Protein AF-A0A7S0DAW1-F1 (afdb_monomer)

Radius of gyration: 27.73 Å; Cα contacts (8 Å, |Δi|>4): 905; chains: 1; bounding box: 62×104×64 Å

Solvent-accessible surface area (backbone atoms only — not comparable to full-atom values): 36026 Å² total; per-residue (Å²): 117,98,56,50,66,64,49,53,49,48,49,71,77,29,54,65,33,45,36,30,29,42,73,80,53,42,61,86,60,43,56,65,46,54,56,51,52,49,26,52,76,70,74,38,46,91,70,45,21,37,38,35,33,22,92,41,65,65,33,16,48,54,48,23,48,51,46,14,52,77,68,76,45,63,65,21,36,54,29,10,26,38,47,91,99,44,72,36,67,32,92,88,52,36,31,37,37,23,18,23,43,67,54,53,53,57,45,38,44,77,36,72,78,45,82,82,52,33,33,40,34,42,44,61,56,74,71,32,41,51,59,55,49,50,47,52,44,54,48,62,68,36,45,84,80,35,79,79,40,29,38,38,40,31,26,54,49,93,69,52,56,64,59,27,58,73,71,70,42,65,69,91,65,52,44,74,43,84,50,79,60,36,65,55,48,70,35,36,33,65,28,64,28,35,50,36,53,85,83,54,51,77,76,80,90,66,83,78,88,82,84,85,81,77,84,70,74,53,72,44,89,62,83,66,72,63,66,87,78,47,84,76,78,79,77,74,80,91,80,87,87,82,90,81,87,82,90,77,89,83,83,80,93,76,83,91,74,75,90,74,83,78,84,81,93,59,98,81,61,83,81,71,79,82,71,86,64,99,60,81,62,77,76,50,76,81,49,44,72,64,33,44,51,32,50,54,44,48,53,51,43,57,76,75,42,78,76,79,65,51,65,61,52,52,54,50,49,54,52,53,50,52,52,49,56,51,51,53,54,49,54,60,50,58,64,57,65,72,74,78,70,87,74,78,91,72,92,76,94,70,98,68,90,72,75,78,80,79,64,91,80,73,80,69,64,60,16,36,40,35,41,35,52,43,70,71,52,42,52,52,37,50,55,52,32,58,73,29,93,72,62,34,40,69,80,44,35,47,79,42,74,40,58,88,89,54,58,71,72,62,61,50,59,69,69,58,79,61,61,91,84,21,31,35,34,38,37,22,28,73,67,62,46,53,80,56,85,52,73,60,27,23,33,26,39,36,54,56,43,33,60,38,66,41,45,41,57,90,78,74,43,74,49,78,42,71,37,74,46,18,47,51,55,56,51,39,45,41,47,48,6,7,68,75,44,68,15,37,26,40,32,67,44,42,66,70,58,56,70,71,34,47,64,60,73,79,44,44,53,59,22,45,87,34,45,69,56,45,45,52,54,45,57,52,68,57,91,66,54,61,61,67,54,45,63,60,34,97,70,48,44,59,68,58,39,48,49,54,23,51,52,49,35,33,73,74,50,27,26,41,85,91,75,59,44,70,31,79,59,22,57,54,37,65,74,44,97,52,60,64,72,55,33,50,49,45,54,52,21,49,77,70,74,44,41,67,68,43,50,54,53,46,46,47,73,76,47,72,76,85,76,79,78,75,82,78,130

pLDDT: mean 80.47, std 22.13, range [23.48, 98.56]

Secondary structure (DSSP, 8-state):
-TTHHHHHHHHHH-SEEEEEE-TTSSHHHHHHHHHHHHHHHTT-TTT--EEEEESSHHHHHHHHHHHHHHTT--TTSSEEEEETTEEE--TTT--EEEEEHHHHHHHHHH-TT-TT--EEEE--GGG--HHHHHHHHHHHHHGGG-TT-EEEEEESSSTHHHHHHHHT--GGG-EEE---PPPEEEE-HHHHHHT-STTT-------S---------PPPSS-PPPGGGS------------S------------------PPP--TTSTTSSS----S--GGGGGS-HHHHHHHHHHHHHHHH-----HHHHHHHHHHHHHHHHHHHHHHHHHHHHTT---PPP---------PPPPPTT--PPPEEEEE-SSHHHHHHHHHHHHTSTTTT-TTTEEEEEE-TTS-HHHHHGGGSPPPTTPEEEEEE-GGGTSS---TTEEEEEE-SEEEEEEEETTTTEEEEEEEEPPHHHHHHHHTTTSSSS-EEEEESS-HHHHHHS-SSPPPGGGSS--HHHHHHHHHTT-SS-HHHHHTTSSSPPPHHHHHHHHHHHHHTTSB-TTT-PBPHHHHHHHHSSS-HHHHHHHHHHHHTT-HHHHHHHHHHHHS--S-------

Mean predicted aligned error: 11.47 Å

Sequence (617 aa):
AARRDAFLAAVAANQVTVVSGETGCGKTTQCPQFVLERALAEGRASATRVVCTQPRRISAVSVAERVAHERGEAVGETVGYRIRLEKRVSKKRTRLEFCTTGVLLRRLATDPTLLGVSHVFVDEIHERGILEDFLLIVLRDLLPKRPDLRVVLMSATMDAGVFADYFGIPREREFHIPGFTHPTREAFLEDLLSGAGDVFSFSSVTNGAEKGVTQKSRSSEISIRDRRDRPRAKTFAKGGPGPGGFRARARGRGRGGRFSQEPRDSSETRKADELDGDGDPPEWSAYAPDVVANLRRWTANCAADDALDVELVRDALRRVVALGEETERRDASASRGHTFGRAREKDGDGETSTLPAGNPEEFAAGAVLIFLTGWDDIVKVRDLCASDDVLGDASRFLILPLHGQMPSAHQREIFDRPRRGARKVILATNIAETSITIDDVVYVVDCGKSKEKSYDALNDMACLLPAWISKASARQRRGRAGRVRPGVCVRLYTRAQHARMAEHAVPEMTRTPLEELVLAVKSLRVRVSAAAFAARAIQPPEPRAVANAIDLLVAIGALRRRDETLTALGEHLVSLPVNPRVGKMLVVAAALGQLEPALTVAAATATRDFFSAPGGR

InterPro domains:
  IPR001650 Helicase, C-terminal domain-like [PF00271] (366-484)
  IPR001650 Helicase, C-terminal domain-like [PS51194] (359-525)
  IPR001650 Helicase, C-terminal domain-like [SM00490] (389-485)
  IPR002464 DNA/RNA helicase, ATP-dependent, DEAH-box type, conserved site [PS00690] (118-127)
  IPR007502 Helicase-associated domain [SM00847] (548-617)
  IPR011545 DEAD/DEAH-box helicase domain [PF00270] (9-159)
  IPR014001 Helicase superfamily 1/2, ATP-binding domain [PS51192] (8-176)
  IPR014001 Helicase superfamily 1/2, ATP-binding domain [SM00487] (1-188)
  IPR027417 P-loop containing nucleoside triphosphate hydrolase [G3DSA:3.40.50.300] (1-171)
  IPR027417 P-loop containing nucleoside triphosphate hydrolase [G3DSA:3.40.50.300] (313-505)
  IPR027417 P-loop containing nucleoside triphosphate hydrolase [SSF52540] (12-495)
  IPR048333 Helicase associated domain (HA2), winged-helix domain [PF04408] (549-578)

Nearest PDB structures (foldseek):
  6up3-assembly1_A  TM=8.368E-01  e=1.052E-47  Mus musculus
  8b9i-assembly1_A  TM=8.970E-01  e=1.218E-45  Drosophila melanogaster
  8b9g-assembly1_A  TM=9.034E-01  e=1.423E-44  Drosophila melanogaster
  5aor-assembly1_A  TM=8.571E-01  e=1.143E-44  Drosophila melanogaster
  5aor-assembly2_B  TM=8.552E-01  e=1.347E-44  Drosophila melanogaster

Foldseek 3Di:
DVCLVVLVVLQVVDQEAEEEEAPQLCCLQPSQVSQCVVCVVVVNNQLAAEEEADQDPLLLQVSQCVNCVVVVHDAQACTWEDEPPDTRHDPVGHRYYYYHLLVVLLVCLVVVQPPSHQEYEYEALQLQELSSLLVLLSVLVNCVVCVRHHYYYYHNDPVSVLVCVLSVHPPVSHHYRYDDFFAAAEDEQLCQQQCDDPLRDDDDPDDDDDDDDDPPRRGGPDAADQPVPPDDPPPDPDDDDDDDDDDDDDDDDDDDDDPDDDDDDDPPPVPPPPPPDVDDDPVCVPHDPNSSVRQVSVVVNVVVDPDFPLSLVLSSVVVVLVSQVVVLVVVVVVLVVVPPDPDDDDDDDDDDDDDDDDDPVPRARFAEEEADADDVSLVVNVVVLCPDPPSVPPVAEDEAEAESPDDSVSNCVLQDRDDGNHYYYYYYHCVCLDSDANPRHQEYEYAQWYFAWAADLVVRDIDTGIDGAALRSVVSRSSNNRNNHHHYYYYHHDPVVNVVHHNGDDNNQQGDQCLLVQLSVLSSVDQDHSLVSQVSGSDRHDSSSSVVSLVVCVVLVQADPPRRHGDPLSVQQNSDPADSVLSSLQVVCVVVVNNVVSVVVRCCVVDPHPDDDPPDD

Organism: Micromonas pusilla (NCBI:txid38833)

Structure (mmCIF, N/CA/C/O backbone):
data_AF-A0A7S0DAW1-F1
#
_entry.id   AF-A0A7S0DAW1-F1
#
loop_
_atom_site.group_PDB
_atom_site.id
_atom_site.type_symbol
_atom_site.label_atom_id
_atom_site.label_alt_id
_atom_site.label_comp_id
_atom_site.label_asym_id
_atom_site.label_entity_id
_atom_site.label_seq_id
_atom_site.pdbx_PDB_ins_code
_atom_site.Cartn_x
_atom_site.Cartn_y
_atom_site.Cartn_z
_atom_site.occupancy
_atom_site.B_iso_or_equiv
_atom_site.auth_seq_id
_atom_site.auth_comp_id
_atom_site.auth_asym_id
_atom_site.auth_atom_id
_atom_site.pdbx_PDB_model_num
ATOM 1 N N . ALA A 1 1 ? -2.330 -23.926 6.604 1.00 59.53 1 ALA A N 1
ATOM 2 C CA . ALA A 1 1 ? -2.792 -25.049 7.450 1.00 59.53 1 ALA A CA 1
ATOM 3 C C . ALA A 1 1 ? -1.730 -25.512 8.455 1.00 59.53 1 ALA A C 1
ATOM 5 O O . ALA A 1 1 ? -1.999 -25.437 9.643 1.00 59.53 1 ALA A O 1
ATOM 6 N N . ALA A 1 2 ? -0.521 -25.901 8.021 1.00 72.94 2 ALA A N 1
ATOM 7 C CA . ALA A 1 2 ? 0.500 -26.546 8.871 1.00 72.94 2 ALA A CA 1
ATOM 8 C C . ALA A 1 2 ? 0.889 -25.810 10.174 1.00 72.94 2 ALA A C 1
ATOM 10 O O . ALA A 1 2 ? 1.299 -26.441 11.139 1.00 72.94 2 ALA A O 1
ATOM 11 N N . ARG A 1 3 ? 0.752 -24.478 10.222 1.00 83.31 3 ARG A N 1
ATOM 12 C CA . ARG A 1 3 ? 1.067 -23.653 11.403 1.00 83.31 3 ARG A CA 1
ATOM 13 C C . ARG A 1 3 ? -0.147 -23.002 12.073 1.00 83.31 3 ARG A C 1
ATOM 15 O O . ARG A 1 3 ? 0.023 -22.109 12.899 1.00 83.31 3 ARG A O 1
ATOM 22 N N . ARG A 1 4 ? -1.363 -23.431 11.723 1.00 89.50 4 ARG A N 1
ATOM 23 C CA . ARG A 1 4 ? -2.624 -22.860 12.226 1.00 89.50 4 ARG A CA 1
ATOM 24 C C . ARG A 1 4 ? -2.682 -22.855 13.754 1.00 89.50 4 ARG A C 1
ATOM 26 O O . ARG A 1 4 ? -2.911 -21.803 14.343 1.00 89.50 4 ARG A O 1
ATOM 33 N N . ASP A 1 5 ? -2.450 -23.999 14.387 1.00 91.31 5 ASP A N 1
ATOM 34 C CA . ASP A 1 5 ? -2.627 -24.126 15.839 1.00 91.31 5 ASP A CA 1
ATOM 35 C C . ASP A 1 5 ? -1.564 -23.348 16.610 1.00 91.31 5 ASP A C 1
ATOM 37 O O . ASP A 1 5 ? -1.885 -22.650 17.570 1.00 91.31 5 ASP A O 1
ATOM 41 N N . ALA A 1 6 ? -0.322 -23.364 16.120 1.00 91.62 6 ALA A N 1
ATOM 42 C CA . ALA A 1 6 ? 0.754 -22.542 16.661 1.00 91.62 6 ALA A CA 1
ATOM 43 C C . ALA A 1 6 ? 0.430 -21.039 16.561 1.00 91.62 6 ALA A C 1
ATOM 45 O O . ALA A 1 6 ? 0.683 -20.293 17.504 1.00 91.62 6 ALA A O 1
ATOM 46 N N . PHE A 1 7 ? -0.149 -20.589 15.439 1.00 93.50 7 PHE A N 1
ATOM 47 C CA . PHE A 1 7 ? -0.570 -19.195 15.264 1.00 93.50 7 PHE A CA 1
ATOM 48 C C . PHE A 1 7 ? -1.661 -18.821 16.271 1.00 93.50 7 PHE A C 1
ATOM 50 O O . PHE A 1 7 ? -1.549 -17.819 16.974 1.00 93.50 7 PHE A O 1
ATOM 57 N N . LEU A 1 8 ? -2.698 -19.653 16.384 1.00 94.56 8 LEU A N 1
ATOM 58 C CA . LEU A 1 8 ? -3.808 -19.415 17.303 1.00 94.56 8 LEU A CA 1
ATOM 59 C C . LEU A 1 8 ? -3.355 -19.428 18.767 1.00 94.56 8 LEU A C 1
ATOM 61 O O . LEU A 1 8 ? -3.840 -18.620 19.556 1.00 94.56 8 LEU A O 1
ATOM 65 N N . ALA A 1 9 ? -2.413 -20.302 19.127 1.00 92.69 9 ALA A N 1
ATOM 66 C CA . ALA A 1 9 ? -1.800 -20.318 20.450 1.00 92.69 9 ALA A CA 1
ATOM 67 C C . ALA A 1 9 ? -1.011 -19.027 20.729 1.00 92.69 9 ALA A C 1
ATOM 69 O O . ALA A 1 9 ? -1.175 -18.437 21.796 1.00 92.69 9 ALA A O 1
ATOM 70 N N . ALA A 1 10 ? -0.223 -18.544 19.761 1.00 92.38 10 ALA A N 1
ATOM 71 C CA . ALA A 1 10 ? 0.529 -17.297 19.896 1.00 92.38 10 ALA A CA 1
ATOM 72 C C . ALA A 1 10 ? -0.392 -16.082 20.111 1.00 92.38 10 ALA A C 1
ATOM 74 O O . ALA A 1 10 ? -0.156 -15.297 21.030 1.00 92.38 10 ALA A O 1
ATOM 75 N N . VAL A 1 11 ? -1.476 -15.969 19.333 1.00 94.00 11 VAL A N 1
ATOM 76 C CA . VAL A 1 11 ? -2.472 -14.888 19.471 1.00 94.00 11 VAL A CA 1
ATOM 77 C C . VAL A 1 11 ? -3.248 -14.982 20.789 1.00 94.00 11 VAL A C 1
ATOM 79 O O . VAL A 1 11 ? -3.602 -13.963 21.378 1.00 94.00 11 VAL A O 1
ATOM 82 N N . ALA A 1 12 ? -3.519 -16.191 21.286 1.00 92.38 12 ALA A N 1
ATOM 83 C CA . ALA A 1 12 ? -4.198 -16.366 22.568 1.00 92.38 12 ALA A CA 1
ATOM 84 C C . ALA A 1 12 ? -3.307 -15.958 23.756 1.00 92.38 12 ALA A C 1
ATOM 86 O O . ALA A 1 12 ? -3.792 -15.320 24.697 1.00 92.38 12 ALA A O 1
ATOM 87 N N . ALA A 1 13 ? -2.017 -16.308 23.690 1.00 91.31 13 ALA A N 1
ATOM 88 C CA . ALA A 1 13 ? -1.037 -16.102 24.754 1.00 91.31 13 ALA A CA 1
ATOM 89 C C . ALA A 1 13 ? -0.507 -14.663 24.851 1.00 91.31 13 ALA A C 1
ATOM 91 O O . ALA A 1 13 ? -0.038 -14.261 25.914 1.00 91.31 13 ALA A O 1
ATOM 92 N N . ASN A 1 14 ? -0.571 -13.883 23.769 1.00 91.62 14 ASN A N 1
ATOM 93 C CA . ASN A 1 14 ? -0.009 -12.536 23.720 1.00 91.62 14 ASN A CA 1
ATOM 94 C C . ASN A 1 14 ? -1.082 -11.502 23.378 1.00 91.62 14 ASN A C 1
ATOM 96 O O . ASN A 1 14 ? -1.919 -11.718 22.507 1.00 91.62 14 ASN A O 1
ATOM 100 N N . GLN A 1 15 ? -1.029 -10.336 24.027 1.00 95.12 15 GLN A N 1
ATOM 101 C CA . GLN A 1 15 ? -1.926 -9.232 23.679 1.00 95.12 15 GLN A CA 1
ATOM 102 C C . GLN A 1 15 ? -1.601 -8.656 22.291 1.00 95.12 15 GLN A C 1
ATOM 104 O O . GLN A 1 15 ? -2.510 -8.270 21.558 1.00 95.12 15 GLN A O 1
ATOM 109 N N . VAL A 1 16 ? -0.317 -8.642 21.920 1.00 95.94 16 VAL A N 1
ATOM 110 C CA . VAL A 1 16 ? 0.164 -8.239 20.595 1.00 95.94 16 VAL A CA 1
ATOM 111 C C . VAL A 1 16 ? 0.996 -9.368 19.994 1.00 95.94 16 VAL A C 1
ATOM 113 O O . VAL A 1 16 ? 1.840 -9.943 20.674 1.00 95.94 16 VAL A O 1
ATOM 116 N N . THR A 1 17 ? 0.753 -9.701 18.729 1.00 94.69 17 THR A N 1
ATOM 117 C CA . THR A 1 17 ? 1.513 -10.714 17.977 1.00 94.69 17 THR A CA 1
ATOM 118 C C . THR A 1 17 ? 2.000 -10.119 16.663 1.00 94.69 17 THR A C 1
ATOM 120 O O . THR A 1 17 ? 1.196 -9.581 15.904 1.00 94.69 17 THR A O 1
ATOM 123 N N . VAL A 1 18 ? 3.297 -10.236 16.371 1.00 93.62 18 VAL A N 1
ATOM 124 C CA . VAL A 1 18 ? 3.865 -9.862 15.067 1.00 93.62 18 VAL A CA 1
ATOM 125 C C . VAL A 1 18 ? 3.963 -11.109 14.200 1.00 93.62 18 VAL A C 1
ATOM 127 O O . VAL A 1 18 ? 4.509 -12.124 14.626 1.00 93.62 18 VAL A O 1
ATOM 130 N N . VAL A 1 19 ? 3.408 -11.039 12.995 1.00 92.06 19 VAL A N 1
ATOM 131 C CA . VAL A 1 19 ? 3.386 -12.117 12.009 1.00 92.06 19 VAL A CA 1
ATOM 132 C C . VAL A 1 19 ? 4.162 -11.671 10.780 1.00 92.06 19 VAL A C 1
ATOM 134 O O . VAL A 1 19 ? 3.743 -10.755 10.067 1.00 92.06 19 VAL A O 1
ATOM 137 N N . SER A 1 20 ? 5.265 -12.350 10.502 1.00 89.44 20 SER A N 1
ATOM 138 C CA . SER A 1 20 ? 6.073 -12.142 9.304 1.00 89.44 20 SER A CA 1
ATOM 139 C C . SER A 1 20 ? 5.901 -13.300 8.325 1.00 89.44 20 SER A C 1
ATOM 141 O O . SER A 1 20 ? 5.490 -14.403 8.686 1.00 89.44 20 SER A O 1
ATOM 143 N N . GLY A 1 21 ? 6.163 -13.050 7.049 1.00 84.38 21 GLY A N 1
ATOM 144 C CA . GLY A 1 21 ? 6.211 -14.089 6.021 1.00 84.38 21 GLY A CA 1
ATOM 145 C C . GLY A 1 21 ? 6.120 -13.484 4.633 1.00 84.38 21 GLY A C 1
ATOM 146 O O . GLY A 1 21 ? 5.612 -12.380 4.483 1.00 84.38 21 GLY A O 1
ATOM 147 N N . GLU A 1 22 ? 6.558 -14.183 3.597 1.00 76.75 22 GLU A N 1
ATOM 148 C CA . GLU A 1 22 ? 6.605 -13.607 2.247 1.00 76.75 22 GLU A CA 1
ATOM 149 C C . GLU A 1 22 ? 5.220 -13.225 1.685 1.00 76.75 22 GLU A C 1
ATOM 151 O O . GLU A 1 22 ? 4.160 -13.657 2.155 1.00 76.75 22 GLU A O 1
ATOM 156 N N . THR A 1 23 ? 5.197 -12.395 0.642 1.00 75.44 23 THR A N 1
ATOM 157 C CA . THR A 1 23 ? 3.963 -12.149 -0.113 1.00 75.44 23 THR A CA 1
ATOM 158 C C . THR A 1 23 ? 3.438 -13.462 -0.689 1.00 75.44 23 THR A C 1
ATOM 160 O O . THR A 1 23 ? 4.193 -14.198 -1.312 1.00 75.44 23 THR A O 1
ATOM 163 N N . GLY A 1 24 ? 2.144 -13.739 -0.526 1.00 72.38 24 GLY A N 1
ATOM 164 C CA . GLY A 1 24 ? 1.535 -14.977 -1.027 1.00 72.38 24 GLY A CA 1
ATOM 165 C C . GLY A 1 24 ? 1.468 -16.123 -0.013 1.00 72.38 24 GLY A C 1
ATOM 166 O O . GLY A 1 24 ? 0.730 -17.068 -0.251 1.00 72.38 24 GLY A O 1
ATOM 167 N N . CYS A 1 25 ? 2.092 -16.022 1.169 1.00 77.94 25 CYS A N 1
ATOM 168 C CA . CYS A 1 25 ? 1.971 -17.062 2.207 1.00 77.94 25 CYS A CA 1
ATOM 169 C C . CYS A 1 25 ? 0.592 -17.121 2.905 1.00 77.94 25 CYS A C 1
ATOM 171 O O . CYS A 1 25 ? 0.393 -17.900 3.835 1.00 77.94 25 CYS A O 1
ATOM 173 N N . GLY A 1 26 ? -0.362 -16.284 2.483 1.00 83.81 26 GLY A N 1
ATOM 174 C CA . GLY A 1 26 ? -1.740 -16.307 2.971 1.00 83.81 26 GLY A CA 1
ATOM 175 C C . GLY A 1 26 ? -2.008 -15.536 4.267 1.00 83.81 26 GLY A C 1
ATOM 176 O O . GLY A 1 26 ? -3.097 -15.681 4.800 1.00 83.81 26 GLY A O 1
ATOM 177 N N . LYS A 1 27 ? -1.088 -14.699 4.779 1.00 89.06 27 LYS A N 1
ATOM 178 C CA . LYS A 1 27 ? -1.305 -13.885 6.006 1.00 89.06 27 LYS A CA 1
ATOM 179 C C . LYS A 1 27 ? -2.663 -13.176 6.018 1.00 89.06 27 LYS A C 1
ATOM 181 O O . LYS A 1 27 ? -3.499 -13.425 6.881 1.00 89.06 27 LYS A O 1
ATOM 186 N N . THR A 1 28 ? -2.876 -12.340 5.009 1.00 91.50 28 THR A N 1
ATOM 187 C CA . THR A 1 28 ? -4.040 -11.468 4.860 1.00 91.50 28 THR A CA 1
ATOM 188 C C . THR A 1 28 ? -5.356 -12.236 4.750 1.00 91.50 28 THR A C 1
ATOM 190 O O . THR A 1 28 ? -6.354 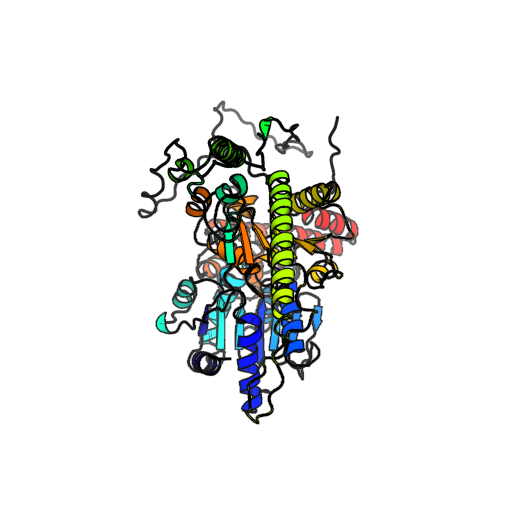-11.836 5.344 1.00 91.50 28 THR A O 1
ATOM 193 N N . THR A 1 29 ? -5.370 -13.351 4.010 1.00 91.44 29 THR A N 1
ATOM 194 C CA . THR A 1 29 ? -6.590 -14.139 3.783 1.00 91.44 29 THR A CA 1
ATOM 195 C C . THR A 1 29 ? -6.838 -15.158 4.890 1.00 91.44 29 THR A C 1
ATOM 197 O O . THR A 1 29 ? -7.982 -15.356 5.272 1.00 91.44 29 THR A O 1
ATOM 200 N N . GLN A 1 30 ? -5.801 -15.791 5.442 1.00 93.69 30 GLN A N 1
ATOM 201 C CA . GLN A 1 30 ? -5.938 -16.954 6.324 1.00 93.69 30 GLN A CA 1
ATOM 202 C C . GLN A 1 30 ? -5.864 -16.609 7.817 1.00 93.69 30 GLN A C 1
ATOM 204 O O . GLN A 1 30 ? -6.644 -17.148 8.599 1.00 93.69 30 GLN A O 1
ATOM 209 N N . CYS A 1 31 ? -4.973 -15.708 8.251 1.00 95.25 31 CYS A N 1
ATOM 210 C CA . CYS A 1 31 ? -4.784 -15.442 9.686 1.00 95.25 31 CYS A CA 1
ATOM 211 C C . CYS A 1 31 ? -6.068 -14.925 10.372 1.00 95.25 31 CYS A C 1
ATOM 213 O O . CYS A 1 31 ? -6.437 -15.471 11.418 1.00 95.25 31 CYS A O 1
ATOM 215 N N . PRO A 1 32 ? -6.814 -13.954 9.801 1.00 96.69 32 PRO A N 1
ATOM 216 C CA . PRO A 1 32 ? -8.096 -13.539 10.371 1.00 96.69 32 PRO A CA 1
ATOM 217 C C . PRO A 1 32 ? -9.159 -14.651 10.338 1.00 96.69 32 PRO A C 1
ATOM 219 O O . PRO A 1 32 ? -9.953 -14.769 11.274 1.00 96.69 32 PRO A O 1
ATOM 222 N N . GLN A 1 33 ? -9.159 -15.493 9.293 1.00 95.25 33 GLN A N 1
ATOM 223 C CA . GLN A 1 33 ? -10.076 -16.634 9.179 1.00 95.25 33 GLN A CA 1
ATOM 224 C C . GLN A 1 33 ? -9.836 -17.671 10.271 1.00 95.25 33 GLN A C 1
ATOM 226 O O . GLN A 1 33 ? -10.795 -18.119 10.892 1.00 95.25 33 GLN A O 1
ATOM 231 N N . PHE A 1 34 ? -8.580 -18.004 10.579 1.00 96.12 34 PHE A N 1
ATOM 232 C CA . PHE A 1 34 ? -8.267 -18.978 11.625 1.00 96.12 34 PHE A CA 1
ATOM 233 C C . PHE A 1 34 ? -8.839 -18.568 12.986 1.00 96.12 34 PHE A C 1
ATOM 235 O O . PHE A 1 34 ? -9.362 -19.421 13.707 1.00 96.12 34 PHE A O 1
ATOM 242 N N . VAL A 1 35 ? -8.782 -17.274 13.327 1.00 96.62 35 VAL A N 1
ATOM 243 C CA . VAL A 1 35 ? -9.381 -16.740 14.562 1.00 96.62 35 VAL A CA 1
ATOM 244 C C . VAL A 1 35 ? -10.902 -16.893 14.538 1.00 96.62 35 VAL A C 1
ATOM 246 O O . VAL A 1 35 ? -11.491 -17.363 15.513 1.00 96.62 35 VAL A O 1
ATOM 249 N N . LEU A 1 36 ? -11.542 -16.532 13.422 1.00 94.69 36 LEU A N 1
ATOM 250 C CA . LEU A 1 36 ? -12.991 -16.650 13.265 1.00 94.69 36 LEU A CA 1
ATOM 251 C C . LEU A 1 36 ? -13.463 -18.110 13.341 1.00 94.69 36 LEU A C 1
ATOM 253 O O . LEU A 1 36 ? -14.425 -18.412 14.042 1.00 94.69 36 LEU A O 1
ATOM 257 N N . GLU A 1 37 ? -12.787 -19.021 12.648 1.00 94.25 37 GLU A N 1
ATOM 258 C CA . GLU A 1 37 ? -13.108 -20.449 12.647 1.00 94.25 37 GLU A CA 1
ATOM 259 C C . GLU A 1 37 ? -12.959 -21.072 14.030 1.00 94.25 37 GLU A C 1
ATOM 261 O O . GLU A 1 37 ? -13.828 -21.834 14.448 1.00 94.25 37 GLU A O 1
ATOM 266 N N . ARG A 1 38 ? -11.899 -20.719 14.766 1.00 94.69 38 ARG A N 1
ATOM 267 C CA . ARG A 1 38 ? -11.726 -21.179 16.146 1.00 94.69 38 ARG A CA 1
ATOM 268 C C . ARG A 1 38 ? -12.876 -20.704 17.034 1.00 94.69 38 ARG A C 1
ATOM 270 O O . ARG A 1 38 ? -13.449 -21.503 17.766 1.00 94.69 38 ARG A O 1
ATOM 277 N N . ALA A 1 39 ? -13.269 -19.438 16.916 1.00 93.19 39 ALA A N 1
ATOM 278 C CA . ALA A 1 39 ? -14.400 -18.905 17.666 1.00 93.19 39 ALA A CA 1
ATOM 279 C C . ALA A 1 39 ? -15.736 -19.574 17.302 1.00 93.19 39 ALA A C 1
ATOM 281 O O . ALA A 1 39 ? -16.577 -19.758 18.179 1.00 93.19 39 ALA A O 1
ATOM 282 N N . LEU A 1 40 ? -15.945 -19.939 16.034 1.00 90.50 40 LEU A N 1
ATOM 283 C CA . LEU A 1 40 ? -17.120 -20.701 15.598 1.00 90.50 40 LEU A CA 1
ATOM 284 C C . LEU A 1 40 ? -17.119 -22.113 16.191 1.00 90.50 40 LEU A C 1
ATOM 286 O O . LEU A 1 40 ? -18.121 -22.511 16.780 1.00 90.50 40 LEU A O 1
ATOM 290 N N . ALA A 1 41 ? -15.994 -22.826 16.100 1.00 92.56 41 ALA A N 1
ATOM 291 C CA . ALA A 1 41 ? -15.845 -24.178 16.639 1.00 92.56 41 ALA A CA 1
ATOM 292 C C . ALA A 1 41 ? -16.035 -24.229 18.165 1.00 92.56 41 ALA A C 1
ATOM 294 O O . ALA A 1 41 ? -16.608 -25.175 18.693 1.00 92.56 41 ALA A O 1
ATOM 295 N N . GLU A 1 42 ? -15.596 -23.190 18.875 1.00 93.81 42 GLU A N 1
ATOM 296 C CA . GLU A 1 42 ? -15.702 -23.091 20.334 1.00 93.81 42 GLU A CA 1
ATOM 297 C C . GLU A 1 42 ? -17.025 -22.448 20.809 1.00 93.81 42 GLU A C 1
ATOM 299 O O . GLU A 1 42 ? -17.185 -22.182 22.000 1.00 93.81 42 GLU A O 1
ATOM 304 N N . GLY A 1 43 ? -17.965 -22.146 19.903 1.00 91.44 43 GLY A N 1
ATOM 305 C CA . GLY A 1 43 ? -19.262 -21.546 20.247 1.00 91.44 43 GLY A CA 1
ATOM 306 C C . GLY A 1 43 ? -19.196 -20.090 20.734 1.00 91.44 43 GLY A C 1
ATOM 307 O O . GLY A 1 43 ? -20.144 -19.595 21.338 1.00 91.44 43 GLY A O 1
ATOM 308 N N . ARG A 1 44 ? -18.094 -19.372 20.473 1.00 91.25 44 ARG A N 1
ATOM 309 C CA . ARG A 1 44 ? -17.843 -17.985 20.930 1.00 91.25 44 ARG A CA 1
ATOM 310 C C . ARG A 1 44 ? -17.972 -16.932 19.830 1.00 91.25 44 ARG A C 1
ATOM 312 O O . ARG A 1 44 ? -17.642 -15.767 20.039 1.00 91.25 44 ARG A O 1
ATOM 319 N N . ALA A 1 45 ? -18.500 -17.302 18.665 1.00 85.69 45 ALA A N 1
ATOM 320 C CA . ALA A 1 45 ? -18.631 -16.410 17.512 1.00 85.69 45 ALA A CA 1
ATOM 321 C C . ALA A 1 45 ? -19.471 -15.142 17.767 1.00 85.69 45 ALA A C 1
ATOM 323 O O . ALA A 1 45 ? -19.332 -14.161 17.043 1.00 85.69 45 ALA A O 1
ATOM 324 N N . SER A 1 46 ? -20.349 -15.120 18.773 1.00 86.62 46 SER A N 1
ATOM 325 C CA . SER A 1 46 ? -21.076 -13.906 19.178 1.00 86.62 46 SER A CA 1
ATOM 326 C C . SER A 1 46 ? -20.181 -12.880 19.885 1.00 86.62 46 SER A C 1
ATOM 328 O O . SER A 1 46 ? -20.403 -11.681 19.730 1.00 86.62 46 SER A O 1
ATOM 330 N N . ALA A 1 47 ? -19.162 -13.343 20.613 1.00 88.19 47 ALA A N 1
ATOM 331 C CA . ALA A 1 47 ? -18.198 -12.517 21.338 1.00 88.19 47 ALA A CA 1
ATOM 332 C C . ALA A 1 47 ? -16.958 -12.164 20.494 1.00 88.19 47 ALA A C 1
ATOM 334 O O . ALA A 1 47 ? -16.238 -11.217 20.808 1.00 88.19 47 ALA A O 1
ATOM 335 N N . THR A 1 48 ? -16.703 -12.898 19.408 1.00 94.25 48 THR A N 1
ATOM 336 C CA . THR A 1 48 ? -15.551 -12.665 18.531 1.00 94.25 48 THR A CA 1
ATOM 337 C C . THR A 1 48 ? -15.911 -11.777 17.348 1.00 94.25 48 THR A C 1
ATOM 339 O O . THR A 1 48 ? -16.618 -12.179 16.429 1.00 94.25 48 THR A O 1
ATOM 342 N N . ARG A 1 49 ? -15.343 -10.574 17.328 1.00 96.50 49 ARG A N 1
ATOM 343 C CA . ARG A 1 49 ? -15.349 -9.676 16.170 1.00 96.50 49 ARG A CA 1
ATOM 344 C C . ARG A 1 49 ? -13.928 -9.288 15.792 1.00 96.50 49 ARG A C 1
ATOM 346 O O . ARG A 1 49 ? -13.184 -8.778 16.637 1.00 96.50 49 ARG A O 1
ATOM 353 N N . VAL A 1 50 ? -13.590 -9.521 14.533 1.00 98.19 50 VAL A N 1
ATOM 354 C CA . VAL A 1 50 ? -12.280 -9.292 13.931 1.00 98.19 50 VAL A CA 1
ATOM 355 C C . VAL A 1 50 ? -12.383 -8.122 12.959 1.00 98.19 50 VAL A C 1
ATOM 357 O O . VAL A 1 50 ? -13.269 -8.087 12.104 1.00 98.19 50 VAL A O 1
ATOM 360 N N . VAL A 1 51 ? -11.479 -7.157 13.092 1.00 98.38 51 VAL A N 1
ATOM 361 C CA . VAL A 1 51 ? -11.297 -6.069 12.126 1.00 98.38 51 VAL A CA 1
ATOM 362 C C . VAL A 1 51 ? -9.900 -6.194 11.542 1.00 98.38 51 VAL A C 1
ATOM 364 O O . VAL A 1 51 ? -8.942 -6.249 12.302 1.00 98.38 51 VAL A O 1
ATOM 367 N N . CYS A 1 52 ? -9.776 -6.228 10.219 1.00 98.38 52 CYS A N 1
ATOM 368 C CA . CYS A 1 52 ? -8.487 -6.259 9.535 1.00 98.38 52 CYS A CA 1
ATOM 369 C C . CYS A 1 52 ? -8.326 -5.009 8.676 1.00 98.38 52 CYS A C 1
ATOM 371 O O . CYS A 1 52 ? -9.120 -4.775 7.762 1.00 98.38 52 CYS A O 1
ATOM 373 N N . THR A 1 53 ? -7.313 -4.196 8.964 1.00 97.94 53 THR A N 1
ATOM 374 C CA . THR A 1 53 ? -7.022 -3.019 8.148 1.00 97.94 53 THR A CA 1
ATOM 375 C C . THR A 1 53 ? -6.257 -3.399 6.891 1.00 97.94 53 THR A C 1
ATOM 377 O O . THR A 1 53 ? -5.536 -4.392 6.858 1.00 97.94 53 THR A O 1
ATOM 380 N N . GLN A 1 54 ? -6.441 -2.595 5.852 1.00 95.50 54 GLN A N 1
ATOM 381 C CA . GLN A 1 54 ? -5.725 -2.647 4.586 1.00 95.50 54 GLN A CA 1
ATOM 382 C C . GLN A 1 54 ? -5.313 -1.219 4.197 1.00 95.50 54 GLN A C 1
ATOM 384 O O . GLN A 1 54 ? -6.116 -0.293 4.379 1.00 95.50 54 GLN A O 1
ATOM 389 N N . PRO A 1 55 ? -4.124 -1.014 3.610 1.00 90.75 55 PRO A N 1
ATOM 390 C CA . PRO A 1 55 ? -3.669 0.321 3.214 1.00 90.75 55 PRO A CA 1
ATOM 391 C C . PRO A 1 55 ? -4.509 0.898 2.064 1.00 90.75 55 PRO A C 1
ATOM 393 O O . PRO A 1 55 ? -4.742 2.104 1.972 1.00 90.75 55 PRO A O 1
ATOM 396 N N . ARG A 1 56 ? -5.037 0.035 1.183 1.00 88.56 56 ARG A N 1
ATOM 397 C CA . ARG A 1 56 ? -5.743 0.439 -0.043 1.00 88.56 56 ARG A CA 1
ATOM 398 C C . ARG A 1 56 ? -7.191 -0.038 -0.061 1.00 88.56 56 ARG A C 1
ATOM 400 O O . ARG A 1 56 ? -7.534 -1.115 0.423 1.00 88.56 56 ARG A O 1
ATOM 407 N N . ARG A 1 57 ? -8.051 0.763 -0.702 1.00 89.62 57 ARG A N 1
ATOM 408 C CA . ARG A 1 57 ? -9.479 0.449 -0.894 1.00 89.62 57 ARG A CA 1
ATOM 409 C C . ARG A 1 57 ? -9.679 -0.842 -1.685 1.00 89.62 57 ARG A C 1
ATOM 411 O O . ARG A 1 57 ? -10.477 -1.668 -1.265 1.00 89.62 57 ARG A O 1
ATOM 418 N N . ILE A 1 58 ? -8.961 -0.996 -2.800 1.00 85.56 58 ILE A N 1
ATOM 419 C CA . ILE A 1 58 ? -9.074 -2.179 -3.661 1.00 85.56 58 ILE A CA 1
ATOM 420 C C . ILE A 1 58 ? -8.724 -3.458 -2.901 1.00 85.56 58 ILE A C 1
ATOM 422 O O . ILE A 1 58 ? -9.483 -4.412 -2.981 1.00 85.56 58 ILE A O 1
ATOM 426 N N . SER A 1 59 ? -7.677 -3.430 -2.075 1.00 89.56 59 SER A N 1
ATOM 427 C CA . SER A 1 59 ? -7.257 -4.573 -1.263 1.00 89.56 59 SER A CA 1
ATOM 428 C C . SER A 1 59 ? -8.305 -4.962 -0.224 1.00 89.56 59 SER A C 1
ATOM 430 O O . SER A 1 59 ? -8.623 -6.136 -0.087 1.00 89.56 59 SER A O 1
ATOM 432 N N . ALA A 1 60 ? -8.906 -3.987 0.472 1.00 93.06 60 ALA A N 1
ATOM 433 C CA . ALA A 1 60 ? -9.985 -4.263 1.425 1.00 93.06 60 ALA A CA 1
ATOM 434 C C . ALA A 1 60 ? -11.185 -4.964 0.767 1.00 93.06 60 ALA A C 1
ATOM 436 O O . ALA A 1 60 ? -11.782 -5.850 1.375 1.00 93.06 60 ALA A O 1
ATOM 437 N N . VAL A 1 61 ? -11.528 -4.570 -0.463 1.00 91.75 61 VAL A N 1
ATOM 438 C CA . VAL A 1 61 ? -12.625 -5.171 -1.233 1.00 91.75 61 VAL A CA 1
ATOM 439 C C . VAL A 1 61 ? -12.233 -6.560 -1.734 1.00 91.75 61 VAL A C 1
ATOM 441 O O . VAL A 1 61 ? -12.904 -7.532 -1.396 1.00 91.75 61 VAL A O 1
ATOM 444 N N . SER A 1 62 ? -11.122 -6.673 -2.467 1.00 89.25 62 SER A N 1
ATOM 445 C CA . SER A 1 62 ? -10.713 -7.920 -3.121 1.00 89.25 62 SER A CA 1
ATOM 446 C C . SER A 1 62 ? -10.383 -9.025 -2.119 1.00 89.25 62 SER A C 1
ATOM 448 O O . SER A 1 62 ? -10.687 -10.188 -2.360 1.00 89.25 62 SER A O 1
ATOM 450 N N . VAL A 1 63 ? -9.785 -8.684 -0.971 1.00 92.31 63 VAL A N 1
ATOM 451 C CA . VAL A 1 63 ? -9.513 -9.657 0.098 1.00 92.31 63 VAL A CA 1
ATOM 452 C C . VAL A 1 63 ? -10.816 -10.139 0.727 1.00 92.31 63 VAL A C 1
ATOM 454 O O . VAL A 1 63 ? -10.969 -11.339 0.935 1.00 92.31 63 VAL A O 1
ATOM 457 N N . ALA A 1 64 ? -11.771 -9.247 1.003 1.00 95.50 64 ALA A N 1
ATOM 458 C CA . ALA A 1 64 ? -13.062 -9.652 1.555 1.00 95.50 64 ALA A CA 1
ATOM 459 C C . ALA A 1 64 ? -13.847 -10.548 0.586 1.00 95.50 64 ALA A C 1
ATOM 461 O O . ALA A 1 64 ? -14.426 -11.540 1.020 1.00 95.50 64 ALA A O 1
ATOM 462 N N . GLU A 1 65 ? -13.832 -10.227 -0.710 1.00 92.69 65 GLU A N 1
ATOM 463 C CA . GLU A 1 65 ? -14.419 -11.049 -1.777 1.00 92.69 65 GLU A CA 1
ATOM 464 C C . GLU A 1 65 ? -13.756 -12.422 -1.858 1.00 92.69 65 GLU A C 1
ATOM 466 O O . GLU A 1 65 ? -14.448 -13.439 -1.829 1.00 92.69 65 GLU A O 1
ATOM 471 N N . ARG A 1 66 ? -12.420 -12.464 -1.875 1.00 90.81 66 ARG A N 1
ATOM 472 C CA . ARG A 1 66 ? -11.662 -13.717 -1.901 1.00 90.81 66 ARG A CA 1
ATOM 473 C C . ARG A 1 66 ? -11.966 -14.590 -0.688 1.00 90.81 66 ARG A C 1
ATOM 475 O O . ARG A 1 66 ? -12.227 -15.776 -0.842 1.00 90.81 66 ARG A O 1
ATOM 482 N N . VAL A 1 67 ? -11.947 -14.007 0.507 1.00 95.19 67 VAL A N 1
ATOM 483 C CA . VAL A 1 67 ? -12.184 -14.731 1.758 1.00 95.19 67 VAL A CA 1
ATOM 484 C C . VAL A 1 67 ? -13.635 -15.215 1.856 1.00 95.19 67 VAL A C 1
ATOM 486 O O . VAL A 1 67 ? -13.867 -16.339 2.283 1.00 95.19 67 VAL A O 1
ATOM 489 N N . ALA A 1 68 ? -14.622 -14.422 1.432 1.00 95.50 68 ALA A N 1
ATOM 490 C CA . ALA A 1 68 ? -16.013 -14.878 1.368 1.00 95.50 68 ALA A CA 1
ATOM 491 C C . ALA A 1 68 ? -16.182 -16.043 0.374 1.00 95.50 68 ALA A C 1
ATOM 493 O O . ALA A 1 68 ? -16.826 -17.042 0.694 1.00 95.50 68 ALA A O 1
ATOM 494 N N . HIS A 1 69 ? -15.531 -15.958 -0.791 1.00 94.12 69 HIS A N 1
ATOM 495 C CA . HIS A 1 69 ? -15.539 -17.018 -1.797 1.00 94.12 69 HIS A CA 1
ATOM 496 C C . HIS A 1 69 ? -14.906 -18.321 -1.287 1.00 94.12 69 HIS A C 1
ATOM 498 O O . HIS A 1 69 ? -15.501 -19.382 -1.445 1.00 94.12 69 HIS A O 1
ATOM 504 N N . GLU A 1 70 ? -13.751 -18.252 -0.613 1.00 92.88 70 GLU A N 1
ATOM 505 C CA . GLU A 1 70 ? -13.103 -19.416 0.022 1.00 92.88 70 GLU A CA 1
ATOM 506 C C . GLU A 1 70 ? -14.011 -20.113 1.048 1.00 92.88 70 GLU A C 1
ATOM 508 O O . GLU A 1 70 ? -13.899 -21.316 1.269 1.00 92.88 70 GLU A O 1
ATOM 513 N N . ARG A 1 71 ? -14.941 -19.365 1.648 1.00 93.75 71 ARG A N 1
ATOM 514 C CA . ARG A 1 71 ? -15.922 -19.861 2.621 1.00 93.75 71 ARG A CA 1
ATOM 515 C C . ARG A 1 71 ? -17.241 -20.306 1.986 1.00 93.75 71 ARG A C 1
ATOM 517 O O . ARG A 1 71 ? -18.145 -20.710 2.714 1.00 93.75 71 ARG A O 1
ATOM 524 N N . GLY A 1 72 ? -17.375 -20.212 0.663 1.00 94.88 72 GLY A N 1
ATOM 525 C CA . GLY A 1 72 ? -18.613 -20.528 -0.049 1.00 94.88 72 GLY A CA 1
ATOM 526 C C . GLY A 1 72 ? -19.778 -19.596 0.304 1.00 94.88 72 GLY A C 1
ATOM 527 O O . GLY A 1 72 ? -20.931 -20.017 0.238 1.00 94.88 72 GLY A O 1
ATOM 528 N N . GLU A 1 73 ? -19.508 -18.349 0.703 1.00 95.25 73 GLU A N 1
ATOM 529 C CA . GLU A 1 73 ? -20.534 -17.369 1.079 1.00 95.25 73 GLU A CA 1
ATOM 530 C C . GLU A 1 73 ? -20.471 -16.084 0.242 1.00 95.25 73 GLU A C 1
ATOM 532 O O . GLU A 1 73 ? -19.471 -15.763 -0.402 1.00 95.25 73 GLU A O 1
ATOM 537 N N . ALA A 1 74 ? -21.557 -15.310 0.275 1.00 94.69 74 ALA A N 1
ATOM 538 C CA . ALA A 1 74 ? -21.577 -13.969 -0.291 1.00 94.69 74 ALA A CA 1
ATOM 539 C C . ALA A 1 74 ? -20.898 -12.957 0.648 1.00 94.69 74 ALA A C 1
ATOM 541 O O . ALA A 1 74 ? -20.986 -13.046 1.875 1.00 94.69 74 ALA A O 1
ATOM 542 N N . VAL A 1 75 ? -20.272 -11.927 0.075 1.00 95.81 75 VAL A N 1
ATOM 543 C CA . VAL A 1 75 ? -19.712 -10.819 0.860 1.00 95.81 75 VAL A CA 1
ATOM 544 C C . VAL A 1 75 ? -20.824 -10.060 1.584 1.00 95.81 75 VAL A C 1
ATOM 546 O O . VAL A 1 75 ? -21.822 -9.655 0.987 1.00 95.81 75 VAL A O 1
ATOM 549 N N . GLY A 1 76 ? -20.614 -9.795 2.870 1.00 93.88 76 GLY A N 1
ATOM 550 C CA . GLY A 1 76 ? -21.585 -9.175 3.769 1.00 93.88 76 GLY A CA 1
ATOM 551 C C . GLY A 1 76 ? -22.227 -10.162 4.742 1.00 93.88 76 GLY A C 1
ATOM 552 O O . GLY A 1 76 ? -22.923 -9.713 5.659 1.00 93.88 76 GLY A O 1
ATOM 553 N N . GLU A 1 77 ? -21.947 -11.459 4.588 1.00 94.44 77 GLU A N 1
ATOM 554 C CA . GLU A 1 77 ? -22.366 -12.512 5.508 1.00 94.44 77 GLU A CA 1
ATOM 555 C C . GLU A 1 77 ? -21.435 -12.603 6.714 1.00 94.44 77 GLU A C 1
ATOM 557 O O . GLU A 1 77 ? -21.426 -11.658 7.509 1.00 94.44 77 GLU A O 1
ATOM 562 N N . THR A 1 78 ? -20.675 -13.689 6.914 1.00 95.25 78 THR A N 1
ATOM 563 C CA . THR A 1 78 ? -19.726 -13.751 8.044 1.00 95.25 78 THR A CA 1
ATOM 564 C C . THR A 1 78 ? -18.506 -12.863 7.810 1.00 95.25 78 THR A C 1
ATOM 566 O O . THR A 1 78 ? -17.967 -12.293 8.768 1.00 95.25 78 THR A O 1
ATOM 569 N N . VAL A 1 79 ? -18.157 -12.646 6.543 1.00 97.38 79 VAL A N 1
ATOM 570 C CA . VAL A 1 79 ? -17.071 -11.785 6.077 1.00 97.38 79 VAL A CA 1
ATOM 571 C C . VAL A 1 79 ? -17.629 -10.601 5.294 1.00 97.38 79 VAL A C 1
ATOM 573 O O . VAL A 1 79 ? -18.562 -10.735 4.506 1.00 97.38 79 VAL A O 1
ATOM 576 N N . GLY A 1 80 ? -17.066 -9.414 5.499 1.00 97.69 80 GLY A N 1
ATOM 577 C CA . GLY A 1 80 ? -17.472 -8.211 4.782 1.00 97.69 80 GLY A CA 1
ATOM 578 C C . GLY A 1 80 ? -16.383 -7.151 4.736 1.00 97.69 80 GLY A C 1
ATOM 579 O O . GLY A 1 80 ? -15.323 -7.311 5.343 1.00 97.69 80 GLY A O 1
ATOM 580 N N . TYR A 1 81 ? -16.658 -6.042 4.047 1.00 97.62 81 TYR A N 1
ATOM 581 C CA . TYR A 1 81 ? -15.739 -4.906 3.996 1.00 97.62 81 TYR A CA 1
ATOM 582 C C . TYR A 1 81 ? -16.407 -3.556 4.246 1.00 97.62 81 TYR A C 1
ATOM 584 O O . TYR A 1 81 ? -17.597 -3.341 3.979 1.00 97.62 81 TYR A O 1
ATOM 592 N N . ARG A 1 82 ? -15.599 -2.598 4.702 1.00 96.69 82 ARG A N 1
ATOM 593 C CA . ARG A 1 82 ? -15.972 -1.190 4.819 1.00 96.69 82 ARG A CA 1
ATOM 594 C C . ARG A 1 82 ? -14.862 -0.283 4.315 1.00 96.69 82 ARG A C 1
ATOM 596 O O . ARG A 1 82 ? -13.788 -0.196 4.903 1.00 96.69 82 ARG A O 1
ATOM 603 N N . ILE A 1 83 ? -15.170 0.479 3.279 1.00 93.75 83 ILE A N 1
ATOM 604 C CA . ILE A 1 83 ? -14.316 1.546 2.764 1.00 93.75 83 ILE A CA 1
ATOM 605 C C . ILE A 1 83 ? -15.080 2.875 2.807 1.00 93.75 83 ILE A C 1
ATOM 607 O O . ILE A 1 83 ? -16.234 2.956 3.236 1.00 93.75 83 ILE A O 1
ATOM 611 N N . ARG A 1 84 ? -14.430 3.972 2.418 1.00 86.75 84 ARG A N 1
ATOM 612 C CA . ARG A 1 84 ? -15.088 5.281 2.386 1.00 86.75 84 ARG A CA 1
ATOM 613 C C . ARG A 1 84 ? -16.265 5.254 1.396 1.00 86.75 84 ARG A C 1
ATOM 615 O O . ARG A 1 84 ? -16.068 4.902 0.240 1.00 86.75 84 ARG A O 1
ATOM 622 N N . LEU A 1 85 ? -17.449 5.666 1.866 1.00 85.00 85 LEU A N 1
ATOM 623 C CA . LEU A 1 85 ? -18.720 5.739 1.118 1.00 85.00 85 LEU A CA 1
ATOM 624 C C . LEU A 1 85 ? -19.291 4.400 0.611 1.00 85.00 85 LEU A C 1
ATOM 626 O O . LEU A 1 85 ? -20.352 4.394 -0.000 1.00 85.00 85 LEU A O 1
ATOM 630 N N . GLU A 1 86 ? -18.659 3.267 0.913 1.00 90.88 86 GLU A N 1
ATOM 631 C CA . GLU A 1 86 ? -19.097 1.957 0.432 1.00 90.88 86 GLU A CA 1
ATOM 632 C C . GLU A 1 86 ? -18.881 0.891 1.510 1.00 90.88 86 GLU A C 1
ATOM 634 O O . GLU A 1 86 ? -17.833 0.826 2.156 1.00 90.88 86 GLU A O 1
ATOM 639 N N . LYS A 1 87 ? -19.892 0.048 1.733 1.00 95.00 87 LYS A N 1
ATOM 640 C CA . LYS A 1 87 ? -19.820 -1.051 2.699 1.00 95.00 87 LYS A CA 1
ATOM 641 C C . LYS A 1 87 ? -20.652 -2.248 2.250 1.00 95.00 87 LYS A C 1
ATOM 643 O O . LYS A 1 87 ? -21.742 -2.085 1.693 1.00 95.00 87 LYS A O 1
ATOM 648 N N . ARG A 1 88 ? -20.170 -3.439 2.589 1.00 95.69 88 ARG A N 1
ATOM 649 C CA . ARG A 1 88 ? -20.876 -4.721 2.486 1.00 95.69 88 ARG A CA 1
ATOM 650 C C . ARG A 1 88 ? -20.681 -5.464 3.804 1.00 95.69 88 ARG A C 1
ATOM 652 O O . ARG A 1 88 ? -19.792 -6.293 3.934 1.00 95.69 88 ARG A O 1
ATOM 659 N N . VAL A 1 89 ? -21.459 -5.074 4.814 1.00 94.88 89 VAL A N 1
ATOM 660 C CA . VAL A 1 89 ? -21.409 -5.643 6.171 1.00 94.88 89 VAL A CA 1
ATOM 661 C C . VAL A 1 89 ? -22.813 -5.741 6.757 1.00 94.88 89 VAL A C 1
ATOM 663 O O . VAL A 1 89 ? -23.615 -4.811 6.630 1.00 94.88 89 VAL A O 1
ATOM 666 N N . SER A 1 90 ? -23.085 -6.828 7.469 1.00 92.81 90 SER A N 1
ATOM 667 C CA . SER A 1 90 ? -24.296 -7.052 8.252 1.00 92.81 90 SER A CA 1
ATOM 668 C C . SER A 1 90 ? -23.995 -6.912 9.741 1.00 92.81 90 SER A C 1
ATOM 670 O O . SER A 1 90 ? -23.114 -7.582 10.274 1.00 92.81 90 SER A O 1
ATOM 672 N N . LYS A 1 91 ? -24.768 -6.085 10.460 1.00 85.19 91 LYS A N 1
ATOM 673 C CA . LYS A 1 91 ? -24.610 -5.929 11.921 1.00 85.19 91 LYS A CA 1
ATOM 674 C C . LYS A 1 91 ? -24.786 -7.253 12.675 1.00 85.19 91 LYS A C 1
ATOM 676 O O . LYS A 1 91 ? -24.145 -7.449 13.700 1.00 85.19 91 LYS A O 1
ATOM 681 N N . LYS A 1 92 ? -25.673 -8.129 12.190 1.00 85.81 92 LYS A N 1
ATOM 682 C CA . LYS A 1 92 ? -26.014 -9.392 12.857 1.00 85.81 92 LYS A CA 1
ATOM 683 C C . LYS A 1 92 ? -25.083 -10.530 12.453 1.00 85.81 92 LYS A C 1
ATOM 685 O O . LYS A 1 92 ? -24.734 -11.331 13.316 1.00 85.81 92 LYS A O 1
ATOM 690 N N . ARG A 1 93 ? -24.657 -10.585 11.185 1.00 90.69 93 ARG A N 1
ATOM 691 C CA . ARG A 1 93 ? -23.920 -11.732 10.623 1.00 90.69 93 ARG A CA 1
ATOM 692 C C . ARG A 1 93 ? -22.412 -11.522 10.535 1.00 90.69 93 ARG A C 1
ATOM 694 O O . ARG A 1 93 ? -21.675 -12.439 10.873 1.00 90.69 93 ARG A O 1
ATOM 701 N N . THR A 1 94 ? -21.950 -10.326 10.173 1.00 95.25 94 THR A N 1
ATOM 702 C CA . THR A 1 94 ? -20.521 -10.102 9.923 1.00 95.25 94 THR A CA 1
ATOM 703 C C . THR A 1 94 ? -19.722 -10.163 11.214 1.00 95.25 94 THR A C 1
ATOM 705 O O . THR A 1 94 ? -20.068 -9.533 12.220 1.00 95.25 94 THR A O 1
ATOM 708 N N . ARG A 1 95 ? -18.652 -10.955 11.182 1.00 96.00 95 ARG A N 1
ATOM 709 C CA . ARG A 1 95 ? -17.702 -11.156 12.280 1.00 96.00 95 ARG A CA 1
ATOM 710 C C . ARG A 1 95 ? -16.279 -10.814 11.875 1.00 96.00 95 ARG A C 1
ATOM 712 O O . ARG A 1 95 ? -15.542 -10.345 12.734 1.00 96.00 95 ARG A O 1
ATOM 719 N N . LEU A 1 96 ? -15.933 -10.963 10.598 1.00 97.62 96 LEU A N 1
ATOM 720 C CA . LEU A 1 96 ? -14.672 -10.508 10.022 1.00 97.62 96 LEU A CA 1
ATOM 721 C C . LEU A 1 96 ? -14.932 -9.333 9.071 1.00 97.62 96 LEU A C 1
ATOM 723 O O . LEU A 1 96 ? -15.607 -9.477 8.055 1.00 97.62 96 LEU A O 1
ATOM 727 N N . GLU A 1 97 ? -14.420 -8.158 9.426 1.00 97.81 97 GLU A N 1
ATOM 728 C CA . GLU A 1 97 ? -14.573 -6.922 8.658 1.00 97.81 97 GLU A CA 1
ATOM 729 C C . GLU A 1 97 ? -13.207 -6.444 8.151 1.00 97.81 97 GLU A C 1
ATOM 731 O O . GLU A 1 97 ? -12.353 -6.053 8.947 1.00 97.81 97 GLU A O 1
ATOM 736 N N . PHE A 1 98 ? -13.008 -6.439 6.832 1.00 98.19 98 PHE A N 1
ATOM 737 C CA . PHE A 1 98 ? -11.859 -5.790 6.198 1.00 98.19 98 PHE A CA 1
ATOM 738 C C . PHE A 1 98 ? -12.157 -4.305 5.973 1.00 98.19 98 PHE A C 1
ATOM 740 O O . PHE A 1 98 ? -13.211 -3.938 5.454 1.00 98.19 98 PHE A O 1
ATOM 747 N N . CYS A 1 99 ? -11.259 -3.405 6.349 1.00 97.62 99 CYS A N 1
ATOM 748 C CA . CYS A 1 99 ? -11.476 -1.975 6.140 1.00 97.62 99 CYS A CA 1
ATOM 749 C C . CYS A 1 99 ? -10.189 -1.240 5.802 1.00 97.62 99 CYS A C 1
ATOM 751 O O . CYS A 1 99 ? -9.102 -1.740 6.054 1.00 97.62 99 CYS A O 1
ATOM 753 N N . THR A 1 100 ? -10.284 -0.023 5.268 1.00 95.75 100 THR A N 1
ATOM 754 C CA . THR A 1 100 ? -9.076 0.802 5.161 1.00 95.75 100 THR A CA 1
ATOM 755 C C . THR A 1 100 ? -8.628 1.308 6.533 1.00 95.75 100 THR A C 1
ATOM 757 O O . THR A 1 100 ? -9.464 1.534 7.414 1.00 95.75 100 THR A O 1
ATOM 760 N N . THR A 1 101 ? -7.328 1.554 6.708 1.00 95.25 101 THR A N 1
ATOM 761 C CA . THR A 1 101 ? -6.751 2.120 7.944 1.00 95.25 101 THR A CA 1
ATOM 762 C C . THR A 1 101 ? -7.496 3.387 8.395 1.00 95.25 101 THR A C 1
ATOM 764 O O . THR A 1 101 ? -7.926 3.501 9.544 1.00 95.25 101 THR A O 1
ATOM 767 N N . GLY A 1 102 ? -7.794 4.296 7.458 1.00 92.56 102 GLY A N 1
ATOM 768 C CA . GLY A 1 102 ? -8.557 5.521 7.733 1.00 92.56 102 GLY A CA 1
ATOM 769 C C . GLY A 1 102 ? -10.003 5.300 8.212 1.00 92.56 102 GLY A C 1
ATOM 770 O O . GLY A 1 102 ? -10.531 6.116 8.968 1.00 92.56 102 GLY A O 1
ATOM 771 N N . VAL A 1 103 ? -10.662 4.201 7.822 1.00 94.06 103 VAL A N 1
ATOM 772 C CA . VAL A 1 103 ? -12.007 3.859 8.327 1.00 94.06 103 VAL A CA 1
ATOM 773 C C . VAL A 1 103 ? -11.945 3.440 9.795 1.00 94.06 103 VAL A C 1
ATOM 775 O O . VAL A 1 103 ? -12.809 3.855 10.572 1.00 94.06 103 VAL A O 1
ATOM 778 N N . LEU A 1 104 ? -10.927 2.667 10.189 1.00 96.00 104 LEU A N 1
ATOM 779 C CA . LEU A 1 104 ? -10.734 2.277 11.586 1.00 96.00 104 LEU A CA 1
ATOM 780 C C . LEU A 1 104 ? -10.370 3.482 12.461 1.00 96.00 104 LEU A C 1
ATOM 782 O O . LEU A 1 104 ? -10.959 3.649 13.526 1.00 96.00 104 LEU A O 1
ATOM 786 N N . LEU A 1 105 ? -9.484 4.364 11.992 1.00 93.88 105 LEU A N 1
ATOM 787 C CA . LEU A 1 105 ? -9.134 5.603 12.700 1.00 93.88 105 LEU A CA 1
ATOM 788 C C . LEU A 1 105 ? -10.356 6.503 12.936 1.00 93.88 105 LEU A C 1
ATOM 790 O O . LEU A 1 105 ? -10.560 7.001 14.041 1.00 93.88 105 LEU A O 1
ATOM 794 N N . ARG A 1 106 ? -11.239 6.649 11.940 1.00 90.94 106 ARG A N 1
ATOM 795 C CA . ARG A 1 106 ? -12.499 7.386 12.124 1.00 90.94 106 ARG A CA 1
ATOM 796 C C . ARG A 1 106 ? -13.418 6.718 13.146 1.00 90.94 106 ARG A C 1
ATOM 798 O O . ARG A 1 106 ? -14.092 7.414 13.898 1.00 90.94 106 ARG A O 1
ATOM 805 N N . ARG A 1 107 ? -13.459 5.383 13.181 1.00 93.25 107 ARG A N 1
ATOM 806 C CA . ARG A 1 107 ? -14.210 4.659 14.213 1.00 93.25 107 ARG A CA 1
ATOM 807 C C . ARG A 1 107 ? -13.631 4.939 15.598 1.00 93.25 107 ARG A C 1
ATOM 809 O O . ARG A 1 107 ? -14.412 5.254 16.484 1.00 93.25 107 ARG A O 1
ATOM 816 N N . LEU A 1 108 ? -12.308 4.899 15.758 1.00 93.75 108 LEU A N 1
ATOM 817 C CA . LEU A 1 108 ? -11.605 5.229 17.006 1.00 93.75 108 LEU A CA 1
ATOM 818 C C . LEU A 1 108 ? -11.887 6.658 17.492 1.00 93.75 108 LEU A C 1
ATOM 820 O O . LEU A 1 108 ? -11.980 6.878 18.693 1.00 93.75 108 LEU A O 1
ATOM 824 N N . ALA A 1 109 ? -12.099 7.617 16.585 1.00 89.75 109 ALA A N 1
ATOM 825 C CA . ALA A 1 109 ? -12.505 8.972 16.968 1.00 89.75 109 ALA A CA 1
ATOM 826 C C . ALA A 1 109 ? -13.887 9.014 17.657 1.00 89.75 109 ALA A C 1
ATOM 828 O O . ALA A 1 109 ? -14.117 9.837 18.539 1.00 89.75 109 ALA A O 1
ATOM 829 N N . THR A 1 110 ? -14.807 8.121 17.274 1.00 90.50 110 THR A N 1
ATOM 830 C CA . THR A 1 110 ? -16.166 8.035 17.849 1.00 90.50 110 THR A CA 1
ATOM 831 C C . THR A 1 110 ? -16.320 6.989 18.955 1.00 90.50 110 THR A C 1
ATOM 833 O O . THR A 1 110 ? -17.167 7.131 19.829 1.00 90.50 110 THR A O 1
ATOM 836 N N . ASP A 1 111 ? -15.514 5.934 18.904 1.00 93.94 111 ASP A N 1
ATOM 837 C CA . ASP A 1 111 ? -15.512 4.764 19.785 1.00 93.94 111 ASP A CA 1
ATOM 838 C C . ASP A 1 111 ? -14.052 4.503 20.203 1.00 93.94 111 ASP A C 1
ATOM 840 O O . ASP A 1 111 ? -13.403 3.602 19.658 1.00 93.94 111 ASP A O 1
ATOM 844 N N . PRO A 1 112 ? -13.496 5.320 21.127 1.00 92.94 112 PRO A N 1
ATOM 845 C CA . PRO A 1 112 ? -12.072 5.284 21.471 1.00 92.94 112 PRO A CA 1
ATOM 846 C C . PRO A 1 112 ? -11.628 3.984 22.131 1.00 92.94 112 PRO A C 1
ATOM 848 O O . PRO A 1 112 ? -10.431 3.723 22.215 1.00 92.94 112 PRO A O 1
ATOM 851 N N . THR A 1 113 ? -12.571 3.179 22.624 1.00 94.69 113 THR A N 1
ATOM 852 C CA . THR A 1 113 ? -12.282 1.880 23.226 1.00 94.69 113 THR A CA 1
ATOM 853 C C . THR A 1 113 ? -12.454 0.726 22.249 1.00 94.69 113 THR A C 1
ATOM 855 O O . THR A 1 113 ? -12.047 -0.372 22.603 1.00 94.69 113 THR A O 1
ATOM 858 N N . LEU A 1 114 ? -13.004 0.935 21.044 1.00 95.81 114 LEU A N 1
ATOM 859 C CA . LEU A 1 114 ? -13.395 -0.117 20.093 1.00 95.81 114 LEU A CA 1
ATOM 860 C C . LEU A 1 114 ? -14.311 -1.175 20.721 1.00 95.81 114 LEU A C 1
ATOM 862 O O . LEU A 1 114 ? -14.039 -2.383 20.652 1.00 95.81 114 LEU A O 1
ATOM 866 N N . LEU A 1 115 ? -15.396 -0.736 21.358 1.00 92.75 115 LEU A N 1
ATOM 867 C CA . LEU A 1 115 ? -16.313 -1.639 22.047 1.00 92.75 115 LEU A CA 1
ATOM 868 C C . LEU A 1 115 ? -16.863 -2.714 21.089 1.00 92.75 115 LEU A C 1
ATOM 870 O O . LEU A 1 115 ? -17.254 -2.452 19.945 1.00 92.75 115 LEU A O 1
ATOM 874 N N . GLY A 1 116 ? -16.862 -3.962 21.560 1.00 91.88 116 GLY A N 1
ATOM 875 C CA . GLY A 1 116 ? -17.319 -5.120 20.792 1.00 91.88 116 GLY A CA 1
ATOM 876 C C . GLY A 1 116 ? -16.370 -5.580 19.680 1.00 91.88 116 GLY A C 1
ATOM 877 O O . GLY A 1 116 ? -16.751 -6.454 18.908 1.00 91.88 116 GLY A O 1
ATOM 878 N N . VAL A 1 117 ? -15.165 -5.010 19.558 1.00 97.06 117 VAL A N 1
ATOM 879 C CA . VAL A 1 117 ? -14.066 -5.586 18.763 1.00 97.06 117 VAL A CA 1
ATOM 880 C C . VAL A 1 117 ? -13.168 -6.398 19.688 1.00 97.06 117 VAL A C 1
ATOM 882 O O . VAL A 1 117 ? -12.738 -5.901 20.728 1.00 97.06 117 VAL A O 1
ATOM 885 N N . SER A 1 118 ? -12.898 -7.642 19.297 1.00 97.44 118 SER A N 1
ATOM 886 C CA . SER A 1 118 ? -12.048 -8.578 20.048 1.00 97.44 118 SER A CA 1
ATOM 887 C C . SER A 1 118 ? -10.628 -8.669 19.486 1.00 97.44 118 SER A C 1
ATOM 889 O O . SER A 1 118 ? -9.679 -8.848 20.240 1.00 97.44 118 SER A O 1
ATOM 891 N N . HIS A 1 119 ? -10.485 -8.522 18.165 1.00 98.50 119 HIS A N 1
ATOM 892 C CA . HIS A 1 119 ? -9.209 -8.638 17.467 1.00 98.50 119 HIS A CA 1
ATOM 893 C C . HIS A 1 119 ? -9.075 -7.522 16.430 1.00 98.50 119 HIS A C 1
ATOM 895 O O . HIS A 1 119 ? -10.001 -7.292 15.644 1.00 98.50 119 HIS A O 1
ATOM 901 N N . VAL A 1 120 ? -7.917 -6.864 16.401 1.00 98.56 120 VAL A N 1
ATOM 902 C CA . VAL A 1 120 ? -7.524 -5.925 15.345 1.00 98.56 120 VAL A CA 1
ATOM 903 C C . VAL A 1 120 ? -6.289 -6.469 14.643 1.00 98.56 120 VAL A C 1
ATOM 905 O O . VAL A 1 120 ? -5.259 -6.695 15.267 1.00 98.56 120 VAL A O 1
ATOM 908 N N . PHE A 1 121 ? -6.395 -6.663 13.339 1.00 98.44 121 PHE A N 1
ATOM 909 C CA . PHE A 1 121 ? -5.286 -7.002 12.465 1.00 98.44 121 PHE A CA 1
ATOM 910 C C . PHE A 1 121 ? -4.850 -5.735 11.737 1.00 98.44 121 PHE A C 1
ATOM 912 O O . PHE A 1 121 ? -5.682 -5.078 11.108 1.00 98.44 121 PHE A O 1
ATOM 919 N N . VAL A 1 122 ? -3.566 -5.400 11.823 1.00 96.94 122 VAL A N 1
ATOM 920 C CA . VAL A 1 122 ? -2.952 -4.332 11.033 1.00 96.94 122 VAL A CA 1
ATOM 921 C C . VAL A 1 122 ? -2.086 -4.991 9.975 1.00 96.94 122 VAL A C 1
ATOM 923 O O . VAL A 1 122 ? -1.043 -5.556 10.298 1.00 96.94 122 VAL A O 1
ATOM 926 N N . ASP A 1 123 ? -2.565 -4.991 8.735 1.00 94.12 123 ASP A N 1
ATOM 927 C CA . ASP A 1 123 ? -1.859 -5.615 7.618 1.00 94.12 123 ASP A CA 1
ATOM 928 C C . ASP A 1 123 ? -0.903 -4.647 6.918 1.00 94.12 123 ASP A C 1
ATOM 930 O O . ASP A 1 123 ? -1.069 -3.431 7.005 1.00 94.12 123 ASP A O 1
ATOM 934 N N . GLU A 1 124 ? 0.073 -5.207 6.204 1.00 90.25 124 GLU A N 1
ATOM 935 C CA . GLU A 1 124 ? 1.017 -4.484 5.341 1.00 90.25 124 GLU A CA 1
ATOM 936 C C . GLU A 1 124 ? 1.806 -3.375 6.071 1.00 90.25 124 GLU A C 1
ATOM 938 O O . GLU A 1 124 ? 2.195 -2.369 5.481 1.00 90.25 124 GLU A O 1
ATOM 943 N N . ILE A 1 125 ? 2.104 -3.563 7.364 1.00 91.19 125 ILE A N 1
ATOM 944 C CA . ILE A 1 125 ? 2.765 -2.543 8.211 1.00 91.19 125 ILE A CA 1
ATOM 945 C C . ILE A 1 125 ? 4.146 -2.111 7.694 1.00 91.19 125 ILE A C 1
ATOM 947 O O . ILE A 1 125 ? 4.628 -1.029 8.013 1.00 91.19 125 ILE A O 1
ATOM 951 N N . HIS A 1 126 ? 4.782 -2.938 6.866 1.00 87.94 126 HIS A N 1
ATOM 952 C CA . HIS A 1 126 ? 6.068 -2.652 6.233 1.00 87.94 126 HIS A CA 1
ATOM 953 C C . HIS A 1 126 ? 6.005 -1.557 5.164 1.00 87.94 126 HIS A C 1
ATOM 955 O O . HIS A 1 126 ? 7.055 -1.072 4.754 1.00 87.94 126 HIS A O 1
ATOM 961 N N . GLU A 1 127 ? 4.816 -1.160 4.704 1.00 85.88 127 GLU A N 1
ATOM 962 C CA . GLU A 1 127 ? 4.677 -0.013 3.802 1.00 85.88 127 GLU A CA 1
ATOM 963 C C . GLU A 1 127 ? 4.971 1.319 4.501 1.00 85.88 127 GLU A C 1
ATOM 965 O O . GLU A 1 127 ? 5.257 2.305 3.825 1.00 85.88 127 GLU A O 1
ATOM 970 N N . ARG A 1 128 ? 4.923 1.352 5.845 1.00 90.69 128 ARG A N 1
ATOM 971 C CA . ARG A 1 128 ? 5.240 2.533 6.669 1.00 90.69 128 ARG A CA 1
ATOM 972 C C . ARG A 1 128 ? 4.499 3.800 6.211 1.00 90.69 128 ARG A C 1
ATOM 974 O O . ARG A 1 128 ? 5.064 4.899 6.175 1.00 90.69 128 ARG A O 1
ATOM 981 N N . GLY A 1 129 ? 3.228 3.630 5.839 1.00 91.50 129 GLY A N 1
ATOM 982 C CA . GLY A 1 129 ? 2.325 4.725 5.495 1.00 91.50 129 GLY A CA 1
ATOM 983 C C . GLY A 1 129 ? 1.957 5.569 6.719 1.00 91.50 129 GLY A C 1
ATOM 984 O O . GLY A 1 129 ? 2.040 5.118 7.865 1.00 91.50 129 GLY A O 1
ATOM 985 N N . ILE A 1 130 ? 1.551 6.822 6.486 1.00 92.69 130 ILE A N 1
ATOM 986 C CA . ILE A 1 130 ? 1.257 7.778 7.573 1.00 92.69 130 ILE A CA 1
ATOM 987 C C . ILE A 1 130 ? 0.139 7.255 8.484 1.00 92.69 130 ILE A C 1
ATOM 989 O O . ILE A 1 130 ? 0.219 7.384 9.706 1.00 92.69 130 ILE A O 1
ATOM 993 N N . LEU A 1 131 ? -0.922 6.690 7.896 1.00 92.56 131 LEU A N 1
ATOM 994 C CA . LEU A 1 131 ? -2.091 6.229 8.647 1.00 92.56 131 LEU A CA 1
ATOM 995 C C . LEU A 1 131 ? -1.800 4.943 9.420 1.00 92.56 131 LEU A C 1
ATOM 997 O O . LEU A 1 131 ? -2.356 4.757 10.499 1.00 92.56 131 LEU A O 1
ATOM 1001 N N . GLU A 1 132 ? -0.952 4.070 8.883 1.00 93.38 132 GLU A N 1
ATOM 1002 C CA . GLU A 1 132 ? -0.508 2.836 9.524 1.00 93.38 132 GLU A CA 1
ATOM 1003 C C . GLU A 1 132 ? 0.302 3.174 10.775 1.00 93.38 132 GLU A C 1
ATOM 1005 O O . GLU A 1 132 ? -0.103 2.791 11.872 1.00 93.38 132 GLU A O 1
ATOM 1010 N N . ASP A 1 133 ? 1.363 3.979 10.648 1.00 94.50 133 ASP A N 1
ATOM 1011 C CA . ASP A 1 133 ? 2.174 4.420 11.791 1.00 94.50 133 ASP A CA 1
ATOM 1012 C C . ASP A 1 133 ? 1.312 5.196 12.813 1.00 94.50 133 ASP A C 1
ATOM 1014 O O . ASP A 1 133 ? 1.443 4.993 14.022 1.00 94.50 133 ASP A O 1
ATOM 1018 N N . PHE A 1 134 ? 0.358 6.021 12.355 1.00 95.25 134 PHE A N 1
ATOM 1019 C CA . PHE A 1 134 ? -0.607 6.689 13.235 1.00 95.25 134 PHE A CA 1
ATOM 1020 C C . PHE A 1 134 ? -1.486 5.690 14.004 1.00 95.25 134 PHE A C 1
ATOM 1022 O O . PHE A 1 134 ? -1.633 5.803 15.225 1.00 95.25 134 PHE A O 1
ATOM 1029 N N . LEU A 1 135 ? -2.051 4.690 13.324 1.00 96.69 135 LEU A N 1
ATOM 1030 C CA . LEU A 1 135 ? -2.868 3.656 13.954 1.00 96.69 135 LEU A CA 1
ATOM 1031 C C . LEU A 1 135 ? -2.072 2.873 15.002 1.00 96.69 135 LEU A C 1
ATOM 1033 O O . LEU A 1 135 ? -2.620 2.579 16.064 1.00 96.69 135 LEU A O 1
ATOM 1037 N N . LEU A 1 136 ? -0.793 2.578 14.754 1.00 96.94 136 LEU A N 1
ATOM 1038 C CA . LEU A 1 136 ? 0.056 1.874 15.719 1.00 96.94 136 LEU A CA 1
ATOM 1039 C C . LEU A 1 136 ? 0.224 2.662 17.025 1.00 96.94 136 LEU A C 1
ATOM 1041 O O . LEU A 1 136 ? 0.121 2.063 18.097 1.00 96.94 136 LEU A O 1
ATOM 1045 N N . ILE A 1 137 ? 0.381 3.990 16.963 1.00 96.31 137 ILE A N 1
ATOM 1046 C CA . ILE A 1 137 ? 0.424 4.844 18.164 1.00 96.31 137 ILE A CA 1
ATOM 1047 C C . ILE A 1 137 ? -0.903 4.749 18.933 1.00 96.31 137 ILE A C 1
ATOM 1049 O O . ILE A 1 137 ? -0.912 4.554 20.149 1.00 96.31 137 ILE A O 1
ATOM 1053 N N . VAL A 1 138 ? -2.038 4.856 18.230 1.00 96.19 138 VAL A N 1
ATOM 1054 C CA . VAL A 1 138 ? -3.372 4.812 18.856 1.00 96.19 138 VAL A CA 1
ATOM 1055 C C . VAL A 1 138 ? -3.646 3.453 19.499 1.00 96.19 138 VAL A C 1
ATOM 1057 O O . VAL A 1 138 ? -4.159 3.393 20.616 1.00 96.19 138 VAL A O 1
ATOM 1060 N N . LEU A 1 139 ? -3.289 2.357 18.825 1.00 97.12 139 LEU A N 1
ATOM 1061 C CA . LEU A 1 139 ? -3.439 1.011 19.371 1.00 97.12 139 LEU A CA 1
ATOM 1062 C C . LEU A 1 139 ? -2.542 0.810 20.593 1.00 97.12 139 LEU A C 1
ATOM 1064 O O . LEU A 1 139 ? -3.016 0.287 21.598 1.00 97.12 139 LEU A O 1
ATOM 1068 N N . ARG A 1 140 ? -1.292 1.286 20.559 1.00 96.12 140 ARG A N 1
ATOM 1069 C CA . ARG A 1 140 ? -0.376 1.221 21.707 1.00 96.12 140 ARG A CA 1
ATOM 1070 C C . ARG A 1 140 ? -0.948 1.912 22.949 1.00 96.12 140 ARG A C 1
ATOM 1072 O O . ARG A 1 140 ? -0.857 1.358 24.039 1.00 96.12 140 ARG A O 1
ATOM 1079 N N . ASP A 1 141 ? -1.606 3.058 22.782 1.00 94.06 141 ASP A N 1
ATOM 1080 C CA . ASP A 1 141 ? -2.290 3.773 23.873 1.00 94.06 141 ASP A CA 1
ATOM 1081 C C . ASP A 1 141 ? -3.584 3.087 24.349 1.00 94.06 141 ASP A C 1
ATOM 1083 O O . ASP A 1 141 ? -4.036 3.302 25.481 1.00 94.06 141 ASP A O 1
ATOM 1087 N N . LEU A 1 142 ? -4.223 2.304 23.477 1.00 95.88 142 LEU A N 1
ATOM 1088 C CA . LEU A 1 142 ? -5.465 1.592 23.768 1.00 95.88 142 LEU A CA 1
ATOM 1089 C C . LEU A 1 142 ? -5.220 0.284 24.530 1.00 95.88 142 LEU A C 1
ATOM 1091 O O . LEU A 1 142 ? -6.014 -0.059 25.405 1.00 95.88 142 LEU A O 1
ATOM 1095 N N . LEU A 1 143 ? -4.133 -0.432 24.232 1.00 96.75 143 LEU A N 1
ATOM 1096 C CA . LEU A 1 143 ? -3.834 -1.752 24.800 1.00 96.75 143 LEU A CA 1
ATOM 1097 C C . LEU A 1 143 ? -3.881 -1.794 26.344 1.00 96.75 143 LEU A C 1
ATOM 1099 O O . LEU A 1 143 ? -4.545 -2.692 26.867 1.00 96.75 143 LEU A O 1
ATOM 1103 N N . PRO A 1 144 ? -3.318 -0.825 27.100 1.00 95.88 144 PRO A N 1
ATOM 1104 C CA . PRO A 1 144 ? -3.442 -0.807 28.562 1.00 95.88 144 PRO A CA 1
ATOM 1105 C C . PRO A 1 144 ? -4.882 -0.647 29.075 1.00 95.88 144 PRO A C 1
ATOM 1107 O O . PRO A 1 144 ? -5.192 -1.053 30.190 1.00 95.88 144 PRO A O 1
ATOM 1110 N N . LYS A 1 145 ? -5.777 -0.051 28.275 1.00 96.00 145 LYS A N 1
ATOM 1111 C CA . LYS A 1 145 ? -7.193 0.179 28.623 1.00 96.00 145 LYS A CA 1
ATOM 1112 C C . LYS A 1 145 ? -8.099 -0.987 28.216 1.00 96.00 145 LYS A C 1
ATOM 1114 O O . LYS A 1 145 ? -9.229 -1.073 28.688 1.00 96.00 145 LYS A O 1
ATOM 1119 N N . ARG A 1 146 ? -7.630 -1.848 27.310 1.00 97.31 146 ARG A N 1
ATOM 1120 C CA . ARG A 1 146 ? -8.348 -3.008 26.763 1.00 97.31 146 ARG A CA 1
ATOM 1121 C C . ARG A 1 146 ? -7.467 -4.263 26.861 1.00 97.31 146 ARG A C 1
ATOM 1123 O O . ARG A 1 146 ? -6.987 -4.746 25.834 1.00 97.31 146 ARG A O 1
ATOM 1130 N N . PRO A 1 147 ? -7.249 -4.815 28.072 1.00 95.94 147 PRO A N 1
ATOM 1131 C CA . PRO A 1 147 ? -6.437 -6.027 28.267 1.00 95.94 147 PRO A CA 1
ATOM 1132 C C . PRO A 1 147 ? -6.997 -7.261 27.533 1.00 95.94 147 PRO A C 1
ATOM 1134 O O . PRO A 1 147 ? -6.271 -8.216 27.252 1.00 95.94 147 PRO A O 1
ATOM 1137 N N . ASP A 1 148 ? -8.289 -7.231 27.204 1.00 95.88 148 ASP A N 1
ATOM 1138 C CA . ASP A 1 148 ? -9.014 -8.242 26.439 1.00 95.88 148 ASP A CA 1
ATOM 1139 C C . ASP A 1 148 ? -8.801 -8.138 24.917 1.00 95.88 148 ASP A C 1
ATOM 1141 O O . ASP A 1 148 ? -8.956 -9.132 24.209 1.00 95.88 148 ASP A O 1
ATOM 1145 N N . LEU A 1 149 ? -8.436 -6.958 24.401 1.00 97.75 149 LEU A N 1
ATOM 1146 C CA . LEU A 1 149 ? -8.208 -6.750 22.972 1.00 97.75 149 LEU A CA 1
ATOM 1147 C C . LEU A 1 149 ? -6.915 -7.442 22.536 1.00 97.75 149 LEU A C 1
ATOM 1149 O O . LEU A 1 149 ? -5.868 -7.284 23.167 1.00 97.75 149 LEU A O 1
ATOM 1153 N N . ARG A 1 150 ? -6.979 -8.165 21.417 1.00 97.56 150 ARG A N 1
ATOM 1154 C CA . ARG A 1 150 ? -5.809 -8.746 20.752 1.00 97.56 150 ARG A CA 1
ATOM 1155 C C . ARG A 1 150 ? -5.452 -7.952 19.500 1.00 97.56 150 ARG A C 1
ATOM 1157 O O . ARG A 1 150 ? -6.329 -7.629 18.698 1.00 97.56 150 ARG A O 1
ATOM 1164 N N . VAL A 1 151 ? -4.170 -7.654 19.316 1.00 97.75 151 VAL A N 1
ATOM 1165 C CA . VAL A 1 151 ? -3.645 -6.967 18.129 1.00 97.75 151 VAL A CA 1
ATOM 1166 C C . VAL A 1 151 ? -2.680 -7.886 17.388 1.00 97.75 151 VAL A C 1
ATOM 1168 O O . VAL A 1 151 ? -1.765 -8.451 17.980 1.00 97.75 151 VAL A O 1
ATOM 1171 N N . VAL A 1 152 ? -2.872 -8.032 16.080 1.00 96.94 152 VAL A N 1
ATOM 1172 C CA . VAL A 1 152 ? -1.988 -8.814 15.211 1.00 96.94 152 VAL A CA 1
ATOM 1173 C C . VAL A 1 152 ? -1.400 -7.893 14.151 1.00 96.94 152 VAL A C 1
ATOM 1175 O O . VAL A 1 152 ? -2.134 -7.292 13.370 1.00 96.94 152 VAL A O 1
ATOM 1178 N N . LEU A 1 153 ? -0.079 -7.768 14.130 1.00 95.56 153 LEU A N 1
ATOM 1179 C CA . LEU A 1 153 ? 0.665 -6.935 13.189 1.00 95.56 153 LEU A CA 1
ATOM 1180 C C . LEU A 1 153 ? 1.219 -7.837 12.087 1.00 95.56 153 LEU A C 1
ATOM 1182 O O . LEU A 1 153 ? 1.949 -8.773 12.396 1.00 95.56 153 LEU A O 1
ATOM 1186 N N . MET A 1 154 ? 0.869 -7.602 10.823 1.00 93.38 154 MET A N 1
ATOM 1187 C CA . MET A 1 154 ? 1.281 -8.463 9.710 1.00 93.38 154 MET A CA 1
ATOM 1188 C C . MET A 1 154 ? 2.237 -7.730 8.767 1.00 93.38 154 MET A C 1
ATOM 1190 O O . MET A 1 154 ? 1.933 -6.647 8.269 1.00 93.38 154 MET A O 1
ATOM 1194 N N . SER A 1 155 ? 3.393 -8.342 8.505 1.00 89.25 155 SER A N 1
ATOM 1195 C CA . SER A 1 155 ? 4.442 -7.812 7.631 1.00 89.25 155 SER A CA 1
ATOM 1196 C C . SER A 1 155 ? 4.875 -8.833 6.578 1.00 89.25 155 SER A C 1
ATOM 1198 O O . SER A 1 155 ? 4.944 -10.033 6.849 1.00 89.25 155 SER A O 1
ATOM 1200 N N . ALA A 1 156 ? 5.176 -8.362 5.364 1.00 80.81 156 ALA A N 1
ATOM 1201 C CA . ALA A 1 156 ? 5.725 -9.188 4.295 1.00 80.81 156 ALA A CA 1
ATOM 1202 C C . ALA A 1 156 ? 7.262 -9.273 4.312 1.00 80.81 156 ALA A C 1
ATOM 1204 O O . ALA A 1 156 ? 7.838 -10.063 3.567 1.00 80.81 156 ALA A O 1
ATOM 1205 N N . THR A 1 157 ? 7.929 -8.433 5.109 1.00 70.94 157 THR A N 1
ATOM 1206 C CA . THR A 1 157 ? 9.391 -8.287 5.135 1.00 70.94 157 THR A CA 1
ATOM 1207 C C . THR A 1 157 ? 9.989 -8.855 6.423 1.00 70.94 157 THR A C 1
ATOM 1209 O O . THR A 1 157 ? 9.291 -9.016 7.423 1.00 70.94 157 THR A O 1
ATOM 1212 N N . MET A 1 158 ? 11.297 -9.137 6.396 1.00 57.28 158 MET A N 1
ATOM 1213 C CA . MET A 1 158 ? 12.062 -9.649 7.545 1.00 57.28 158 MET A CA 1
ATOM 1214 C C . MET A 1 158 ? 12.324 -8.599 8.645 1.00 57.28 158 MET A C 1
ATOM 1216 O O . MET A 1 158 ? 12.900 -8.937 9.670 1.00 57.28 158 MET A O 1
ATOM 1220 N N . ASP A 1 159 ? 11.882 -7.347 8.476 1.00 68.50 159 ASP A N 1
ATOM 1221 C CA . ASP A 1 159 ? 12.076 -6.269 9.464 1.00 68.50 159 ASP A CA 1
ATOM 1222 C C . ASP A 1 159 ? 10.931 -6.186 10.495 1.00 68.50 159 ASP A C 1
ATOM 1224 O O . ASP A 1 159 ? 10.481 -5.127 10.930 1.00 68.50 159 ASP A O 1
ATOM 1228 N N . ALA A 1 160 ? 10.389 -7.343 10.867 1.00 76.62 160 ALA A N 1
ATOM 1229 C CA . ALA A 1 160 ? 9.348 -7.451 11.883 1.00 76.62 160 ALA A CA 1
ATOM 1230 C C . ALA A 1 160 ? 9.854 -7.071 13.292 1.00 76.62 160 ALA A C 1
ATOM 1232 O O . ALA A 1 160 ? 9.057 -6.652 14.139 1.00 76.62 160 ALA A O 1
ATOM 1233 N N . GLY A 1 161 ? 11.175 -7.115 13.505 1.00 82.62 161 GLY A N 1
ATOM 1234 C CA . GLY A 1 161 ? 11.836 -6.718 14.747 1.00 82.62 161 GLY A CA 1
ATOM 1235 C C . GLY A 1 161 ? 11.544 -5.277 15.165 1.00 82.62 161 GLY A C 1
ATOM 1236 O O . GLY A 1 161 ? 11.252 -5.045 16.333 1.00 82.62 161 GLY A O 1
ATOM 1237 N N . VAL A 1 162 ? 11.506 -4.321 14.229 1.00 88.75 162 VAL A N 1
ATOM 1238 C CA . VAL A 1 162 ? 11.194 -2.911 14.542 1.00 88.75 162 VAL A CA 1
ATOM 1239 C C . VAL A 1 162 ? 9.807 -2.761 15.180 1.00 88.75 162 VAL A C 1
ATOM 1241 O O . VAL A 1 162 ? 9.622 -1.977 16.112 1.00 88.75 162 VAL A O 1
ATOM 1244 N N . PHE A 1 163 ? 8.822 -3.536 14.718 1.00 91.06 163 PHE A N 1
ATOM 1245 C CA . PHE A 1 163 ? 7.471 -3.512 15.282 1.00 91.06 163 PHE A CA 1
ATOM 1246 C C . PHE A 1 163 ? 7.402 -4.238 16.626 1.00 91.06 163 PHE A C 1
ATOM 1248 O O . PHE A 1 163 ? 6.697 -3.781 17.526 1.00 91.06 163 PHE A O 1
ATOM 1255 N N . ALA A 1 164 ? 8.140 -5.340 16.777 1.00 88.88 164 ALA A N 1
ATOM 1256 C CA . ALA A 1 164 ? 8.253 -6.043 18.050 1.00 88.88 164 ALA A CA 1
ATOM 1257 C C . ALA A 1 164 ? 8.856 -5.126 19.126 1.00 88.88 164 ALA A C 1
ATOM 1259 O O . ALA A 1 164 ? 8.231 -4.920 20.168 1.00 88.88 164 ALA A O 1
ATOM 1260 N N . ASP A 1 165 ? 9.986 -4.480 18.828 1.00 91.50 165 ASP A N 1
ATOM 1261 C CA . ASP A 1 165 ? 10.670 -3.546 19.725 1.00 91.50 165 ASP A CA 1
ATOM 1262 C C . ASP A 1 165 ? 9.753 -2.370 20.105 1.00 91.50 165 ASP A C 1
ATOM 1264 O O . ASP A 1 165 ? 9.635 -2.012 21.279 1.00 91.50 165 ASP A O 1
ATOM 1268 N N . TYR A 1 166 ? 9.021 -1.808 19.135 1.00 93.94 166 TYR A N 1
ATOM 1269 C CA . TYR A 1 166 ? 8.101 -0.693 19.373 1.00 93.94 166 TYR A CA 1
ATOM 1270 C C . TYR A 1 166 ? 6.963 -1.030 20.354 1.00 93.94 166 TYR A C 1
ATOM 1272 O O . TYR A 1 166 ? 6.569 -0.183 21.164 1.00 93.94 166 TYR A O 1
ATOM 1280 N N . PHE A 1 167 ? 6.440 -2.259 20.305 1.00 93.69 167 PHE A N 1
ATOM 1281 C CA . PHE A 1 167 ? 5.408 -2.751 21.225 1.00 93.69 167 PHE A CA 1
ATOM 1282 C C . PHE A 1 167 ? 5.980 -3.450 22.472 1.00 93.69 167 PHE A C 1
ATOM 1284 O O . PHE A 1 167 ? 5.201 -3.903 23.311 1.00 93.69 167 PHE A O 1
ATOM 1291 N N . GLY A 1 168 ? 7.307 -3.517 22.629 1.00 89.81 168 GLY A N 1
ATOM 1292 C CA . GLY A 1 168 ? 7.963 -4.193 23.753 1.00 89.81 168 GLY A CA 1
ATOM 1293 C C . GLY A 1 168 ? 7.766 -5.713 23.750 1.00 89.81 168 GLY A C 1
ATOM 1294 O O . GLY A 1 168 ? 7.676 -6.329 24.811 1.00 89.81 168 GLY A O 1
ATOM 1295 N N . ILE A 1 169 ? 7.641 -6.316 22.568 1.00 83.50 169 ILE A N 1
ATOM 1296 C CA . ILE A 1 169 ? 7.463 -7.756 22.383 1.00 83.50 169 ILE A CA 1
ATOM 1297 C C . ILE A 1 169 ? 8.850 -8.390 22.224 1.00 83.50 169 ILE A C 1
ATOM 1299 O O . ILE A 1 169 ? 9.603 -7.960 21.350 1.00 83.50 169 ILE A O 1
ATOM 1303 N N . PRO A 1 170 ? 9.197 -9.425 23.008 1.00 81.50 170 PRO A N 1
ATOM 1304 C CA . PRO A 1 170 ? 10.446 -10.148 22.806 1.00 81.50 170 PRO A CA 1
ATOM 1305 C C . PRO A 1 170 ? 10.508 -10.763 21.402 1.00 81.50 170 PRO A C 1
ATOM 1307 O O . PRO A 1 170 ? 9.535 -11.373 20.949 1.00 81.50 170 PRO A O 1
ATOM 1310 N N . ARG A 1 171 ? 11.638 -10.604 20.704 1.00 73.25 171 ARG A N 1
ATOM 1311 C CA . ARG A 1 171 ? 11.788 -10.994 19.289 1.00 73.25 171 ARG A CA 1
ATOM 1312 C C . ARG A 1 171 ? 11.580 -12.493 19.056 1.00 73.25 171 ARG A C 1
ATOM 1314 O O . ARG A 1 171 ? 11.057 -12.889 18.022 1.00 73.25 171 ARG A O 1
ATOM 1321 N N . GLU A 1 172 ? 11.888 -13.330 20.041 1.00 69.06 172 GLU A N 1
ATOM 1322 C CA . GLU A 1 172 ? 11.630 -14.774 20.029 1.00 69.06 172 GLU A CA 1
ATOM 1323 C C . GLU A 1 172 ? 10.137 -15.144 19.966 1.00 69.06 172 GLU A C 1
ATOM 1325 O O . GLU A 1 172 ? 9.793 -16.298 19.709 1.00 69.06 172 GLU A O 1
ATOM 1330 N N . ARG A 1 173 ? 9.238 -14.177 20.187 1.00 71.25 173 ARG A N 1
ATOM 1331 C CA . ARG A 1 173 ? 7.783 -14.344 20.061 1.00 71.25 173 ARG A CA 1
ATOM 1332 C C . ARG A 1 173 ? 7.237 -13.897 18.708 1.00 71.25 173 ARG A C 1
ATOM 1334 O O . ARG A 1 173 ? 6.022 -13.934 18.506 1.00 71.25 173 ARG A O 1
ATOM 1341 N N . GLU A 1 174 ? 8.099 -13.485 17.783 1.00 81.31 174 GLU A N 1
ATOM 1342 C CA . GLU A 1 174 ? 7.699 -13.220 16.409 1.00 81.31 174 GLU A CA 1
ATOM 1343 C C . GLU A 1 174 ? 7.230 -14.513 15.725 1.00 81.31 174 GLU A C 1
ATOM 1345 O O . GLU A 1 174 ? 7.901 -15.549 15.728 1.00 81.31 174 GLU A O 1
ATOM 1350 N N . PHE A 1 175 ? 6.051 -14.460 15.109 1.00 85.88 175 PHE A N 1
ATOM 1351 C CA . PHE A 1 175 ? 5.485 -15.595 14.404 1.00 85.88 175 PHE A CA 1
ATOM 1352 C C . PHE A 1 175 ? 5.846 -15.548 12.918 1.00 85.88 175 PHE A C 1
ATOM 1354 O O . PHE A 1 175 ? 5.119 -14.983 12.102 1.00 85.88 175 PHE A O 1
ATOM 1361 N N . HIS A 1 176 ? 6.949 -16.198 12.555 1.00 86.75 176 HIS A N 1
ATOM 1362 C CA . HIS A 1 176 ? 7.344 -16.328 11.155 1.00 86.75 176 HIS A CA 1
ATOM 1363 C C . HIS A 1 176 ? 6.559 -17.436 10.435 1.00 86.75 176 HIS A C 1
ATOM 1365 O O . HIS A 1 176 ? 6.589 -18.608 10.830 1.00 86.75 176 HIS A O 1
ATOM 1371 N N . ILE A 1 177 ? 5.875 -17.079 9.349 1.00 83.38 177 ILE A N 1
ATOM 1372 C CA . ILE A 1 177 ? 5.227 -18.005 8.419 1.00 83.38 177 ILE A CA 1
ATOM 1373 C C . ILE A 1 177 ? 6.187 -18.240 7.249 1.00 83.38 177 ILE A C 1
ATOM 1375 O O . ILE A 1 177 ? 6.393 -17.320 6.452 1.00 83.38 177 ILE A O 1
ATOM 1379 N N . PRO A 1 178 ? 6.742 -19.457 7.094 1.00 72.81 178 PRO A N 1
ATOM 1380 C CA . PRO A 1 178 ? 7.544 -19.771 5.922 1.00 72.81 178 PRO A CA 1
ATOM 1381 C C . PRO A 1 178 ? 6.677 -19.616 4.668 1.00 72.81 178 PRO A C 1
ATOM 1383 O O . PRO A 1 178 ? 5.577 -20.167 4.583 1.00 72.81 178 PRO A O 1
ATOM 1386 N N . GLY A 1 179 ? 7.149 -18.812 3.718 1.00 65.25 179 GLY A N 1
ATOM 1387 C CA . GLY A 1 179 ? 6.522 -18.698 2.410 1.00 65.25 179 GLY A CA 1
ATOM 1388 C C . GLY A 1 179 ? 6.854 -19.918 1.560 1.00 65.25 179 GLY A C 1
ATOM 1389 O O . GLY A 1 179 ? 7.989 -20.384 1.564 1.00 65.25 179 GLY A O 1
ATOM 1390 N N . PHE A 1 180 ? 5.869 -20.418 0.818 1.00 64.44 180 PHE A N 1
ATOM 1391 C CA . PHE A 1 180 ? 6.132 -21.222 -0.369 1.00 64.44 180 PHE A CA 1
ATOM 1392 C C . PHE A 1 180 ? 5.830 -20.330 -1.568 1.00 64.44 180 PHE A C 1
ATOM 1394 O O . PHE A 1 180 ? 4.677 -20.178 -1.966 1.00 64.44 180 PHE A O 1
ATOM 1401 N N . THR A 1 181 ? 6.857 -19.654 -2.073 1.00 70.12 181 THR A N 1
ATOM 1402 C CA . THR A 1 181 ? 6.817 -19.047 -3.401 1.00 70.12 181 THR A CA 1
ATOM 1403 C C . THR A 1 181 ? 7.548 -19.981 -4.353 1.00 70.12 181 THR A C 1
ATOM 1405 O O . THR A 1 181 ? 8.569 -20.578 -4.005 1.00 70.12 181 THR A O 1
ATOM 1408 N N . HIS A 1 182 ? 7.012 -20.155 -5.557 1.00 81.81 182 HIS A N 1
ATOM 1409 C CA . HIS A 1 182 ? 7.740 -20.868 -6.591 1.00 81.81 182 HIS A CA 1
ATOM 1410 C C . HIS A 1 182 ? 9.022 -20.094 -6.928 1.00 81.81 182 HIS A C 1
ATOM 1412 O O . HIS A 1 182 ? 9.025 -18.854 -6.901 1.00 81.81 182 HIS A O 1
ATOM 1418 N N . PRO A 1 183 ? 10.114 -20.798 -7.272 1.00 85.44 183 PRO A N 1
ATOM 1419 C CA . PRO A 1 183 ? 11.377 -20.150 -7.582 1.00 85.44 183 PRO A CA 1
ATOM 1420 C C . PRO A 1 183 ? 11.177 -19.121 -8.697 1.00 85.44 183 PRO A C 1
ATOM 1422 O O . PRO A 1 183 ? 10.630 -19.421 -9.758 1.00 85.44 183 PRO A O 1
ATOM 1425 N N . THR A 1 184 ? 11.604 -17.887 -8.432 1.00 87.81 184 THR A N 1
ATOM 1426 C CA . THR A 1 184 ? 11.578 -16.802 -9.414 1.00 87.81 184 THR A CA 1
ATOM 1427 C C . THR A 1 184 ? 13.001 -16.514 -9.842 1.00 87.81 184 THR A C 1
ATOM 1429 O O . THR A 1 184 ? 13.818 -16.100 -9.019 1.00 87.81 184 THR A O 1
ATOM 1432 N N . ARG A 1 185 ? 13.290 -16.741 -11.122 1.00 92.44 185 ARG A N 1
ATOM 1433 C CA . ARG A 1 185 ? 14.592 -16.442 -11.717 1.00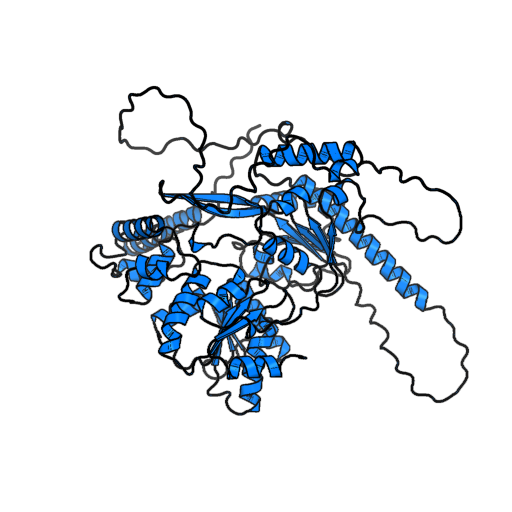 92.44 185 ARG A CA 1
ATOM 1434 C C . ARG A 1 185 ? 14.707 -14.938 -11.936 1.00 92.44 185 ARG A C 1
ATOM 1436 O O . ARG A 1 185 ? 13.742 -14.299 -12.356 1.00 92.44 185 ARG A O 1
ATOM 1443 N N . GLU A 1 186 ? 15.878 -14.383 -11.669 1.00 93.44 186 GLU A N 1
ATOM 1444 C CA . GLU A 1 186 ? 16.131 -12.949 -11.802 1.00 93.44 186 GLU A CA 1
ATOM 1445 C C . GLU A 1 186 ? 17.130 -12.681 -12.921 1.00 93.44 186 GLU A C 1
ATOM 1447 O O . GLU A 1 186 ? 18.100 -13.419 -13.081 1.00 93.44 186 GLU A O 1
ATOM 1452 N N . ALA A 1 187 ? 16.883 -11.615 -13.673 1.00 94.31 187 ALA A N 1
ATOM 1453 C CA . ALA A 1 187 ? 17.821 -11.047 -14.627 1.00 94.31 187 ALA A CA 1
ATOM 1454 C C . ALA A 1 187 ? 17.932 -9.543 -14.373 1.00 94.31 187 ALA A C 1
ATOM 1456 O O . ALA A 1 187 ? 16.914 -8.862 -14.224 1.00 94.31 187 ALA A O 1
ATOM 1457 N N . PHE A 1 188 ? 19.154 -9.030 -14.322 1.00 95.62 188 PHE A N 1
ATOM 1458 C CA . PHE A 1 188 ? 19.436 -7.598 -14.270 1.00 95.62 188 PHE A CA 1
ATOM 1459 C C . PHE A 1 188 ? 19.657 -7.041 -15.678 1.00 95.62 188 PHE A C 1
ATOM 1461 O O . PHE A 1 188 ? 19.636 -7.775 -16.671 1.00 95.62 188 PHE A O 1
ATOM 1468 N N . LEU A 1 189 ? 19.858 -5.726 -15.774 1.00 94.88 189 LEU A N 1
ATOM 1469 C CA . LEU A 1 189 ? 20.025 -5.053 -17.057 1.00 94.88 189 LEU A CA 1
ATOM 1470 C C . LEU A 1 189 ? 21.188 -5.634 -17.875 1.00 94.88 189 LEU A C 1
ATOM 1472 O O . LEU A 1 189 ? 21.071 -5.753 -19.090 1.00 94.88 189 LEU A O 1
ATOM 1476 N N . GLU A 1 190 ? 22.284 -6.036 -17.229 1.00 93.31 190 GLU A N 1
ATOM 1477 C CA . GLU A 1 190 ? 23.436 -6.633 -17.913 1.00 93.31 190 GLU A CA 1
ATOM 1478 C C . GLU A 1 190 ? 23.069 -7.967 -18.590 1.00 93.31 190 GLU A C 1
ATOM 1480 O O . GLU A 1 190 ? 23.476 -8.229 -19.725 1.00 93.31 190 GLU A O 1
ATOM 1485 N N . ASP A 1 191 ? 22.241 -8.784 -17.931 1.00 91.62 191 ASP A N 1
ATOM 1486 C CA . ASP A 1 191 ? 21.761 -10.074 -18.448 1.00 91.62 191 ASP A CA 1
ATOM 1487 C C . ASP A 1 191 ? 20.798 -9.863 -19.626 1.00 91.62 191 ASP A C 1
ATOM 1489 O O . ASP A 1 191 ? 20.899 -10.509 -20.670 1.00 91.62 191 ASP A O 1
ATOM 1493 N N . LEU A 1 192 ? 19.881 -8.898 -19.482 1.00 91.62 192 LEU A N 1
ATOM 1494 C CA . LEU A 1 192 ? 18.927 -8.532 -20.527 1.00 91.62 192 LEU A CA 1
ATOM 1495 C C . LEU A 1 192 ? 19.642 -8.047 -21.797 1.00 91.62 192 LEU A C 1
ATOM 1497 O O . LEU A 1 192 ? 19.285 -8.467 -22.896 1.00 91.62 192 LEU A O 1
ATOM 1501 N N . LEU A 1 193 ? 20.644 -7.174 -21.650 1.00 90.25 193 LEU A N 1
ATOM 1502 C CA . LEU A 1 193 ? 21.381 -6.602 -22.778 1.00 90.25 193 LEU A CA 1
ATOM 1503 C C . LEU A 1 193 ? 22.298 -7.617 -23.456 1.00 90.25 193 LEU A C 1
ATOM 1505 O O . LEU A 1 193 ? 22.412 -7.602 -24.675 1.00 90.25 193 LEU A O 1
ATOM 1509 N N . SER A 1 194 ? 22.952 -8.489 -22.691 1.00 86.50 194 SER A N 1
ATOM 1510 C CA . SER A 1 194 ? 23.836 -9.518 -23.250 1.00 86.50 194 SER A CA 1
ATOM 1511 C C . SER A 1 194 ? 23.085 -10.689 -23.883 1.00 86.50 194 SER A C 1
ATOM 1513 O O . SER A 1 194 ? 23.681 -11.482 -24.614 1.00 86.50 194 SER A O 1
ATOM 1515 N N . GLY A 1 195 ? 21.795 -10.849 -23.567 1.00 76.06 195 GLY A N 1
ATOM 1516 C CA . GLY A 1 195 ? 21.065 -12.085 -23.847 1.00 76.06 195 GLY A CA 1
ATOM 1517 C C . GLY A 1 195 ? 21.697 -13.305 -23.163 1.00 76.06 195 GLY A C 1
ATOM 1518 O O . GLY A 1 195 ? 21.429 -14.439 -23.564 1.00 76.06 195 GLY A O 1
ATOM 1519 N N . ALA A 1 196 ? 22.563 -13.068 -22.173 1.00 60.41 196 ALA A N 1
ATOM 1520 C CA . ALA A 1 196 ? 23.257 -14.059 -21.371 1.00 60.41 196 ALA A CA 1
ATOM 1521 C C . ALA A 1 196 ? 22.697 -14.054 -19.939 1.00 60.41 196 ALA A C 1
ATOM 1523 O O . ALA A 1 196 ? 21.886 -13.211 -19.566 1.00 60.41 196 ALA A O 1
ATOM 1524 N N . GLY A 1 197 ? 23.105 -15.035 -19.139 1.00 59.12 197 GLY A N 1
ATOM 1525 C CA . GLY A 1 197 ? 22.565 -15.257 -17.798 1.00 59.12 197 GLY A CA 1
ATOM 1526 C C . GLY A 1 197 ? 21.426 -16.266 -17.801 1.00 59.12 197 GLY A C 1
ATOM 1527 O O . GLY A 1 197 ? 20.737 -16.436 -18.804 1.00 59.12 197 GLY A O 1
ATOM 1528 N N . ASP A 1 198 ? 21.237 -16.952 -16.675 1.00 62.66 198 ASP A N 1
ATOM 1529 C CA . ASP A 1 198 ? 20.465 -18.194 -16.620 1.00 62.66 198 ASP A CA 1
ATOM 1530 C C . ASP A 1 198 ? 19.030 -18.062 -17.182 1.00 62.66 198 ASP A C 1
ATOM 1532 O O . ASP A 1 198 ? 18.444 -19.052 -17.619 1.00 62.66 198 ASP A O 1
ATOM 1536 N N . VAL A 1 199 ? 18.433 -16.861 -17.126 1.00 74.75 199 VAL A N 1
ATOM 1537 C CA . VAL A 1 199 ? 17.083 -16.562 -17.645 1.00 74.75 199 VAL A CA 1
ATOM 1538 C C . VAL A 1 199 ? 17.023 -16.596 -19.174 1.00 74.75 199 VAL A C 1
ATOM 1540 O O . VAL A 1 199 ? 16.022 -17.051 -19.722 1.00 74.75 199 VAL A O 1
ATOM 1543 N N . PHE A 1 200 ? 18.065 -16.109 -19.850 1.00 72.38 200 PHE A N 1
ATOM 1544 C CA . PHE A 1 200 ? 18.102 -15.934 -21.305 1.00 72.38 200 PHE A CA 1
ATOM 1545 C C . PHE A 1 200 ? 19.084 -16.889 -22.005 1.00 72.38 200 PHE A C 1
ATOM 1547 O O . PHE A 1 200 ? 19.023 -17.039 -23.228 1.00 72.38 200 PHE A O 1
ATOM 1554 N N . SER A 1 201 ? 19.964 -17.563 -21.254 1.00 58.94 201 SER A N 1
ATOM 1555 C CA . SER A 1 201 ? 20.883 -18.577 -21.762 1.00 58.94 201 SER A CA 1
ATOM 1556 C C . SER A 1 201 ? 20.166 -19.915 -21.966 1.00 58.94 201 SER A C 1
ATOM 1558 O O . SER A 1 201 ? 20.133 -20.796 -21.111 1.00 58.94 201 SER A O 1
ATOM 1560 N N . PHE A 1 202 ? 19.615 -20.108 -23.159 1.00 49.22 202 PHE A N 1
ATOM 1561 C CA . PHE A 1 202 ? 19.249 -21.442 -23.622 1.00 49.22 202 PHE A CA 1
ATOM 1562 C C . PHE A 1 202 ? 20.433 -22.045 -24.381 1.00 49.22 202 PHE A C 1
ATOM 1564 O O . PHE A 1 202 ? 20.717 -21.663 -25.518 1.00 49.22 202 PHE A O 1
ATOM 1571 N N . SER A 1 203 ? 21.151 -22.975 -23.745 1.00 37.41 203 SER A N 1
ATOM 1572 C CA . SER A 1 203 ? 21.980 -23.934 -24.472 1.00 37.41 203 SER A CA 1
ATOM 1573 C C . SER A 1 203 ? 21.071 -25.018 -25.050 1.00 37.41 203 SER A C 1
ATOM 1575 O O . SER A 1 203 ? 20.201 -25.574 -24.378 1.00 37.41 203 SER A O 1
ATOM 1577 N N . SER A 1 204 ? 21.257 -25.285 -26.337 1.00 30.38 204 SER A N 1
ATOM 1578 C CA . SER A 1 204 ? 20.648 -26.382 -27.074 1.00 30.38 204 SER A CA 1
ATOM 1579 C C . SER A 1 204 ? 20.947 -27.712 -26.382 1.00 30.38 204 SER A C 1
ATOM 1581 O O . SER A 1 204 ? 22.042 -28.255 -26.517 1.00 30.38 204 SER A O 1
ATOM 1583 N N . VAL A 1 205 ? 19.972 -28.268 -25.665 1.00 31.94 205 VAL A N 1
ATOM 1584 C CA . VAL A 1 205 ? 19.969 -29.699 -25.351 1.00 31.94 205 VAL A CA 1
ATOM 1585 C C . VAL A 1 205 ? 19.485 -30.420 -26.608 1.00 31.94 205 VAL A C 1
ATOM 1587 O O . VAL A 1 205 ? 18.325 -30.798 -26.731 1.00 31.94 205 VAL A O 1
ATOM 1590 N N . THR A 1 206 ? 20.379 -30.549 -27.583 1.00 30.23 206 THR A N 1
ATOM 1591 C CA . THR A 1 206 ? 20.301 -31.589 -28.608 1.00 30.23 206 THR A CA 1
ATOM 1592 C C . THR A 1 206 ? 21.444 -32.554 -28.348 1.00 30.23 206 THR A C 1
ATOM 1594 O O . THR A 1 206 ? 22.587 -32.141 -28.164 1.00 30.23 206 THR A O 1
ATOM 1597 N N . ASN A 1 207 ? 21.083 -33.829 -28.250 1.00 29.83 207 ASN A N 1
ATOM 1598 C CA . ASN A 1 207 ? 21.930 -34.952 -27.878 1.00 29.83 207 ASN A CA 1
ATOM 1599 C C . ASN A 1 207 ? 23.289 -34.983 -28.587 1.00 29.83 207 ASN A C 1
ATOM 1601 O O . ASN A 1 207 ? 23.354 -34.815 -29.797 1.00 29.83 207 ASN A O 1
ATOM 1605 N N . GLY A 1 208 ? 24.308 -35.379 -27.818 1.00 28.84 208 GLY A N 1
ATOM 1606 C CA . GLY A 1 208 ? 25.393 -36.235 -28.293 1.00 28.84 208 GLY A CA 1
ATOM 1607 C C . GLY A 1 208 ? 26.480 -35.564 -29.126 1.00 28.84 208 GLY A C 1
ATOM 1608 O O . GLY A 1 208 ? 26.298 -35.328 -30.307 1.00 28.84 208 GLY A O 1
ATOM 1609 N N . ALA A 1 209 ? 27.646 -35.411 -28.493 1.00 32.00 209 ALA A N 1
ATOM 1610 C CA . ALA A 1 209 ? 28.967 -35.358 -29.116 1.00 32.00 209 ALA A CA 1
ATOM 1611 C C . ALA A 1 209 ? 29.173 -34.316 -30.232 1.00 32.00 209 ALA A C 1
ATOM 1613 O O . ALA A 1 209 ? 28.941 -34.594 -31.396 1.00 32.00 209 ALA A O 1
ATOM 1614 N N . GLU A 1 210 ? 29.772 -33.173 -29.888 1.00 28.81 210 GLU A N 1
ATOM 1615 C CA . GLU A 1 210 ? 31.086 -32.802 -30.428 1.00 28.81 210 GLU A CA 1
ATOM 1616 C C . GLU A 1 210 ? 31.660 -31.543 -29.757 1.00 28.81 210 GLU A C 1
ATOM 1618 O O . GLU A 1 210 ? 30.971 -30.700 -29.190 1.00 28.81 210 GLU A O 1
ATOM 1623 N N . LYS A 1 211 ? 32.989 -31.522 -29.767 1.00 30.55 211 LYS A N 1
ATOM 1624 C CA . LYS A 1 211 ? 33.953 -30.616 -29.143 1.00 30.55 211 LYS A CA 1
ATOM 1625 C C . LYS A 1 211 ? 33.664 -29.113 -29.305 1.00 30.55 211 LYS A C 1
ATOM 1627 O O . LYS A 1 211 ? 33.394 -28.634 -30.396 1.00 30.55 211 LYS A O 1
ATOM 1632 N N . GLY A 1 212 ? 33.937 -28.370 -28.227 1.00 31.61 212 GLY A N 1
ATOM 1633 C CA . GLY A 1 212 ? 34.545 -27.035 -28.281 1.00 31.61 212 GLY A CA 1
ATOM 1634 C C . GLY A 1 212 ? 33.727 -25.927 -28.943 1.00 31.61 212 GLY A C 1
ATOM 1635 O O . GLY A 1 212 ? 34.083 -25.459 -30.018 1.00 31.61 212 GLY A O 1
ATOM 1636 N N . VAL A 1 213 ? 32.702 -25.417 -28.257 1.00 30.45 213 VAL A N 1
ATOM 1637 C CA . VAL A 1 213 ? 32.085 -24.134 -28.619 1.00 30.45 213 VAL A CA 1
ATOM 1638 C C . VAL A 1 213 ? 32.621 -23.063 -27.674 1.00 30.45 213 VAL A C 1
ATOM 1640 O O . VAL A 1 213 ? 32.180 -22.930 -26.536 1.00 30.45 213 VAL A O 1
ATOM 1643 N N . THR A 1 214 ? 33.601 -22.296 -28.151 1.00 30.50 214 THR A N 1
ATOM 1644 C CA . THR A 1 214 ? 33.946 -20.977 -27.606 1.00 30.50 214 THR A CA 1
ATOM 1645 C C . THR A 1 214 ? 32.666 -20.169 -27.390 1.00 30.50 214 THR A C 1
ATOM 1647 O O . THR A 1 214 ? 31.891 -20.016 -28.338 1.00 30.50 214 THR A O 1
ATOM 1650 N N . GLN A 1 215 ? 32.455 -19.640 -26.178 1.00 38.66 215 GLN A N 1
ATOM 1651 C CA . GLN A 1 215 ? 31.474 -18.587 -25.895 1.00 38.66 215 GLN A CA 1
ATOM 1652 C C . GLN A 1 215 ? 31.735 -17.411 -26.851 1.00 38.66 215 GLN A C 1
ATOM 1654 O O . GLN A 1 215 ? 32.531 -16.522 -26.568 1.00 38.66 215 GLN A O 1
ATOM 1659 N N . LYS A 1 216 ? 31.105 -17.411 -28.030 1.00 39.28 216 LYS A N 1
ATOM 1660 C CA . LYS A 1 216 ? 31.015 -16.216 -28.865 1.00 39.28 216 LYS A CA 1
ATOM 1661 C C . LYS A 1 216 ? 30.144 -15.236 -28.090 1.00 39.28 216 LYS A C 1
ATOM 1663 O O . LYS A 1 216 ? 28.940 -15.459 -27.978 1.00 39.28 216 LYS A O 1
ATOM 1668 N N . SER A 1 217 ? 30.766 -14.195 -27.540 1.00 43.06 217 SER A N 1
ATOM 1669 C CA . SER A 1 217 ? 30.094 -13.026 -26.977 1.00 43.06 217 SER A CA 1
ATOM 1670 C C . SER A 1 217 ? 29.010 -12.560 -27.947 1.00 43.06 217 SER A C 1
ATOM 1672 O O . SER A 1 217 ? 29.314 -12.075 -29.037 1.00 43.06 217 SER A O 1
ATOM 1674 N N . ARG A 1 218 ? 27.743 -12.798 -27.595 1.00 55.97 218 ARG A N 1
ATOM 1675 C CA . ARG A 1 218 ? 26.597 -12.314 -28.366 1.00 55.97 218 ARG A CA 1
ATOM 1676 C C . ARG A 1 218 ? 26.530 -10.800 -28.191 1.00 55.97 218 ARG A C 1
ATOM 1678 O O . ARG A 1 218 ? 26.597 -10.309 -27.068 1.00 55.97 218 ARG A O 1
ATOM 1685 N N . SER A 1 219 ? 26.433 -10.085 -29.306 1.00 57.31 219 SER A N 1
ATOM 1686 C CA . SER A 1 219 ? 26.152 -8.654 -29.310 1.00 57.31 219 SER A CA 1
ATOM 1687 C C . SER A 1 219 ? 24.746 -8.393 -28.773 1.00 57.31 219 SER A C 1
ATOM 1689 O O . SER A 1 219 ? 23.836 -9.197 -28.979 1.00 57.31 219 SER A O 1
ATOM 1691 N N . SER A 1 220 ? 24.565 -7.248 -28.137 1.00 60.50 220 SER A N 1
ATOM 1692 C CA . SER A 1 220 ? 23.296 -6.750 -27.631 1.00 60.50 220 SER A CA 1
ATOM 1693 C C . SER A 1 220 ? 22.232 -6.614 -28.727 1.00 60.50 220 SER A C 1
ATOM 1695 O O . SER A 1 220 ? 22.413 -5.907 -29.716 1.00 60.50 220 SER A O 1
ATOM 1697 N N . GLU A 1 221 ? 21.090 -7.287 -28.540 1.00 73.38 221 GLU A N 1
ATOM 1698 C CA . GLU A 1 221 ? 19.888 -7.115 -29.381 1.00 73.38 221 GLU A CA 1
ATOM 1699 C C . GLU A 1 221 ? 19.144 -5.807 -29.052 1.00 73.38 221 GLU A C 1
ATOM 1701 O O . GLU A 1 221 ? 18.381 -5.288 -29.866 1.00 73.38 221 GLU A O 1
ATOM 1706 N N . ILE A 1 222 ? 19.370 -5.270 -27.849 1.00 84.00 222 ILE A N 1
ATOM 1707 C CA . ILE A 1 222 ? 18.744 -4.052 -27.334 1.00 84.00 222 ILE A CA 1
ATOM 1708 C C . ILE A 1 222 ? 19.786 -2.936 -27.336 1.00 84.00 222 ILE A C 1
ATOM 1710 O O . ILE A 1 222 ? 20.845 -3.059 -26.723 1.00 84.00 222 ILE A O 1
ATOM 1714 N N . SER A 1 223 ? 19.466 -1.821 -27.993 1.00 84.56 223 SER A N 1
ATOM 1715 C CA . SER A 1 223 ? 20.337 -0.647 -28.046 1.00 84.56 223 SER A CA 1
ATOM 1716 C C . SER A 1 223 ? 19.774 0.497 -27.210 1.00 84.56 223 SER A C 1
ATOM 1718 O O . SER A 1 223 ? 18.682 1.004 -27.470 1.00 84.56 223 SER A O 1
ATOM 1720 N N . ILE A 1 224 ? 20.559 0.945 -26.234 1.00 84.75 224 ILE A N 1
ATOM 1721 C CA . ILE A 1 224 ? 20.265 2.108 -25.404 1.00 84.75 224 ILE A CA 1
ATOM 1722 C C . ILE A 1 224 ? 20.759 3.357 -26.134 1.00 84.75 224 ILE A C 1
ATOM 1724 O O . ILE A 1 224 ? 21.951 3.522 -26.427 1.00 84.75 224 ILE A O 1
ATOM 1728 N N . ARG A 1 225 ? 19.809 4.240 -26.450 1.00 82.19 225 ARG A N 1
ATOM 1729 C CA . ARG A 1 225 ? 20.058 5.513 -27.137 1.00 82.19 225 ARG A CA 1
ATOM 1730 C C . ARG A 1 225 ? 20.441 6.597 -26.131 1.00 82.19 225 ARG A C 1
ATOM 1732 O O . ARG A 1 225 ? 19.921 6.622 -25.014 1.00 82.19 225 ARG A O 1
ATOM 1739 N N . ASP A 1 226 ? 21.315 7.515 -26.536 1.00 74.88 226 ASP A N 1
ATOM 1740 C CA . ASP A 1 226 ? 21.587 8.715 -25.743 1.00 74.88 226 ASP A CA 1
ATOM 1741 C C . ASP A 1 226 ? 20.329 9.592 -25.734 1.00 74.88 226 ASP A C 1
ATOM 1743 O O . ASP A 1 226 ? 19.723 9.872 -26.774 1.00 74.88 226 ASP A O 1
ATOM 1747 N N . ARG A 1 227 ? 19.889 10.009 -24.547 1.00 67.38 227 ARG A N 1
ATOM 1748 C CA . ARG A 1 227 ? 18.714 10.878 -24.432 1.00 67.38 227 ARG A CA 1
ATOM 1749 C C . ARG A 1 227 ? 18.953 12.289 -24.941 1.00 67.38 227 ARG A C 1
ATOM 1751 O O . ARG A 1 227 ? 17.980 12.963 -25.271 1.00 67.38 227 ARG A O 1
ATOM 1758 N N . ARG A 1 228 ? 20.206 12.735 -25.033 1.00 62.06 228 ARG A N 1
ATOM 1759 C CA . ARG A 1 228 ? 20.566 14.035 -25.617 1.00 62.06 228 ARG A CA 1
ATOM 1760 C C . ARG A 1 228 ? 20.273 14.100 -27.117 1.00 62.06 228 ARG A C 1
ATOM 1762 O O . ARG A 1 228 ? 20.037 15.198 -27.612 1.00 62.06 228 ARG A O 1
ATOM 1769 N N . ASP A 1 229 ? 20.195 12.947 -27.781 1.00 55.66 229 ASP A N 1
ATOM 1770 C CA . ASP A 1 229 ? 19.893 12.826 -29.213 1.00 55.66 229 ASP A CA 1
ATOM 1771 C C . ASP A 1 229 ? 18.386 12.723 -29.504 1.00 55.66 229 ASP A C 1
ATOM 1773 O O . ASP A 1 229 ? 17.963 12.757 -30.662 1.00 55.66 229 ASP A O 1
ATOM 1777 N N . ARG A 1 230 ? 17.537 12.609 -28.471 1.00 53.03 230 ARG A N 1
ATOM 1778 C CA . ARG A 1 230 ? 16.081 12.705 -28.641 1.00 53.03 230 ARG A CA 1
ATOM 1779 C C . ARG A 1 230 ? 15.684 14.179 -28.769 1.00 53.03 230 ARG A C 1
ATOM 1781 O O . ARG A 1 230 ? 16.206 15.009 -28.021 1.00 53.03 230 ARG A O 1
ATOM 1788 N N . PRO A 1 231 ? 14.730 14.538 -29.651 1.00 39.16 231 PRO A N 1
ATOM 1789 C CA . PRO A 1 231 ? 14.213 15.899 -29.700 1.00 39.16 231 PRO A CA 1
ATOM 1790 C C . PRO A 1 231 ? 13.709 16.282 -28.305 1.00 39.16 231 PRO A C 1
ATOM 1792 O O . PRO A 1 231 ? 12.829 15.625 -27.745 1.00 39.16 231 PRO A O 1
ATOM 1795 N N . ARG A 1 232 ? 14.317 17.314 -27.707 1.00 37.06 232 ARG A N 1
ATOM 1796 C CA . ARG A 1 232 ? 13.964 17.778 -26.363 1.00 37.06 232 ARG A CA 1
ATOM 1797 C C . ARG A 1 232 ? 12.484 18.160 -26.335 1.00 37.06 232 ARG A C 1
ATOM 1799 O O . ARG A 1 232 ? 12.115 19.222 -26.833 1.00 37.06 232 ARG A O 1
ATOM 1806 N N . ALA A 1 233 ? 11.655 17.380 -25.646 1.00 40.19 233 ALA A N 1
ATOM 1807 C CA . ALA A 1 233 ? 10.488 17.964 -25.002 1.00 40.19 233 ALA A CA 1
ATOM 1808 C C . ALA A 1 233 ? 11.040 18.916 -23.935 1.00 40.19 233 ALA A C 1
ATOM 1810 O O . ALA A 1 233 ? 11.660 18.474 -22.970 1.00 40.19 233 ALA A O 1
ATOM 1811 N N . LYS A 1 234 ? 10.921 20.228 -24.163 1.00 32.38 234 LYS A N 1
ATOM 1812 C CA . LYS A 1 234 ? 11.402 21.249 -23.228 1.00 32.38 234 LYS A CA 1
ATOM 1813 C C . LYS A 1 234 ? 10.745 21.008 -21.867 1.00 32.38 234 LYS A C 1
ATOM 1815 O O . LYS A 1 234 ? 9.563 21.286 -21.686 1.00 32.38 234 LYS A O 1
ATOM 1820 N N . THR A 1 235 ? 11.508 20.490 -20.913 1.00 30.36 235 THR A N 1
ATOM 1821 C CA . THR A 1 235 ? 11.149 20.499 -19.500 1.00 30.36 235 THR A CA 1
ATOM 1822 C C . THR A 1 235 ? 11.110 21.958 -19.059 1.00 30.36 235 THR A C 1
ATOM 1824 O O . THR A 1 235 ? 12.127 22.644 -18.977 1.00 30.36 235 THR A O 1
ATOM 1827 N N . PHE A 1 236 ? 9.898 22.476 -18.870 1.00 33.66 236 PHE A N 1
ATOM 1828 C CA . PHE A 1 236 ? 9.684 23.820 -18.360 1.00 33.66 236 PHE A CA 1
ATOM 1829 C C . PHE A 1 236 ? 10.144 23.884 -16.903 1.00 33.66 236 PHE A C 1
ATOM 1831 O O . PHE A 1 236 ? 9.492 23.348 -16.007 1.00 33.66 236 PHE A O 1
ATOM 1838 N N . ALA A 1 237 ? 11.231 24.612 -16.658 1.00 30.28 237 ALA A N 1
ATOM 1839 C CA . ALA A 1 237 ? 11.397 25.314 -15.398 1.00 30.28 237 ALA A CA 1
ATOM 1840 C C . ALA A 1 237 ? 10.208 26.285 -15.271 1.00 30.28 237 ALA A C 1
ATOM 1842 O O . ALA A 1 237 ? 10.086 27.233 -16.049 1.00 30.28 237 ALA A O 1
ATOM 1843 N N . LYS A 1 238 ? 9.277 26.014 -14.351 1.00 32.88 238 LYS A N 1
ATOM 1844 C CA . LYS A 1 238 ? 8.151 26.913 -14.075 1.00 32.88 238 LYS A CA 1
ATOM 1845 C C . LYS A 1 238 ? 8.688 28.229 -13.505 1.00 32.88 238 LYS A C 1
ATOM 1847 O O . LYS A 1 238 ? 9.130 28.276 -12.363 1.00 32.88 238 LYS A O 1
ATOM 1852 N N . GLY A 1 239 ? 8.600 29.291 -14.299 1.00 28.34 239 GLY A N 1
ATOM 1853 C CA . GLY A 1 239 ? 8.776 30.673 -13.870 1.00 28.34 239 GLY A CA 1
ATOM 1854 C C . GLY A 1 239 ? 7.948 31.621 -14.740 1.00 28.34 239 GLY A C 1
ATOM 1855 O O . GLY A 1 239 ? 8.312 31.871 -15.884 1.00 28.34 239 GLY A O 1
ATOM 1856 N N . GLY A 1 240 ? 6.858 32.158 -14.174 1.00 25.62 240 GLY A N 1
ATOM 1857 C CA . GLY A 1 240 ? 6.119 33.335 -14.669 1.00 25.62 240 GLY A CA 1
ATOM 1858 C C . GLY A 1 240 ? 4.619 33.113 -14.944 1.00 25.62 240 GLY A C 1
ATOM 1859 O O . GLY A 1 240 ? 4.213 31.988 -15.218 1.00 25.62 240 GLY A O 1
ATOM 1860 N N . PRO A 1 241 ? 3.794 34.179 -14.988 1.00 31.55 241 PRO A N 1
ATOM 1861 C CA . PRO A 1 241 ? 3.516 35.163 -13.936 1.00 31.55 241 PRO A CA 1
ATOM 1862 C C . PRO A 1 241 ? 2.009 35.181 -13.567 1.00 31.55 241 PRO A C 1
ATOM 1864 O O . PRO A 1 241 ? 1.148 35.099 -14.437 1.00 31.55 241 PRO A O 1
ATOM 1867 N N . GLY A 1 242 ? 1.676 35.339 -12.282 1.00 25.97 242 GLY A N 1
ATOM 1868 C CA . GLY A 1 242 ? 0.328 35.706 -11.814 1.00 25.97 242 GLY A CA 1
ATOM 1869 C C . GLY A 1 242 ? 0.300 37.175 -11.356 1.00 25.97 242 GLY A C 1
ATOM 1870 O O . GLY A 1 242 ? 1.335 37.669 -10.902 1.00 25.97 242 GLY A O 1
ATOM 1871 N N . PRO A 1 243 ? -0.822 37.905 -11.497 1.00 31.38 243 PRO A N 1
ATOM 1872 C CA . PRO A 1 243 ? -0.848 39.359 -11.371 1.00 31.38 243 PRO A CA 1
ATOM 1873 C C . PRO A 1 243 ? -0.886 39.816 -9.903 1.00 31.38 243 PRO A C 1
ATOM 1875 O O . PRO A 1 243 ? -1.562 39.211 -9.078 1.00 31.38 243 PRO A O 1
ATOM 1878 N N . GLY A 1 244 ? -0.220 40.940 -9.603 1.00 26.05 244 GLY A N 1
ATOM 1879 C CA . GLY A 1 244 ? -0.541 41.766 -8.428 1.00 26.05 244 GLY A CA 1
ATOM 1880 C C . GLY A 1 244 ? 0.470 41.806 -7.274 1.00 26.05 244 GLY A C 1
ATOM 1881 O O . GLY A 1 244 ? 0.142 41.445 -6.156 1.00 26.05 244 GLY A O 1
ATOM 1882 N N . GLY A 1 245 ? 1.680 42.305 -7.548 1.00 26.94 245 GLY A N 1
ATOM 1883 C CA . GLY A 1 245 ? 2.456 43.221 -6.694 1.00 26.94 245 GLY A CA 1
ATOM 1884 C C . GLY A 1 245 ? 2.663 42.939 -5.197 1.00 26.94 245 GLY A C 1
ATOM 1885 O O . GLY A 1 245 ? 1.890 43.409 -4.378 1.00 26.94 245 GLY A O 1
ATOM 1886 N N . PHE A 1 246 ? 3.856 42.446 -4.843 1.00 24.50 246 PHE A N 1
ATOM 1887 C CA . PHE A 1 246 ? 4.635 42.986 -3.717 1.00 24.50 246 PHE A CA 1
ATOM 1888 C C . PHE A 1 246 ? 6.119 43.043 -4.113 1.00 24.50 246 PHE A C 1
ATOM 1890 O O . PHE A 1 246 ? 6.751 42.034 -4.415 1.00 24.50 246 PHE A O 1
ATOM 1897 N N . ARG A 1 247 ? 6.670 44.262 -4.181 1.00 25.88 247 ARG A N 1
ATOM 1898 C CA . ARG A 1 247 ? 8.082 44.535 -4.493 1.00 25.88 247 ARG A CA 1
ATOM 1899 C C . ARG A 1 247 ? 8.950 44.218 -3.272 1.00 25.88 247 ARG A C 1
ATOM 1901 O O . ARG A 1 247 ? 8.921 44.977 -2.309 1.00 25.88 247 ARG A O 1
ATOM 1908 N N . ALA A 1 248 ? 9.806 43.203 -3.358 1.00 26.95 248 ALA A N 1
ATOM 1909 C CA . ALA A 1 248 ? 10.999 43.103 -2.518 1.00 26.95 248 ALA A CA 1
ATOM 1910 C C . ALA A 1 248 ? 12.222 43.536 -3.344 1.00 26.95 248 ALA A C 1
ATOM 1912 O O . ALA A 1 248 ? 12.550 42.940 -4.368 1.00 26.95 248 ALA A O 1
ATOM 1913 N N . ARG A 1 249 ? 12.870 44.633 -2.936 1.00 24.56 249 ARG A N 1
ATOM 1914 C CA . ARG A 1 249 ? 14.121 45.120 -3.532 1.00 24.56 249 ARG A CA 1
ATOM 1915 C C . ARG A 1 249 ? 15.255 44.151 -3.185 1.00 24.56 249 ARG A C 1
ATOM 1917 O O . ARG A 1 249 ? 15.668 44.103 -2.034 1.00 24.56 249 ARG A O 1
ATOM 1924 N N . ALA A 1 250 ? 15.810 43.464 -4.180 1.00 26.52 250 ALA A N 1
ATOM 1925 C CA . ALA A 1 250 ? 17.093 42.778 -4.055 1.00 26.52 250 ALA A CA 1
ATOM 1926 C C . ALA A 1 250 ? 18.218 43.691 -4.574 1.00 26.52 250 ALA A C 1
ATOM 1928 O O . ALA A 1 250 ? 18.314 43.968 -5.770 1.00 26.52 250 ALA A O 1
ATOM 1929 N N . ARG A 1 251 ? 19.075 44.175 -3.669 1.00 26.55 251 ARG A N 1
ATOM 1930 C CA . ARG A 1 251 ? 20.450 44.579 -3.990 1.00 26.55 251 ARG A CA 1
ATOM 1931 C C . ARG A 1 251 ? 21.367 43.476 -3.470 1.00 26.55 251 ARG A C 1
ATOM 1933 O O . ARG A 1 251 ? 21.310 43.165 -2.289 1.00 26.55 251 ARG A O 1
ATOM 1940 N N . GLY A 1 252 ? 22.216 42.938 -4.340 1.00 26.34 252 GLY A N 1
ATOM 1941 C CA . GLY A 1 252 ? 23.283 42.012 -3.960 1.00 26.34 252 GLY A CA 1
ATOM 1942 C C . GLY A 1 252 ? 23.613 41.035 -5.080 1.00 26.34 252 GLY A C 1
ATOM 1943 O O . GLY A 1 252 ? 22.904 40.058 -5.284 1.00 26.34 252 GLY A O 1
ATOM 1944 N N . ARG A 1 253 ? 24.683 41.319 -5.827 1.00 32.03 253 ARG A N 1
ATOM 1945 C CA . ARG A 1 253 ? 25.297 40.383 -6.779 1.00 32.03 253 ARG A CA 1
ATOM 1946 C C . ARG A 1 253 ? 25.882 39.196 -6.001 1.00 32.03 253 ARG A C 1
ATOM 1948 O O . ARG A 1 253 ? 26.675 39.420 -5.095 1.00 32.03 253 ARG A O 1
ATOM 1955 N N . GLY A 1 254 ? 25.553 37.965 -6.389 1.00 26.22 254 GLY A N 1
ATOM 1956 C CA . GLY A 1 254 ? 26.149 36.742 -5.841 1.00 26.22 254 GLY A CA 1
ATOM 1957 C C . GLY A 1 254 ? 25.947 35.565 -6.796 1.00 26.22 254 GLY A C 1
ATOM 1958 O O . GLY A 1 254 ? 24.856 35.381 -7.323 1.00 26.22 254 GLY A O 1
ATOM 1959 N N . ARG A 1 255 ? 27.031 34.838 -7.083 1.00 27.80 255 ARG A N 1
ATOM 1960 C CA . ARG A 1 255 ? 27.140 33.733 -8.053 1.00 27.80 255 ARG A CA 1
ATOM 1961 C C . ARG A 1 255 ? 26.207 32.558 -7.719 1.00 27.80 255 ARG A C 1
ATOM 1963 O O . ARG A 1 255 ? 25.942 32.294 -6.554 1.00 27.80 255 ARG A O 1
ATOM 1970 N N . GLY A 1 256 ? 25.758 31.848 -8.759 1.00 28.94 256 GLY A N 1
ATOM 1971 C CA . GLY A 1 256 ? 24.874 30.683 -8.657 1.00 28.94 256 GLY A CA 1
ATOM 1972 C C . GLY A 1 256 ? 25.433 29.566 -7.772 1.00 28.94 256 GLY A C 1
ATOM 1973 O O . GLY A 1 256 ? 26.563 29.121 -7.967 1.00 28.94 256 GLY A O 1
ATOM 1974 N N . GLY A 1 257 ? 24.617 29.122 -6.815 1.00 23.81 257 GLY A N 1
ATOM 1975 C CA . GLY A 1 257 ? 24.875 27.979 -5.946 1.00 23.81 257 GLY A CA 1
ATOM 1976 C C . GLY A 1 257 ? 24.050 26.769 -6.376 1.00 23.81 257 GLY A C 1
ATOM 1977 O O . GLY A 1 257 ? 22.847 26.879 -6.610 1.00 23.81 257 GLY A O 1
ATOM 1978 N N . ARG A 1 258 ? 24.724 25.621 -6.494 1.00 27.92 258 ARG A N 1
ATOM 1979 C CA . ARG A 1 258 ? 24.123 24.282 -6.534 1.00 27.92 258 ARG A CA 1
ATOM 1980 C C . ARG A 1 258 ? 23.351 24.047 -5.229 1.00 27.92 258 ARG A C 1
ATOM 1982 O O . ARG A 1 258 ? 23.738 24.587 -4.198 1.00 27.92 258 ARG A O 1
ATOM 1989 N N . PHE A 1 259 ? 22.300 23.229 -5.271 1.00 25.42 259 PHE A N 1
ATOM 1990 C CA . PHE A 1 259 ? 21.695 22.672 -4.060 1.00 25.42 259 PHE A CA 1
ATOM 1991 C C . PHE A 1 259 ? 22.759 21.849 -3.323 1.00 25.42 259 PHE A C 1
ATOM 1993 O O . PHE A 1 259 ? 23.112 20.753 -3.754 1.00 25.42 259 PHE A O 1
ATOM 2000 N N . SER A 1 260 ? 23.308 22.410 -2.251 1.00 24.89 260 SER A N 1
ATOM 2001 C CA . SER A 1 260 ? 24.171 21.708 -1.310 1.00 24.89 260 SER A CA 1
ATOM 2002 C C . SER A 1 260 ? 23.282 20.841 -0.421 1.00 24.89 260 SER A C 1
ATOM 2004 O O . SER A 1 260 ? 22.467 21.366 0.335 1.00 24.89 260 SER A O 1
ATOM 2006 N N . GLN A 1 261 ? 23.422 19.520 -0.506 1.00 27.77 261 GLN A N 1
ATOM 2007 C CA . GLN A 1 261 ? 23.089 18.663 0.626 1.00 27.77 261 GLN A CA 1
ATOM 2008 C C . GLN A 1 261 ? 24.189 18.877 1.670 1.00 27.77 261 GLN A C 1
ATOM 2010 O O . GLN A 1 261 ? 25.342 18.534 1.421 1.00 27.77 261 GLN A O 1
ATOM 2015 N N . GLU A 1 262 ? 23.867 19.490 2.806 1.00 23.48 262 GLU A N 1
ATOM 2016 C CA . GLU A 1 262 ? 24.737 19.404 3.981 1.00 23.48 262 GLU A CA 1
ATOM 2017 C C . GLU A 1 262 ? 24.456 18.082 4.716 1.00 23.48 262 GLU A C 1
ATOM 2019 O O . GLU A 1 262 ? 23.287 17.739 4.929 1.00 23.48 262 GLU A O 1
ATOM 2024 N N . PRO A 1 263 ? 25.493 17.320 5.106 1.00 27.62 263 PRO A N 1
ATOM 2025 C CA . PRO A 1 263 ? 25.318 16.048 5.789 1.00 27.62 263 PRO A CA 1
ATOM 2026 C C . PRO A 1 263 ? 24.966 16.279 7.265 1.00 27.62 263 PRO A C 1
ATOM 2028 O O . PRO A 1 263 ? 25.656 17.010 7.977 1.00 27.62 263 PRO A O 1
ATOM 2031 N N . ARG A 1 264 ? 23.897 15.629 7.742 1.00 32.06 264 ARG A N 1
ATOM 2032 C CA . ARG A 1 264 ? 23.580 15.552 9.175 1.00 32.06 264 ARG A CA 1
ATOM 2033 C C . ARG A 1 264 ? 24.520 14.561 9.863 1.00 32.06 264 ARG A C 1
ATOM 2035 O O . ARG A 1 264 ? 24.797 13.478 9.352 1.00 32.06 264 ARG A O 1
ATOM 2042 N N . ASP A 1 265 ? 24.989 14.973 11.031 1.00 28.36 265 ASP A N 1
ATOM 2043 C CA . ASP A 1 265 ? 25.944 14.283 11.889 1.00 28.36 265 ASP A CA 1
ATOM 2044 C C . ASP A 1 265 ? 25.364 12.960 12.429 1.00 28.36 265 ASP A C 1
ATOM 2046 O O . ASP A 1 265 ? 24.409 12.950 13.204 1.00 28.36 265 ASP A O 1
ATOM 2050 N N . SER A 1 266 ? 25.917 11.831 11.983 1.00 31.20 266 SER A N 1
ATOM 2051 C CA . SER A 1 266 ? 25.844 10.541 12.679 1.00 31.20 266 SER A CA 1
ATOM 2052 C C . SER A 1 266 ? 27.063 9.713 12.274 1.00 31.20 266 SER A C 1
ATOM 2054 O O . SER A 1 266 ? 27.355 9.497 11.099 1.00 31.20 266 SER A O 1
ATOM 2056 N N . SER A 1 267 ? 27.845 9.313 13.267 1.00 28.00 267 SER A N 1
ATOM 2057 C CA . SER A 1 267 ? 29.190 8.748 13.143 1.00 28.00 267 SER A CA 1
ATOM 2058 C C . SER A 1 267 ? 29.243 7.292 12.648 1.00 28.00 267 SER A C 1
ATOM 2060 O O . SER A 1 267 ? 30.281 6.650 12.778 1.00 28.00 267 SER A O 1
ATOM 2062 N N . GLU A 1 268 ? 28.176 6.774 12.031 1.00 31.52 268 GLU A N 1
ATOM 2063 C CA . GLU A 1 268 ? 28.111 5.396 11.508 1.00 31.52 268 GLU A CA 1
ATOM 2064 C C . GLU A 1 268 ? 27.970 5.298 9.976 1.00 31.52 268 GLU A C 1
ATOM 2066 O O . GLU A 1 268 ? 28.176 4.227 9.410 1.00 31.52 268 GLU A O 1
ATOM 2071 N N . THR A 1 269 ? 27.732 6.405 9.263 1.00 30.81 269 THR A N 1
ATOM 2072 C CA . THR A 1 269 ? 27.562 6.427 7.791 1.00 30.81 269 THR A CA 1
ATOM 2073 C C . THR A 1 269 ? 28.828 6.761 6.995 1.00 30.81 269 THR A C 1
ATOM 2075 O O . THR A 1 269 ? 28.849 6.601 5.778 1.00 30.81 269 THR A O 1
ATOM 2078 N N . ARG A 1 270 ? 29.929 7.160 7.644 1.00 24.20 270 ARG A N 1
ATOM 2079 C CA . ARG A 1 270 ? 31.147 7.648 6.957 1.00 24.20 270 ARG A CA 1
ATOM 2080 C C . ARG A 1 270 ? 32.018 6.585 6.270 1.00 24.20 270 ARG A C 1
ATOM 2082 O O . ARG A 1 270 ? 33.085 6.924 5.780 1.00 24.20 270 ARG A O 1
ATOM 2089 N N . LYS A 1 271 ? 31.596 5.319 6.197 1.00 26.59 271 LYS A N 1
ATOM 2090 C CA . LYS A 1 271 ? 32.331 4.280 5.445 1.00 26.59 271 LYS A CA 1
ATOM 2091 C C . LYS A 1 271 ? 31.771 3.977 4.051 1.00 26.59 271 LYS A C 1
ATOM 2093 O O . LYS A 1 271 ? 32.371 3.171 3.349 1.00 26.59 271 LYS A O 1
ATOM 2098 N N . ALA A 1 272 ? 30.655 4.587 3.645 1.00 33.31 272 ALA A N 1
ATOM 2099 C CA . ALA A 1 272 ? 30.018 4.289 2.356 1.00 33.31 272 ALA A CA 1
ATOM 2100 C C . ALA A 1 272 ? 30.292 5.325 1.247 1.00 33.31 272 ALA A C 1
ATOM 2102 O O . ALA A 1 272 ? 30.177 4.978 0.075 1.00 33.31 272 ALA A O 1
ATOM 2103 N N . ASP A 1 273 ? 30.707 6.546 1.597 1.00 30.09 273 ASP A N 1
ATOM 2104 C CA . ASP A 1 273 ? 30.843 7.664 0.643 1.00 30.09 273 ASP A CA 1
ATOM 2105 C C . ASP A 1 273 ? 32.284 7.887 0.122 1.00 30.09 273 ASP A C 1
ATOM 2107 O O . ASP A 1 273 ? 32.549 8.869 -0.563 1.00 30.09 273 ASP A O 1
ATOM 2111 N N . GLU A 1 274 ? 33.226 6.975 0.398 1.00 29.09 274 GLU A N 1
ATOM 2112 C CA . GLU A 1 274 ? 34.635 7.053 -0.058 1.00 29.09 274 GLU A CA 1
ATOM 2113 C C . GLU A 1 274 ? 34.990 6.072 -1.201 1.00 29.09 274 GLU A C 1
ATOM 2115 O O . GLU A 1 274 ? 36.151 5.720 -1.403 1.00 29.09 274 GLU A O 1
ATOM 2120 N N . LEU A 1 275 ? 34.006 5.636 -1.995 1.00 34.69 275 LEU A N 1
ATOM 2121 C CA . LEU A 1 275 ? 34.226 4.815 -3.199 1.00 34.69 275 LEU A CA 1
ATOM 2122 C C . LEU A 1 275 ? 33.516 5.398 -4.433 1.00 34.69 275 LEU A C 1
ATOM 2124 O O . LEU A 1 275 ? 32.836 4.683 -5.167 1.00 34.69 275 LEU A O 1
ATOM 2128 N N . ASP A 1 276 ? 33.704 6.690 -4.705 1.00 39.66 276 ASP A N 1
ATOM 2129 C CA . ASP A 1 276 ? 33.521 7.227 -6.061 1.00 39.66 276 ASP A CA 1
ATOM 2130 C C . ASP A 1 276 ? 34.743 6.841 -6.912 1.00 39.66 276 ASP A C 1
ATOM 2132 O O . ASP A 1 276 ? 35.656 7.625 -7.171 1.00 39.66 276 ASP A O 1
ATOM 2136 N N . GLY A 1 277 ? 34.787 5.570 -7.311 1.00 40.94 277 GLY A N 1
ATOM 2137 C CA . GLY A 1 277 ? 35.639 5.124 -8.403 1.00 40.94 277 GLY A CA 1
ATOM 2138 C C . GLY A 1 277 ? 34.984 5.510 -9.724 1.00 40.94 277 GLY A C 1
ATOM 2139 O O . GLY A 1 277 ? 33.950 4.954 -10.076 1.00 40.94 277 GLY A O 1
ATOM 2140 N N . ASP A 1 278 ? 35.599 6.428 -10.465 1.00 54.44 278 ASP A N 1
ATOM 2141 C CA . ASP A 1 278 ? 35.210 6.905 -11.808 1.00 54.44 278 ASP A CA 1
ATOM 2142 C C . ASP A 1 278 ? 35.361 5.814 -12.910 1.00 54.44 278 ASP A C 1
ATOM 2144 O O . ASP A 1 278 ? 35.622 6.094 -14.079 1.00 54.44 278 ASP A O 1
ATOM 2148 N N . GLY A 1 279 ? 35.275 4.536 -12.526 1.00 69.81 279 GLY A N 1
ATOM 2149 C CA . GLY A 1 279 ? 35.504 3.361 -13.363 1.00 69.81 279 GLY A CA 1
ATOM 2150 C C . GLY A 1 279 ? 34.280 2.453 -13.440 1.00 69.81 279 GLY A C 1
ATOM 2151 O O . GLY A 1 279 ? 33.412 2.466 -12.569 1.00 69.81 279 GLY A O 1
ATOM 2152 N N . ASP A 1 280 ? 34.215 1.644 -14.499 1.00 85.38 280 ASP A N 1
ATOM 2153 C CA . ASP A 1 280 ? 33.163 0.638 -14.635 1.00 85.38 280 ASP A CA 1
ATOM 2154 C C . ASP A 1 280 ? 33.183 -0.342 -13.447 1.00 85.38 280 ASP A C 1
ATOM 2156 O O . ASP A 1 280 ? 34.268 -0.738 -13.002 1.00 85.38 280 ASP A O 1
ATOM 2160 N N . PRO A 1 281 ? 32.011 -0.803 -12.971 1.00 88.69 281 PRO A N 1
ATOM 2161 C CA . PRO A 1 281 ? 31.931 -1.905 -12.023 1.00 88.69 281 PRO A CA 1
ATOM 2162 C C . PRO A 1 281 ? 32.781 -3.105 -12.484 1.00 88.6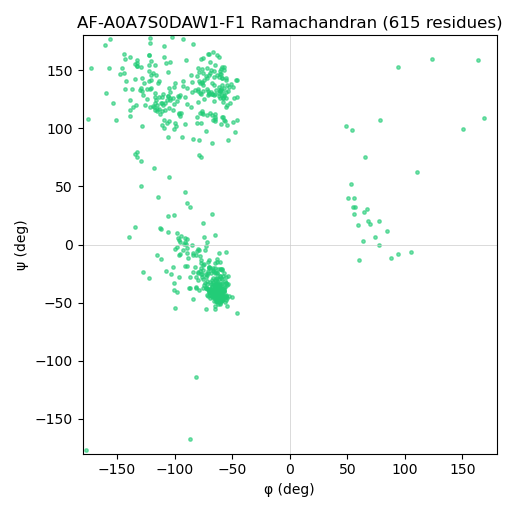9 281 PRO A C 1
ATOM 2164 O O . PRO A 1 281 ? 32.708 -3.473 -13.662 1.00 88.69 281 PRO A O 1
ATOM 2167 N N . PRO A 1 282 ? 33.565 -3.752 -11.598 1.00 86.50 282 PRO A N 1
ATOM 2168 C CA . PRO A 1 282 ? 34.450 -4.856 -11.976 1.00 86.50 282 PRO A CA 1
ATOM 2169 C C . PRO A 1 282 ? 33.732 -5.987 -12.720 1.00 86.50 282 PRO A C 1
ATOM 2171 O O . PRO A 1 282 ? 34.300 -6.584 -13.638 1.00 86.50 282 PRO A O 1
ATOM 2174 N N . GLU A 1 283 ? 32.466 -6.252 -12.382 1.00 86.19 283 GLU A N 1
ATOM 2175 C CA . GLU A 1 283 ? 31.642 -7.264 -13.045 1.00 86.19 283 GLU A CA 1
ATOM 2176 C C . GLU A 1 283 ? 31.384 -6.984 -14.536 1.00 86.19 283 GLU A C 1
ATOM 2178 O O . GLU A 1 283 ? 31.094 -7.915 -15.286 1.00 86.19 283 GLU A O 1
ATOM 2183 N N . TRP A 1 284 ? 31.512 -5.737 -15.001 1.00 89.38 284 TRP A N 1
ATOM 2184 C CA . TRP A 1 284 ? 31.277 -5.385 -16.405 1.00 89.38 284 TRP A CA 1
ATOM 2185 C C . TRP A 1 284 ? 32.360 -5.921 -17.338 1.00 89.38 284 TRP A C 1
ATOM 2187 O O . TRP A 1 284 ? 32.085 -6.155 -18.513 1.00 89.38 284 TRP A O 1
ATOM 2197 N N . SER A 1 285 ? 33.557 -6.196 -16.814 1.00 86.12 285 SER A N 1
ATOM 2198 C CA . SER A 1 285 ? 34.658 -6.803 -17.574 1.00 86.12 285 SER A CA 1
ATOM 2199 C C . SER A 1 285 ? 34.311 -8.177 -18.167 1.00 86.12 285 SER A C 1
ATOM 2201 O O . SER A 1 285 ? 34.934 -8.598 -19.140 1.00 86.12 285 SER A O 1
ATOM 2203 N N . ALA A 1 286 ? 33.295 -8.855 -17.621 1.00 87.19 286 ALA A N 1
ATOM 2204 C CA . ALA A 1 286 ? 32.806 -10.140 -18.111 1.00 87.19 286 ALA A CA 1
ATOM 2205 C C . ALA A 1 286 ? 31.855 -10.030 -19.322 1.00 87.19 286 ALA A C 1
ATOM 2207 O O . ALA A 1 286 ? 31.497 -11.054 -19.906 1.00 87.19 286 ALA A O 1
ATOM 2208 N N . TYR A 1 287 ? 31.425 -8.822 -19.702 1.00 87.31 287 TYR A N 1
ATOM 2209 C CA . TYR A 1 287 ? 30.449 -8.605 -20.772 1.00 87.31 287 TYR A CA 1
ATOM 2210 C C . TYR A 1 287 ? 31.098 -8.102 -22.063 1.00 87.31 287 TYR A C 1
ATOM 2212 O O . TYR A 1 287 ? 32.178 -7.512 -22.073 1.00 87.31 287 TYR A O 1
ATOM 2220 N N . ALA A 1 288 ? 30.408 -8.329 -23.183 1.00 88.25 288 ALA A N 1
ATOM 2221 C CA . ALA A 1 288 ? 30.850 -7.865 -24.492 1.00 88.25 288 ALA A CA 1
ATOM 2222 C C . ALA A 1 288 ? 30.982 -6.323 -24.533 1.00 88.25 288 ALA A C 1
ATOM 2224 O O . ALA A 1 288 ? 30.177 -5.629 -23.902 1.00 88.25 288 ALA A O 1
ATOM 2225 N N . PRO A 1 289 ? 31.941 -5.755 -25.293 1.00 87.75 289 PRO A N 1
ATOM 2226 C CA . PRO A 1 289 ? 32.177 -4.308 -25.316 1.00 87.75 289 PRO A CA 1
ATOM 2227 C C . PRO A 1 289 ? 30.947 -3.459 -25.669 1.00 87.75 289 PRO A C 1
ATOM 2229 O O . PRO A 1 289 ? 30.787 -2.353 -25.158 1.00 87.75 289 PRO A O 1
ATOM 2232 N N . ASP A 1 290 ? 30.062 -3.963 -26.525 1.00 87.50 290 ASP A N 1
ATOM 2233 C CA . ASP A 1 290 ? 28.826 -3.286 -26.915 1.00 87.50 290 ASP A CA 1
ATOM 2234 C C . ASP A 1 290 ? 27.760 -3.321 -25.804 1.00 87.50 290 ASP A C 1
ATOM 2236 O O . ASP A 1 290 ? 27.058 -2.331 -25.592 1.00 87.50 290 ASP A O 1
ATOM 2240 N N . VAL A 1 291 ? 27.689 -4.406 -25.025 1.00 89.31 291 VAL A N 1
ATOM 2241 C CA . VAL A 1 291 ? 26.870 -4.475 -23.801 1.00 89.31 291 VAL A CA 1
ATOM 2242 C C . VAL A 1 291 ? 27.368 -3.444 -22.791 1.00 89.31 291 VAL A C 1
ATOM 2244 O O . VAL A 1 291 ? 26.577 -2.643 -22.296 1.00 89.31 291 VAL A O 1
ATOM 2247 N N . VAL A 1 292 ? 28.682 -3.392 -22.546 1.00 91.06 292 VAL A N 1
ATOM 2248 C CA . VAL A 1 292 ? 29.299 -2.403 -21.644 1.00 91.06 292 VAL A CA 1
ATOM 2249 C C . VAL A 1 292 ? 29.030 -0.974 -22.126 1.00 91.06 292 VAL A C 1
ATOM 2251 O O . VAL A 1 292 ? 28.683 -0.105 -21.327 1.00 91.06 292 VAL A O 1
ATOM 2254 N N . ALA A 1 293 ? 29.100 -0.714 -23.435 1.00 90.19 293 ALA A N 1
ATOM 2255 C CA . ALA A 1 293 ? 28.764 0.593 -23.996 1.00 90.19 293 ALA A CA 1
ATOM 2256 C C . ALA A 1 293 ? 27.301 0.991 -23.725 1.00 90.19 293 ALA A C 1
ATOM 2258 O O . ALA A 1 293 ? 27.038 2.138 -23.355 1.00 90.19 293 ALA A O 1
ATOM 2259 N N . ASN A 1 294 ? 26.350 0.061 -23.861 1.00 92.12 294 ASN A N 1
ATOM 2260 C CA . ASN A 1 294 ? 24.948 0.301 -23.508 1.00 92.12 294 ASN A CA 1
ATOM 2261 C C . ASN A 1 294 ? 24.766 0.556 -22.003 1.00 92.12 294 ASN A C 1
ATOM 2263 O O . ASN A 1 294 ? 24.033 1.472 -21.633 1.00 92.12 294 ASN A O 1
ATOM 2267 N N . LEU A 1 295 ? 25.461 -0.190 -21.140 1.00 92.81 295 LEU A N 1
ATOM 2268 C CA . LEU A 1 295 ? 25.421 0.002 -19.686 1.00 92.81 295 LEU A CA 1
ATOM 2269 C C . LEU A 1 295 ? 25.951 1.381 -19.275 1.00 92.81 295 LEU A C 1
ATOM 2271 O O . LEU A 1 295 ? 25.286 2.093 -18.524 1.00 92.81 295 LEU A O 1
ATOM 2275 N N . ARG A 1 296 ? 27.082 1.821 -19.839 1.00 92.25 296 ARG A N 1
ATOM 2276 C CA . ARG A 1 296 ? 27.613 3.180 -19.630 1.00 92.25 296 ARG A CA 1
ATOM 2277 C C . ARG A 1 296 ? 26.618 4.254 -20.076 1.00 92.25 296 ARG A C 1
ATOM 2279 O O . ARG A 1 296 ? 26.399 5.222 -19.349 1.00 92.25 296 ARG A O 1
ATOM 2286 N N . ARG A 1 297 ? 25.976 4.081 -21.240 1.00 91.38 297 ARG A N 1
ATOM 2287 C CA . ARG A 1 297 ? 24.934 5.009 -21.728 1.00 91.38 297 ARG A CA 1
ATOM 2288 C C . ARG A 1 297 ? 23.729 5.053 -20.800 1.00 91.38 297 ARG A C 1
ATOM 2290 O O . ARG A 1 297 ? 23.224 6.134 -20.519 1.00 91.38 297 ARG A O 1
ATOM 2297 N N . TRP A 1 298 ? 23.280 3.901 -20.312 1.00 92.62 298 TRP A N 1
ATOM 2298 C CA . TRP A 1 298 ? 22.193 3.827 -19.343 1.00 92.62 298 TRP A CA 1
ATOM 2299 C C . TRP A 1 298 ? 22.538 4.578 -18.056 1.00 92.62 298 TRP A C 1
ATOM 2301 O O . TRP A 1 298 ? 21.753 5.415 -17.615 1.00 92.62 298 TRP A O 1
ATOM 2311 N N . THR A 1 299 ? 23.733 4.356 -17.502 1.00 90.31 299 THR A N 1
ATOM 2312 C CA . THR A 1 299 ? 24.206 5.053 -16.297 1.00 90.31 299 THR A CA 1
ATOM 2313 C C . THR A 1 299 ? 24.262 6.563 -16.520 1.00 90.31 299 THR A C 1
ATOM 2315 O O . THR A 1 299 ? 23.760 7.324 -15.694 1.00 90.31 299 THR A O 1
ATOM 2318 N N . ALA A 1 300 ? 24.784 7.009 -17.667 1.00 88.12 300 ALA A N 1
ATOM 2319 C CA . ALA A 1 300 ? 24.815 8.423 -18.030 1.00 88.12 300 ALA A CA 1
ATOM 2320 C C . ALA A 1 300 ? 23.404 9.023 -18.178 1.00 88.12 300 ALA A C 1
ATOM 2322 O O . ALA A 1 300 ? 23.148 10.118 -17.678 1.00 88.12 300 ALA A O 1
ATOM 2323 N N . ASN A 1 301 ? 22.471 8.302 -18.810 1.00 87.75 301 ASN A N 1
ATOM 2324 C CA . ASN A 1 301 ? 21.073 8.722 -18.937 1.00 87.75 301 ASN A CA 1
ATOM 2325 C C . ASN A 1 301 ? 20.409 8.878 -17.559 1.00 87.75 301 ASN A C 1
ATOM 2327 O O . ASN A 1 301 ? 19.724 9.873 -17.334 1.00 87.75 301 ASN A O 1
ATOM 2331 N N . CYS A 1 302 ? 20.633 7.929 -16.644 1.00 85.75 302 CYS A N 1
ATOM 2332 C CA . CYS A 1 302 ? 20.116 7.970 -15.274 1.00 85.75 302 CYS A CA 1
ATOM 2333 C C . CYS A 1 302 ? 20.696 9.124 -14.447 1.00 85.75 302 CYS A C 1
ATOM 2335 O O . CYS A 1 302 ? 19.987 9.670 -13.608 1.00 85.75 302 CYS A O 1
ATOM 2337 N N . ALA A 1 303 ? 21.961 9.491 -14.670 1.00 84.00 303 ALA A N 1
ATOM 2338 C CA . ALA A 1 303 ? 22.599 10.622 -13.997 1.00 84.00 303 ALA A CA 1
ATOM 2339 C C . ALA A 1 303 ? 22.147 11.985 -14.555 1.00 84.00 303 ALA A C 1
ATOM 2341 O O . ALA A 1 303 ? 22.167 12.983 -13.838 1.00 84.00 303 ALA A O 1
ATOM 2342 N N . ALA A 1 304 ? 21.760 12.040 -15.833 1.00 80.06 304 ALA A N 1
ATOM 2343 C CA . ALA A 1 304 ? 21.373 13.279 -16.505 1.00 80.06 304 ALA A CA 1
ATOM 2344 C C . ALA A 1 304 ? 19.924 13.711 -16.223 1.00 80.06 304 ALA A C 1
ATOM 2346 O O . ALA A 1 304 ? 19.659 14.910 -16.134 1.00 80.06 304 ALA A O 1
ATOM 2347 N N . ASP A 1 305 ? 18.987 12.763 -16.135 1.00 78.12 305 ASP A N 1
ATOM 2348 C CA . ASP A 1 305 ? 17.576 13.020 -15.825 1.00 78.12 305 ASP A CA 1
ATOM 2349 C C . ASP A 1 305 ? 16.903 11.772 -15.238 1.00 78.12 305 ASP A C 1
ATOM 2351 O O . ASP A 1 305 ? 17.221 10.628 -15.571 1.00 78.12 305 ASP A O 1
ATOM 2355 N N . ASP A 1 306 ? 15.891 11.998 -14.411 1.00 77.38 306 ASP A N 1
ATOM 2356 C CA . ASP A 1 306 ? 15.164 10.961 -13.702 1.00 77.38 306 ASP A CA 1
ATOM 2357 C C . ASP A 1 306 ? 14.089 10.248 -14.525 1.00 77.38 306 ASP A C 1
ATOM 2359 O O . ASP A 1 306 ? 13.524 9.258 -14.045 1.00 77.38 306 ASP A O 1
ATOM 2363 N N . ALA A 1 307 ? 13.816 10.693 -15.756 1.00 82.69 307 ALA A N 1
ATOM 2364 C CA . ALA A 1 307 ? 12.801 10.091 -16.615 1.00 82.69 307 ALA A CA 1
ATOM 2365 C C . ALA A 1 307 ? 13.046 8.590 -16.867 1.00 82.69 307 ALA A C 1
ATOM 2367 O O . ALA A 1 307 ? 14.183 8.109 -16.875 1.00 82.69 307 ALA A O 1
ATOM 2368 N N . LEU A 1 308 ? 11.975 7.837 -17.123 1.00 88.81 308 LEU A N 1
ATOM 2369 C CA . LEU A 1 308 ? 12.037 6.414 -17.461 1.00 88.81 308 LEU A CA 1
ATOM 2370 C C . LEU A 1 308 ? 12.291 6.199 -18.961 1.00 88.81 308 LEU A C 1
ATOM 2372 O O . LEU A 1 308 ? 11.756 6.926 -19.797 1.00 88.81 308 LEU A O 1
ATOM 2376 N N . ASP A 1 309 ? 13.129 5.219 -19.314 1.00 91.69 309 ASP A N 1
ATOM 2377 C CA . ASP A 1 309 ? 13.382 4.855 -20.714 1.00 91.69 309 ASP A CA 1
ATOM 2378 C C . ASP A 1 309 ? 12.284 3.898 -21.184 1.00 91.69 309 ASP A C 1
ATOM 2380 O O . ASP A 1 309 ? 12.348 2.688 -20.974 1.00 91.69 309 ASP A O 1
ATOM 2384 N N . VAL A 1 310 ? 11.215 4.470 -21.739 1.00 92.50 310 VAL A N 1
ATOM 2385 C CA . VAL A 1 310 ? 10.007 3.730 -22.130 1.00 92.50 310 VAL A CA 1
ATOM 2386 C C . VAL A 1 310 ? 10.246 2.792 -23.319 1.00 92.50 310 VAL A C 1
ATOM 2388 O O . VAL A 1 310 ? 9.563 1.779 -23.451 1.00 92.50 310 VAL A O 1
ATOM 2391 N N . GLU A 1 311 ? 11.247 3.073 -24.151 1.00 92.31 311 GLU A N 1
ATOM 2392 C CA . GLU A 1 311 ? 11.688 2.209 -25.242 1.00 92.31 311 GLU A CA 1
ATOM 2393 C C . GLU A 1 311 ? 12.416 0.981 -24.698 1.00 92.31 311 GLU A C 1
ATOM 2395 O O . GLU A 1 311 ? 12.091 -0.131 -25.108 1.00 92.31 311 GLU A O 1
ATOM 2400 N N . LEU A 1 312 ? 13.301 1.153 -23.707 1.00 94.44 312 LEU A N 1
ATOM 2401 C CA . LEU A 1 312 ? 13.918 0.022 -23.004 1.00 94.44 312 LEU A CA 1
ATOM 2402 C C . LEU A 1 312 ? 12.859 -0.874 -22.341 1.00 94.44 312 LEU A C 1
ATOM 2404 O O . LEU A 1 312 ? 12.983 -2.096 -22.371 1.00 94.44 312 LEU A O 1
ATOM 2408 N N . VAL A 1 313 ? 11.794 -0.288 -21.780 1.00 96.12 313 VAL A N 1
ATOM 2409 C CA . VAL A 1 313 ? 10.661 -1.051 -21.223 1.00 96.12 313 VAL A CA 1
ATOM 2410 C C . VAL A 1 313 ? 9.962 -1.883 -22.302 1.00 96.12 313 VAL A C 1
ATOM 2412 O O . VAL A 1 313 ? 9.714 -3.070 -22.084 1.00 96.12 313 VAL A O 1
ATOM 2415 N N . ARG A 1 314 ? 9.640 -1.288 -23.457 1.00 95.19 314 ARG A N 1
ATOM 2416 C CA . ARG A 1 314 ? 9.016 -2.002 -24.585 1.00 95.19 314 ARG A CA 1
ATOM 2417 C C . ARG A 1 314 ? 9.916 -3.135 -25.086 1.00 95.19 314 ARG A C 1
ATOM 2419 O O . ARG A 1 314 ? 9.434 -4.243 -25.307 1.00 95.19 314 ARG A O 1
ATOM 2426 N N . ASP A 1 315 ? 11.213 -2.883 -25.234 1.00 93.31 315 ASP A N 1
ATOM 2427 C CA . ASP A 1 315 ? 12.168 -3.877 -25.732 1.00 93.31 315 ASP A CA 1
ATOM 2428 C C . ASP A 1 315 ? 12.346 -5.032 -24.730 1.00 93.31 315 ASP A C 1
ATOM 2430 O O . ASP A 1 315 ? 12.358 -6.204 -25.115 1.00 93.31 315 ASP A O 1
ATOM 2434 N N . ALA A 1 316 ? 12.360 -4.728 -23.428 1.00 94.75 316 ALA A N 1
ATOM 2435 C CA . ALA A 1 316 ? 12.316 -5.739 -22.376 1.00 94.75 316 ALA A CA 1
ATOM 2436 C C . ALA A 1 316 ? 11.020 -6.566 -22.419 1.00 94.75 316 ALA A C 1
ATOM 2438 O O . ALA A 1 316 ? 11.072 -7.790 -22.299 1.00 94.75 316 ALA A O 1
ATOM 2439 N N . LEU A 1 317 ? 9.863 -5.927 -22.635 1.00 95.38 317 LEU A N 1
ATOM 2440 C CA . LEU A 1 317 ? 8.583 -6.622 -22.792 1.00 95.38 317 LEU A CA 1
ATOM 2441 C C . LEU A 1 317 ? 8.609 -7.575 -23.993 1.00 95.38 317 LEU A C 1
ATOM 2443 O O . LEU A 1 317 ? 8.226 -8.733 -23.839 1.00 95.38 317 LEU A O 1
ATOM 2447 N N . ARG A 1 318 ? 9.114 -7.143 -25.157 1.00 92.62 318 ARG A N 1
ATOM 2448 C CA . ARG A 1 318 ? 9.289 -8.024 -26.328 1.00 92.62 318 ARG A CA 1
ATOM 2449 C C . ARG A 1 318 ? 10.114 -9.261 -25.975 1.00 92.62 318 ARG A C 1
ATOM 2451 O O . ARG A 1 318 ? 9.714 -10.379 -26.297 1.00 92.62 318 ARG A O 1
ATOM 2458 N N . ARG A 1 319 ? 11.231 -9.075 -25.266 1.00 91.44 319 ARG A N 1
ATOM 2459 C CA . ARG A 1 319 ? 12.107 -10.183 -24.860 1.00 91.44 319 ARG A CA 1
ATOM 2460 C C . ARG A 1 319 ? 11.421 -11.139 -23.883 1.00 91.44 319 ARG A C 1
ATOM 2462 O O . ARG A 1 319 ? 11.539 -12.353 -24.028 1.00 91.44 319 ARG A O 1
ATOM 2469 N N . VAL A 1 320 ? 10.677 -10.609 -22.916 1.00 92.75 320 VAL A N 1
ATOM 2470 C CA . VAL A 1 320 ? 9.900 -11.400 -21.949 1.00 92.75 320 VAL A CA 1
ATOM 2471 C C . VAL A 1 320 ? 8.771 -12.180 -22.626 1.00 92.75 320 VAL A C 1
ATOM 2473 O O . VAL A 1 320 ? 8.542 -13.339 -22.288 1.00 92.75 320 VAL A O 1
ATOM 2476 N N . VAL A 1 321 ? 8.086 -11.583 -23.602 1.00 92.19 321 VAL A N 1
ATOM 2477 C CA . VAL A 1 321 ? 7.055 -12.268 -24.394 1.00 92.19 321 VAL A CA 1
ATOM 2478 C C . VAL A 1 321 ? 7.666 -13.420 -25.188 1.00 92.19 321 VAL A C 1
ATOM 2480 O O . VAL A 1 321 ? 7.154 -14.534 -25.109 1.00 92.19 321 VAL A O 1
ATOM 2483 N N . ALA A 1 322 ? 8.791 -13.191 -25.874 1.00 90.38 322 ALA A N 1
ATOM 2484 C CA . ALA A 1 322 ? 9.493 -14.238 -26.618 1.00 90.38 322 ALA A CA 1
ATOM 2485 C C . ALA A 1 322 ? 9.931 -15.403 -25.709 1.00 90.38 322 ALA A C 1
ATOM 2487 O O . ALA A 1 322 ? 9.721 -16.569 -26.051 1.00 90.38 322 ALA A O 1
ATOM 2488 N N . LEU A 1 323 ? 10.462 -15.087 -24.521 1.00 88.62 323 LEU A N 1
ATOM 2489 C CA . LEU A 1 323 ? 10.804 -16.068 -23.487 1.00 88.62 323 LEU A CA 1
ATOM 2490 C C . LEU A 1 323 ? 9.579 -16.888 -23.055 1.00 88.62 323 LEU A C 1
ATOM 2492 O O . LEU A 1 323 ? 9.661 -18.107 -22.890 1.00 88.62 323 LEU A O 1
ATOM 2496 N N . GLY A 1 324 ? 8.437 -16.225 -22.865 1.00 87.88 324 GLY A N 1
ATOM 2497 C CA . GLY A 1 324 ? 7.202 -16.886 -22.466 1.00 87.88 324 GLY A CA 1
ATOM 2498 C C . GLY A 1 324 ? 6.671 -17.847 -23.521 1.00 87.88 324 GLY A C 1
ATOM 2499 O O . GLY A 1 324 ? 6.369 -18.994 -23.201 1.00 87.88 324 GLY A O 1
ATOM 2500 N N . GLU A 1 325 ? 6.641 -17.423 -24.782 1.00 88.31 325 GLU A N 1
ATOM 2501 C CA . GLU A 1 325 ? 6.217 -18.273 -25.899 1.00 88.31 325 GLU A CA 1
ATOM 2502 C C . GLU A 1 325 ? 7.139 -19.484 -26.096 1.00 88.31 325 GLU A C 1
ATOM 2504 O O . GLU A 1 325 ? 6.678 -20.568 -26.454 1.00 88.31 325 GLU A O 1
ATOM 2509 N N . GLU A 1 326 ? 8.446 -19.329 -25.866 1.00 86.06 326 GLU A N 1
ATOM 2510 C CA . GLU A 1 326 ? 9.395 -20.443 -25.914 1.00 86.06 326 GLU A CA 1
ATOM 2511 C C . GLU A 1 326 ? 9.175 -21.439 -24.776 1.00 86.06 326 GLU A C 1
ATOM 2513 O O . GLU A 1 326 ? 9.143 -22.648 -25.018 1.00 86.06 326 GLU A O 1
ATOM 2518 N N . THR A 1 327 ? 8.961 -20.939 -23.559 1.00 83.88 327 THR A N 1
ATOM 2519 C CA . THR A 1 327 ? 8.648 -21.772 -22.389 1.00 83.88 327 THR A CA 1
ATOM 2520 C C . THR A 1 327 ? 7.378 -22.590 -22.640 1.00 83.88 327 THR A C 1
ATOM 2522 O O . THR A 1 327 ? 7.379 -23.810 -22.499 1.00 83.88 327 THR A O 1
ATOM 2525 N N . GLU A 1 328 ? 6.323 -21.941 -23.134 1.00 84.44 328 GLU A N 1
ATOM 2526 C CA . GLU A 1 328 ? 5.036 -22.574 -23.443 1.00 84.44 328 GLU A CA 1
ATOM 2527 C C . GLU A 1 328 ? 5.152 -23.631 -24.556 1.00 84.44 328 GLU A C 1
ATOM 2529 O O . GLU A 1 328 ? 4.578 -24.717 -24.445 1.00 84.44 328 GLU A O 1
ATOM 2534 N N . ARG A 1 329 ? 5.940 -23.370 -25.612 1.00 84.00 329 ARG A N 1
ATOM 2535 C CA . ARG A 1 329 ? 6.221 -24.355 -26.676 1.00 84.00 329 ARG A CA 1
ATOM 2536 C C . ARG A 1 329 ? 6.935 -25.600 -26.145 1.00 84.00 329 ARG A C 1
ATOM 2538 O O . ARG A 1 329 ? 6.650 -26.712 -26.601 1.00 84.00 329 ARG A O 1
ATOM 2545 N N . ARG A 1 330 ? 7.858 -25.432 -25.195 1.00 80.62 330 ARG A N 1
ATOM 2546 C CA . ARG A 1 330 ? 8.586 -26.546 -24.568 1.00 80.62 330 ARG A CA 1
ATOM 2547 C C . ARG A 1 330 ? 7.672 -27.390 -23.690 1.00 80.62 330 ARG A C 1
ATOM 2549 O O . ARG A 1 330 ? 7.670 -28.609 -23.846 1.00 80.62 330 ARG A O 1
ATOM 2556 N N . ASP A 1 331 ? 6.855 -26.759 -22.856 1.00 78.56 331 ASP A N 1
ATOM 2557 C CA . ASP A 1 331 ? 5.907 -27.458 -21.981 1.00 78.56 331 ASP A CA 1
ATOM 2558 C C . ASP A 1 331 ? 4.857 -28.243 -22.794 1.00 78.56 331 ASP A C 1
ATOM 2560 O O . ASP A 1 331 ? 4.547 -29.405 -22.502 1.00 78.56 331 ASP A O 1
ATOM 2564 N N . ALA A 1 332 ? 4.382 -27.664 -23.904 1.00 77.25 332 ALA A N 1
ATOM 2565 C CA . ALA A 1 332 ? 3.497 -28.343 -24.853 1.00 77.25 332 ALA A CA 1
ATOM 2566 C C . ALA A 1 332 ? 4.169 -29.539 -25.562 1.00 77.25 332 ALA A C 1
ATOM 2568 O O . ALA A 1 332 ? 3.505 -30.514 -25.917 1.00 77.25 332 ALA A O 1
ATOM 2569 N N . SER A 1 333 ? 5.486 -29.485 -25.776 1.00 75.88 333 SER A N 1
ATOM 2570 C CA . SER A 1 333 ? 6.247 -30.581 -26.394 1.00 75.88 333 SER A CA 1
ATOM 2571 C C . SER A 1 333 ? 6.543 -31.706 -25.394 1.00 75.88 333 SER A C 1
ATOM 2573 O O . SER A 1 333 ? 6.428 -32.883 -25.739 1.00 75.88 333 SER A O 1
ATOM 2575 N N . ALA A 1 334 ? 6.859 -31.362 -24.142 1.00 70.44 334 ALA A N 1
ATOM 2576 C CA . ALA A 1 334 ? 7.115 -32.318 -23.065 1.00 70.44 334 ALA A CA 1
ATOM 2577 C C . ALA A 1 334 ? 5.863 -33.134 -22.695 1.00 70.44 334 ALA A C 1
ATOM 2579 O O . ALA A 1 334 ? 5.951 -34.347 -22.504 1.00 70.44 334 ALA A O 1
ATOM 2580 N N . SER A 1 335 ? 4.689 -32.495 -22.678 1.00 63.84 335 SER A N 1
ATOM 2581 C CA . SER A 1 335 ? 3.405 -33.168 -22.428 1.00 63.84 335 SER A CA 1
ATOM 2582 C C . SER A 1 335 ? 3.005 -34.148 -23.541 1.00 63.84 335 SER A C 1
ATOM 2584 O O . SER A 1 335 ? 2.438 -35.201 -23.255 1.00 63.84 335 SER A O 1
ATOM 2586 N N . ARG A 1 336 ? 3.362 -33.878 -24.806 1.00 58.25 336 ARG A N 1
ATOM 2587 C CA . ARG A 1 336 ? 3.122 -34.805 -25.933 1.00 58.25 336 ARG A CA 1
ATOM 2588 C C . ARG A 1 336 ? 4.03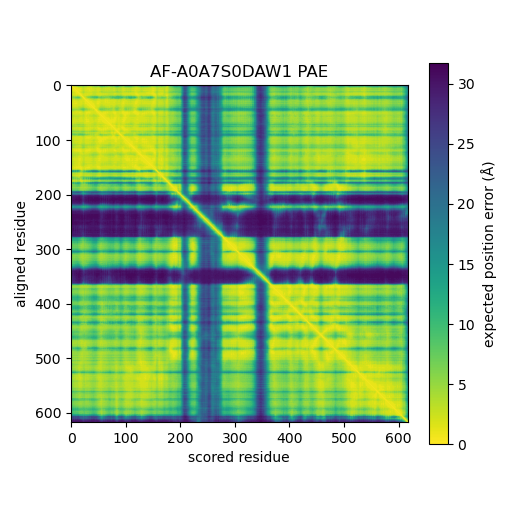7 -36.033 -25.908 1.00 58.25 336 ARG A C 1
ATOM 2590 O O . ARG A 1 336 ? 3.589 -37.123 -26.257 1.00 58.25 336 ARG A O 1
ATOM 2597 N N . GLY A 1 337 ? 5.283 -35.895 -25.449 1.00 49.06 337 GLY A N 1
ATOM 2598 C CA . GLY A 1 337 ? 6.256 -36.997 -25.379 1.00 49.06 337 GLY A CA 1
ATOM 2599 C C . GLY A 1 337 ? 5.890 -38.129 -24.407 1.00 49.06 337 GLY A C 1
ATOM 2600 O O . GLY A 1 337 ? 6.366 -39.246 -24.575 1.00 49.06 337 GLY A O 1
ATOM 2601 N N . HIS A 1 338 ? 5.010 -37.880 -23.433 1.00 47.81 338 HIS A N 1
ATOM 2602 C CA . HIS A 1 338 ? 4.539 -38.895 -22.477 1.00 47.81 338 HIS A CA 1
ATOM 2603 C C . HIS A 1 338 ? 3.363 -39.756 -22.980 1.00 47.81 338 HIS A C 1
ATOM 2605 O O . HIS A 1 338 ? 2.933 -40.663 -22.275 1.00 47.81 338 HIS A O 1
ATOM 2611 N N . THR A 1 339 ? 2.858 -39.534 -24.202 1.00 42.38 339 THR A N 1
ATOM 2612 C CA . THR A 1 339 ? 1.735 -40.320 -24.767 1.00 42.38 339 THR A CA 1
ATOM 2613 C C . THR A 1 339 ? 2.149 -41.473 -25.693 1.00 42.38 339 THR A C 1
ATOM 2615 O O . THR A 1 339 ? 1.288 -42.160 -26.234 1.00 42.38 339 THR A O 1
ATOM 2618 N N . PHE A 1 340 ? 3.449 -41.763 -25.836 1.00 38.72 340 PHE A N 1
ATOM 2619 C CA . PHE A 1 340 ? 3.954 -42.895 -26.631 1.00 38.72 340 PHE A CA 1
ATOM 2620 C C . PHE A 1 340 ? 4.725 -43.909 -25.774 1.00 38.72 340 PHE A C 1
ATOM 2622 O O . PHE A 1 340 ? 5.920 -44.135 -25.927 1.00 38.72 340 PHE A O 1
ATOM 2629 N N . GLY A 1 341 ? 3.998 -44.557 -24.867 1.00 35.69 341 GLY A N 1
ATOM 2630 C CA . GLY A 1 341 ? 4.421 -45.766 -24.167 1.00 35.69 341 GLY A CA 1
ATOM 2631 C C . GLY A 1 341 ? 3.272 -46.761 -24.179 1.00 35.69 341 GLY A C 1
ATOM 2632 O O . GLY A 1 341 ? 2.539 -46.877 -23.205 1.00 35.69 341 GLY A O 1
ATOM 2633 N N . ARG A 1 342 ? 3.063 -47.441 -25.312 1.00 36.56 342 ARG A N 1
ATOM 2634 C CA . ARG A 1 342 ? 2.081 -48.524 -25.440 1.00 36.56 342 ARG A CA 1
ATOM 2635 C C . ARG A 1 342 ? 2.566 -49.705 -24.591 1.00 36.56 342 ARG A C 1
ATOM 2637 O O . ARG A 1 342 ? 3.300 -50.560 -25.080 1.00 36.56 342 ARG A O 1
ATOM 2644 N N . ALA A 1 343 ? 2.208 -49.714 -23.310 1.00 34.19 343 ALA A N 1
ATOM 2645 C CA . ALA A 1 343 ? 2.367 -50.877 -22.453 1.00 34.19 343 ALA A CA 1
ATOM 2646 C C . ALA A 1 343 ? 1.440 -51.985 -22.976 1.00 34.19 343 ALA A C 1
ATOM 2648 O O . ALA A 1 343 ? 0.241 -51.779 -23.153 1.00 34.19 343 ALA A O 1
ATOM 2649 N N . ARG A 1 344 ? 2.026 -53.144 -23.289 1.00 34.69 344 ARG A N 1
ATOM 2650 C CA . ARG A 1 344 ? 1.292 -54.392 -23.512 1.00 34.69 344 ARG A CA 1
ATOM 2651 C C . ARG A 1 344 ? 0.489 -54.703 -22.250 1.00 34.69 344 ARG A C 1
ATOM 2653 O O . ARG A 1 344 ? 1.081 -54.785 -21.177 1.00 34.69 344 ARG A O 1
ATOM 2660 N N . GLU A 1 345 ? -0.814 -54.911 -22.411 1.00 35.56 345 GLU A N 1
ATOM 2661 C CA . GLU A 1 345 ? -1.674 -55.521 -21.399 1.00 35.56 345 GLU A CA 1
ATOM 2662 C C . GLU A 1 345 ? -1.061 -56.848 -20.935 1.00 35.56 345 GLU A C 1
ATOM 2664 O O . GLU A 1 345 ? -0.795 -57.754 -21.732 1.00 35.56 345 GLU A O 1
ATOM 2669 N N . LYS A 1 346 ? -0.808 -56.937 -19.632 1.00 32.78 346 LYS A N 1
ATOM 2670 C CA . LYS A 1 346 ? -0.776 -58.191 -18.893 1.00 32.78 346 LYS A CA 1
ATOM 2671 C C . LYS A 1 346 ? -1.575 -57.968 -17.620 1.00 32.78 346 LYS A C 1
ATOM 2673 O O . LYS A 1 346 ? -1.244 -57.083 -16.836 1.00 32.78 346 LYS A O 1
ATOM 2678 N N . ASP A 1 347 ? -2.618 -58.771 -17.488 1.00 37.25 347 ASP A N 1
ATOM 2679 C CA . ASP A 1 347 ? -3.515 -58.851 -16.345 1.00 37.25 347 ASP A CA 1
ATOM 2680 C C . ASP A 1 347 ? -2.741 -59.097 -15.042 1.00 37.25 347 ASP A C 1
ATOM 2682 O O . ASP A 1 347 ? -1.813 -59.912 -15.002 1.00 37.25 347 ASP A O 1
ATOM 2686 N N . GLY A 1 348 ? -3.127 -58.399 -13.975 1.00 32.62 348 GLY A N 1
ATOM 2687 C CA . GLY A 1 348 ? -2.577 -58.603 -12.639 1.00 32.62 348 GLY A CA 1
ATOM 2688 C C . GLY A 1 348 ? -2.980 -57.495 -11.674 1.00 32.62 348 GLY A C 1
ATOM 2689 O O . GLY A 1 348 ? -2.500 -56.369 -11.780 1.00 32.62 348 GLY A O 1
ATOM 2690 N N . ASP A 1 349 ? -3.860 -57.839 -10.738 1.00 38.06 349 ASP A N 1
ATOM 2691 C CA . ASP A 1 349 ? -4.406 -56.970 -9.700 1.00 38.06 349 ASP A CA 1
ATOM 2692 C C . ASP A 1 349 ? -3.311 -56.359 -8.810 1.00 38.06 349 ASP A C 1
ATOM 2694 O O . ASP A 1 349 ? -2.495 -57.062 -8.210 1.00 38.06 349 ASP A O 1
ATOM 2698 N N . GLY A 1 350 ? -3.316 -55.030 -8.696 1.00 30.58 350 GLY A N 1
ATOM 2699 C CA . GLY A 1 350 ? -2.427 -54.285 -7.810 1.00 30.58 350 GLY A CA 1
ATOM 2700 C C . GLY A 1 350 ? -2.760 -52.797 -7.816 1.00 30.58 350 GLY A C 1
ATOM 2701 O O . GLY A 1 350 ? -2.503 -52.101 -8.799 1.00 30.58 350 GLY A O 1
ATOM 2702 N N . GLU A 1 351 ? -3.340 -52.310 -6.716 1.00 38.97 351 GLU A N 1
ATOM 2703 C CA . GLU A 1 351 ? -3.600 -50.890 -6.457 1.00 38.97 351 GLU A CA 1
ATOM 2704 C C . GLU A 1 351 ? -2.344 -50.053 -6.723 1.00 38.97 351 GLU A C 1
ATOM 2706 O O . GLU A 1 351 ? -1.392 -50.030 -5.943 1.00 38.97 351 GLU A O 1
ATOM 2711 N N . THR A 1 352 ? -2.358 -49.341 -7.847 1.00 26.59 352 THR A N 1
ATOM 2712 C CA . THR A 1 352 ? -1.337 -48.361 -8.191 1.00 26.59 352 THR A CA 1
ATOM 2713 C C . THR A 1 352 ? -2.004 -46.996 -8.185 1.00 26.59 352 THR A C 1
ATOM 2715 O O . THR A 1 352 ? -2.919 -46.733 -8.960 1.00 26.59 352 THR A O 1
ATOM 2718 N N . SER A 1 353 ? -1.545 -46.138 -7.276 1.00 29.78 353 SER A N 1
ATOM 2719 C CA . SER A 1 353 ? -1.859 -44.712 -7.189 1.00 29.78 353 SER A CA 1
ATOM 2720 C C . SER A 1 353 ? -1.715 -44.039 -8.563 1.00 29.78 353 SER A C 1
ATOM 2722 O O . SER A 1 353 ? -0.620 -43.640 -8.967 1.00 29.78 353 SER A O 1
ATOM 2724 N N . THR A 1 354 ? -2.825 -43.882 -9.280 1.00 28.09 354 THR A N 1
ATOM 2725 C CA . THR A 1 354 ? -2.905 -43.028 -10.461 1.00 28.09 354 THR A CA 1
ATOM 2726 C C . THR A 1 354 ? -2.991 -41.582 -9.991 1.00 28.09 354 THR A C 1
ATOM 2728 O O . THR A 1 354 ? -4.038 -41.132 -9.522 1.00 28.09 354 THR A O 1
ATOM 2731 N N . LEU A 1 355 ? -1.887 -40.842 -10.111 1.00 28.97 355 LEU A N 1
ATOM 2732 C CA . LEU A 1 355 ? -1.954 -39.383 -10.153 1.00 28.97 355 LEU A CA 1
ATOM 2733 C C . LEU A 1 355 ? -2.936 -38.997 -11.274 1.00 28.97 355 LEU A C 1
ATOM 2735 O O . LEU A 1 355 ? -2.844 -39.572 -12.364 1.00 28.97 355 LEU A O 1
ATOM 2739 N N . PRO A 1 356 ? -3.893 -38.086 -11.035 1.00 32.69 356 PRO A N 1
ATOM 2740 C CA . PRO A 1 356 ? -4.865 -37.733 -12.056 1.00 32.69 356 PRO A CA 1
ATOM 2741 C C . PRO A 1 356 ? -4.137 -37.131 -13.262 1.00 32.69 356 PRO A C 1
ATOM 2743 O O . PRO A 1 356 ? -3.301 -36.238 -13.118 1.00 32.69 356 PRO A O 1
ATOM 2746 N N . ALA A 1 357 ? -4.451 -37.647 -14.451 1.00 33.16 357 ALA A N 1
ATOM 2747 C CA . ALA A 1 357 ? -4.007 -37.081 -15.715 1.00 33.16 357 ALA A CA 1
ATOM 2748 C C . ALA A 1 357 ? -4.408 -35.596 -15.768 1.00 33.16 357 ALA A C 1
ATOM 2750 O O . ALA A 1 357 ? -5.588 -35.265 -15.644 1.00 33.16 357 ALA A O 1
ATOM 2751 N N . GLY A 1 358 ? -3.413 -34.714 -15.896 1.00 31.77 358 GLY A N 1
ATOM 2752 C CA . GLY A 1 358 ? -3.599 -33.264 -15.915 1.00 31.77 358 GLY A CA 1
ATOM 2753 C C . GLY A 1 358 ? -4.583 -32.837 -17.002 1.00 31.77 358 GLY A C 1
ATOM 2754 O O . GLY A 1 358 ? -4.499 -33.267 -18.154 1.00 31.77 358 GLY A O 1
ATOM 2755 N N . ASN A 1 359 ? -5.543 -32.003 -16.612 1.00 32.84 359 ASN A N 1
ATOM 2756 C CA . ASN A 1 359 ? -6.584 -31.484 -17.484 1.00 32.84 359 ASN A CA 1
ATOM 2757 C C . ASN A 1 359 ? -5.938 -30.546 -18.535 1.00 32.84 359 ASN A C 1
ATOM 2759 O O . ASN A 1 359 ? -5.214 -29.631 -18.149 1.00 32.84 359 ASN A O 1
ATOM 2763 N N . PRO A 1 360 ? -6.192 -30.679 -19.851 1.00 37.75 360 PRO A N 1
ATOM 2764 C CA . PRO A 1 360 ? -5.573 -29.839 -20.891 1.00 37.75 360 PRO A CA 1
ATOM 2765 C C . PRO A 1 360 ? -5.940 -28.334 -20.859 1.00 37.75 360 PRO A C 1
ATOM 2767 O O . PRO A 1 360 ? -5.578 -27.588 -21.771 1.00 37.75 360 PRO A O 1
ATOM 2770 N N . GLU A 1 361 ? -6.635 -27.864 -19.819 1.00 41.06 361 GLU A N 1
ATOM 2771 C CA . GLU A 1 361 ? -6.883 -26.444 -19.525 1.00 41.06 361 GLU A CA 1
ATOM 2772 C C . GLU A 1 361 ? -5.681 -25.725 -18.863 1.00 41.06 361 GLU A C 1
ATOM 2774 O O . GLU A 1 361 ? -5.721 -24.511 -18.666 1.00 41.06 361 GLU A O 1
ATOM 2779 N N . GLU A 1 362 ? -4.598 -26.441 -18.537 1.00 45.34 362 GLU A N 1
ATOM 2780 C CA . GLU A 1 362 ? -3.549 -25.979 -17.608 1.00 45.34 362 GLU A CA 1
ATOM 2781 C C . GLU A 1 362 ? -2.435 -25.082 -18.192 1.00 45.34 362 GLU A C 1
ATOM 2783 O O . GLU A 1 362 ? -1.671 -24.485 -17.434 1.00 45.34 362 GLU A O 1
ATOM 2788 N N . PHE A 1 363 ? -2.344 -24.896 -19.514 1.00 51.41 363 PHE A N 1
ATOM 2789 C CA . PHE A 1 363 ? -1.284 -24.073 -20.129 1.00 51.41 363 PHE A CA 1
ATOM 2790 C C . PHE A 1 363 ? -1.795 -22.711 -20.611 1.00 51.41 363 PHE A C 1
ATOM 2792 O O . PHE A 1 363 ? -1.700 -22.364 -21.788 1.00 51.41 363 PHE A O 1
ATOM 2799 N N . ALA A 1 364 ? -2.356 -21.917 -19.698 1.00 60.97 364 ALA A N 1
ATOM 2800 C CA . ALA A 1 364 ? -2.599 -20.503 -19.972 1.00 60.97 364 ALA A CA 1
ATOM 2801 C C . ALA A 1 364 ? -1.263 -19.743 -20.085 1.00 60.97 364 ALA A C 1
ATOM 2803 O O . ALA A 1 364 ? -0.325 -19.970 -19.306 1.00 60.97 364 ALA A O 1
ATOM 2804 N N . ALA A 1 365 ? -1.181 -18.830 -21.058 1.00 77.31 365 ALA A N 1
ATOM 2805 C CA . ALA A 1 365 ? -0.016 -17.973 -21.223 1.00 77.31 365 ALA A CA 1
ATOM 2806 C C . ALA A 1 365 ? 0.180 -17.115 -19.968 1.00 77.31 365 ALA A C 1
ATOM 2808 O O . ALA A 1 365 ? -0.769 -16.517 -19.460 1.00 77.31 365 ALA A O 1
ATOM 2809 N N . GLY A 1 366 ? 1.406 -17.067 -19.445 1.00 88.38 366 GLY A N 1
ATOM 2810 C CA . GLY A 1 366 ? 1.678 -16.331 -18.206 1.00 88.38 366 GLY A CA 1
ATOM 2811 C C . GLY A 1 366 ? 1.539 -14.821 -18.405 1.00 88.38 366 GLY A C 1
ATOM 2812 O O . GLY A 1 366 ? 2.128 -14.268 -19.338 1.00 88.38 366 GLY A O 1
ATOM 2813 N N . ALA A 1 367 ? 0.805 -14.138 -17.528 1.00 94.44 367 ALA A N 1
ATOM 2814 C CA . ALA A 1 367 ? 0.661 -12.690 -17.597 1.00 94.44 367 ALA A CA 1
ATOM 2815 C C . ALA A 1 367 ? 1.983 -11.979 -17.263 1.00 94.44 367 ALA A C 1
ATOM 2817 O O . ALA A 1 367 ? 2.805 -12.478 -16.481 1.00 94.44 367 ALA A O 1
ATOM 2818 N N . VAL A 1 368 ? 2.171 -10.801 -17.860 1.00 96.75 368 VAL A N 1
ATOM 2819 C CA . VAL A 1 368 ? 3.320 -9.919 -17.623 1.00 96.75 368 VAL A CA 1
ATOM 2820 C C . VAL A 1 368 ? 2.872 -8.729 -16.781 1.00 96.75 368 VAL A C 1
ATOM 2822 O O . VAL A 1 368 ? 1.924 -8.040 -17.147 1.00 96.75 368 VAL A O 1
ATOM 2825 N N . LEU A 1 369 ? 3.561 -8.458 -15.677 1.00 97.50 369 LEU A N 1
ATOM 2826 C CA . LEU A 1 369 ? 3.354 -7.278 -14.839 1.00 97.50 369 LEU A CA 1
ATOM 2827 C C . LEU A 1 369 ? 4.555 -6.336 -14.959 1.00 97.50 369 LEU A C 1
ATOM 2829 O O . LEU A 1 369 ? 5.679 -6.716 -14.641 1.00 97.50 369 LEU A O 1
ATOM 2833 N N . ILE A 1 370 ? 4.320 -5.099 -15.385 1.00 98.19 370 ILE A N 1
ATOM 2834 C CA . ILE A 1 370 ? 5.361 -4.086 -15.576 1.00 98.19 370 ILE A CA 1
ATOM 2835 C C . ILE A 1 370 ? 5.192 -2.982 -14.538 1.00 98.19 370 ILE A C 1
ATOM 2837 O O . ILE A 1 370 ? 4.152 -2.325 -14.500 1.00 98.19 370 ILE A O 1
ATOM 2841 N N . PHE A 1 371 ? 6.223 -2.747 -13.729 1.00 97.94 371 PHE A N 1
ATOM 2842 C CA . PHE A 1 371 ? 6.273 -1.631 -12.788 1.00 97.94 371 PHE A CA 1
ATOM 2843 C C . PHE A 1 371 ? 6.883 -0.392 -13.448 1.00 97.94 371 PHE A C 1
ATOM 2845 O O . PHE A 1 371 ? 8.037 -0.417 -13.877 1.00 97.94 371 PHE A O 1
ATOM 2852 N N . LEU A 1 372 ? 6.115 0.697 -13.481 1.00 96.62 372 LEU A N 1
ATOM 2853 C CA . LEU A 1 372 ? 6.441 2.002 -14.064 1.00 96.62 372 LEU A CA 1
ATOM 2854 C C . LEU A 1 372 ? 6.335 3.115 -13.010 1.00 96.62 372 LEU A C 1
ATOM 2856 O O . LEU A 1 372 ? 5.707 2.941 -11.962 1.00 96.62 372 LEU A O 1
ATOM 2860 N N . THR A 1 373 ? 6.923 4.286 -13.280 1.00 92.94 373 THR A N 1
ATOM 2861 C CA . THR A 1 373 ? 7.007 5.347 -12.257 1.00 92.94 373 THR A CA 1
ATOM 2862 C C . THR A 1 373 ? 5.683 6.073 -12.014 1.00 92.94 373 THR A C 1
ATOM 2864 O O . THR A 1 373 ? 5.429 6.542 -10.903 1.00 92.94 373 THR A O 1
ATOM 2867 N N . GLY A 1 374 ? 4.823 6.168 -13.033 1.00 91.12 374 GLY A N 1
ATOM 2868 C CA . GLY A 1 374 ? 3.559 6.897 -12.962 1.00 91.12 374 GLY A CA 1
ATOM 2869 C C . GLY A 1 374 ? 2.722 6.806 -14.239 1.00 91.12 374 GLY A C 1
ATOM 2870 O O . GLY A 1 374 ? 3.097 6.144 -15.204 1.00 91.12 374 GLY A O 1
ATOM 2871 N N . TRP A 1 375 ? 1.588 7.513 -14.247 1.00 89.44 375 TRP A N 1
ATOM 2872 C CA . TRP A 1 375 ? 0.614 7.496 -15.348 1.00 89.44 375 TRP A CA 1
ATOM 2873 C C . TRP A 1 375 ? 1.188 7.890 -16.716 1.00 89.44 375 TRP A C 1
ATOM 2875 O O . TRP A 1 375 ? 0.853 7.271 -17.720 1.00 89.44 375 TRP A O 1
ATOM 2885 N N . ASP A 1 376 ? 2.070 8.891 -16.760 1.00 89.25 376 ASP A N 1
ATOM 2886 C CA . ASP A 1 376 ? 2.692 9.334 -18.015 1.00 89.25 376 ASP A CA 1
ATOM 2887 C C . ASP A 1 376 ? 3.479 8.224 -18.703 1.00 89.25 376 ASP A C 1
ATOM 2889 O O . ASP A 1 376 ? 3.399 8.069 -19.918 1.00 89.25 376 ASP A O 1
ATOM 2893 N N . ASP A 1 377 ? 4.212 7.437 -17.921 1.00 93.19 377 ASP A N 1
ATOM 2894 C CA . ASP A 1 377 ? 4.982 6.320 -18.450 1.00 93.19 377 ASP A CA 1
ATOM 2895 C C . ASP A 1 377 ? 4.061 5.170 -18.858 1.00 93.19 377 ASP A C 1
ATOM 2897 O O . ASP A 1 377 ? 4.286 4.566 -19.901 1.00 93.19 377 ASP A O 1
ATOM 2901 N N . ILE A 1 378 ? 2.989 4.911 -18.094 1.00 94.38 378 ILE A N 1
ATOM 2902 C CA . ILE A 1 378 ? 1.958 3.923 -18.456 1.00 94.38 378 ILE A CA 1
ATOM 2903 C C . ILE A 1 378 ? 1.374 4.242 -19.835 1.00 94.38 378 ILE A C 1
ATOM 2905 O O . ILE A 1 378 ? 1.316 3.362 -20.691 1.00 94.38 378 ILE A O 1
ATOM 2909 N N . VAL A 1 379 ? 0.971 5.495 -20.067 1.00 93.12 379 VAL A N 1
ATOM 2910 C CA . VAL A 1 379 ? 0.402 5.930 -21.350 1.00 93.12 379 VAL A CA 1
ATOM 2911 C C . VAL A 1 379 ? 1.432 5.806 -22.470 1.00 93.12 379 VAL A C 1
ATOM 2913 O O . VAL A 1 379 ? 1.141 5.180 -23.483 1.00 93.12 379 VAL A O 1
ATOM 2916 N N . LYS A 1 380 ? 2.656 6.314 -22.273 1.00 94.00 380 LYS A N 1
ATOM 2917 C CA . LYS A 1 380 ? 3.723 6.228 -23.284 1.00 94.00 380 LYS A CA 1
ATOM 2918 C C . LYS A 1 380 ? 4.049 4.786 -23.664 1.00 94.00 380 LYS A C 1
ATOM 2920 O O . LYS A 1 380 ? 4.148 4.483 -24.846 1.00 94.00 380 LYS A O 1
ATOM 2925 N N . VAL A 1 381 ? 4.207 3.896 -22.683 1.00 95.75 381 VAL A N 1
ATOM 2926 C CA . VAL A 1 381 ? 4.506 2.478 -22.935 1.00 95.75 381 VAL A CA 1
ATOM 2927 C C . VAL A 1 381 ? 3.333 1.802 -23.637 1.00 95.75 381 VAL A C 1
ATOM 2929 O O . VAL A 1 381 ? 3.558 1.067 -24.593 1.00 95.75 381 VAL A O 1
ATOM 2932 N N . ARG A 1 382 ? 2.088 2.074 -23.229 1.00 95.44 382 ARG A N 1
ATOM 2933 C CA . ARG A 1 382 ? 0.894 1.552 -23.908 1.00 95.44 382 ARG A CA 1
ATOM 2934 C C . ARG A 1 382 ? 0.851 1.981 -25.373 1.00 95.44 382 ARG A C 1
ATOM 2936 O O . ARG A 1 382 ? 0.632 1.139 -26.235 1.00 95.44 382 ARG A O 1
ATOM 2943 N N . ASP A 1 383 ? 1.074 3.261 -25.652 1.00 94.19 383 ASP A N 1
ATOM 2944 C CA . ASP A 1 383 ? 1.024 3.806 -27.011 1.00 94.19 383 ASP A CA 1
ATOM 2945 C C . ASP A 1 383 ? 2.185 3.260 -27.871 1.00 94.19 383 ASP A C 1
ATOM 2947 O O . ASP A 1 383 ? 2.001 2.932 -29.045 1.00 94.19 383 ASP A O 1
ATOM 2951 N N . LEU A 1 384 ? 3.364 3.060 -27.269 1.00 93.88 384 LEU A N 1
ATOM 2952 C CA . LEU A 1 384 ? 4.487 2.358 -27.899 1.00 93.88 384 LEU A CA 1
ATOM 2953 C C . LEU A 1 384 ? 4.180 0.885 -28.187 1.00 93.88 384 LEU A C 1
ATOM 2955 O O . LEU A 1 384 ? 4.609 0.383 -29.216 1.00 93.88 384 LEU A O 1
ATOM 2959 N N . CYS A 1 385 ? 3.449 0.193 -27.311 1.00 93.81 385 CYS A N 1
ATOM 2960 C CA . CYS A 1 385 ? 3.025 -1.187 -27.558 1.00 93.81 385 CYS A CA 1
ATOM 2961 C C . CYS A 1 385 ? 1.940 -1.258 -28.637 1.00 93.81 385 CYS A C 1
ATOM 2963 O O . CYS A 1 385 ? 1.956 -2.169 -29.449 1.00 93.81 385 CYS A O 1
ATOM 2965 N N . ALA A 1 386 ? 1.016 -0.295 -28.680 1.00 92.25 386 ALA A N 1
ATOM 2966 C CA . ALA A 1 386 ? -0.041 -0.251 -29.689 1.00 92.25 386 ALA A CA 1
ATOM 2967 C C . ALA A 1 386 ? 0.496 0.011 -31.108 1.00 92.25 386 ALA A C 1
ATOM 2969 O O . ALA A 1 386 ? -0.109 -0.420 -32.082 1.00 92.25 386 ALA A O 1
ATOM 2970 N N . SER A 1 387 ? 1.628 0.713 -31.218 1.00 91.88 387 SER A N 1
ATOM 2971 C CA . SER A 1 387 ? 2.334 0.975 -32.483 1.00 91.88 387 SER A CA 1
ATOM 2972 C C . SER A 1 387 ? 3.391 -0.082 -32.830 1.00 91.88 387 SER A C 1
ATOM 2974 O O . SER A 1 387 ? 4.131 0.077 -33.798 1.00 91.88 387 SER A O 1
ATOM 2976 N N . ASP A 1 388 ? 3.481 -1.146 -32.038 1.00 93.75 388 ASP A N 1
ATOM 2977 C CA . ASP A 1 388 ? 4.448 -2.224 -32.193 1.00 93.75 388 ASP A CA 1
ATOM 2978 C C . ASP A 1 388 ? 3.912 -3.330 -33.108 1.00 93.75 388 ASP A C 1
ATOM 2980 O O . ASP A 1 388 ? 2.796 -3.805 -32.901 1.00 93.75 388 ASP A O 1
ATOM 2984 N N . ASP A 1 389 ? 4.725 -3.815 -34.049 1.00 90.31 389 ASP A N 1
ATOM 2985 C CA . ASP A 1 389 ? 4.316 -4.876 -34.985 1.00 90.31 389 ASP A CA 1
ATOM 2986 C C . ASP A 1 389 ? 3.901 -6.188 -34.295 1.00 90.31 389 ASP A C 1
ATOM 2988 O O . ASP A 1 389 ? 3.093 -6.945 -34.830 1.00 90.31 389 ASP A O 1
ATOM 2992 N N . VAL A 1 390 ? 4.459 -6.484 -33.115 1.00 89.50 390 VAL A N 1
ATOM 2993 C CA . 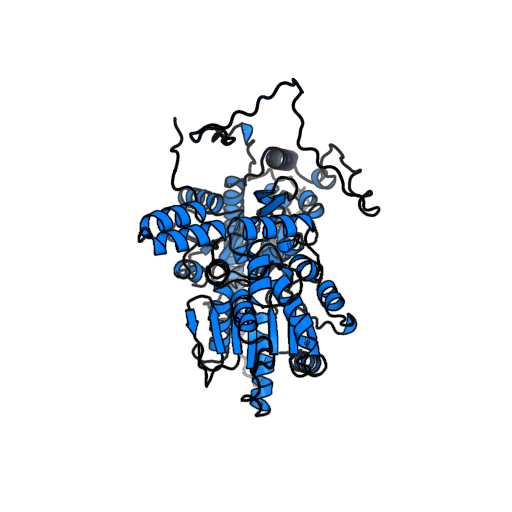VAL A 1 390 ? 4.145 -7.702 -32.357 1.00 89.50 390 VAL A CA 1
ATOM 2994 C C . VAL A 1 390 ? 3.151 -7.391 -31.248 1.00 89.50 390 VAL A C 1
ATOM 2996 O O . VAL A 1 390 ? 2.111 -8.037 -31.156 1.00 89.50 390 VAL A O 1
ATOM 2999 N N . LEU A 1 391 ? 3.467 -6.415 -30.394 1.00 91.88 391 LEU A N 1
ATOM 3000 C CA . LEU A 1 391 ? 2.682 -6.131 -29.186 1.00 91.88 391 LEU A CA 1
ATOM 3001 C C . LEU A 1 391 ? 1.347 -5.425 -29.482 1.00 91.88 391 LEU A C 1
ATOM 3003 O O . LEU A 1 391 ? 0.468 -5.428 -28.620 1.00 91.88 391 LEU A O 1
ATOM 3007 N N . GLY A 1 392 ? 1.184 -4.844 -30.675 1.00 90.25 392 GLY A N 1
ATOM 3008 C CA . GLY A 1 392 ? -0.025 -4.133 -31.094 1.00 90.25 392 GLY A CA 1
ATOM 3009 C C . GLY A 1 392 ? -1.182 -5.044 -31.512 1.00 90.25 392 GLY A C 1
ATOM 3010 O O . GLY A 1 392 ? -2.307 -4.569 -31.678 1.00 90.25 392 GLY A O 1
ATOM 3011 N N . ASP A 1 393 ? -0.948 -6.352 -31.658 1.00 92.50 393 ASP A N 1
ATOM 3012 C CA . ASP A 1 393 ? -1.989 -7.313 -32.023 1.00 92.50 393 ASP A CA 1
ATOM 3013 C C . ASP A 1 393 ? -2.956 -7.568 -30.852 1.00 92.50 393 ASP A C 1
ATOM 3015 O O . ASP A 1 393 ? -2.715 -8.397 -29.969 1.00 92.50 393 ASP A O 1
ATOM 3019 N N . ALA A 1 394 ? -4.101 -6.882 -30.877 1.00 89.12 394 ALA A N 1
ATOM 3020 C CA . ALA A 1 394 ? -5.155 -6.997 -29.869 1.00 89.12 394 ALA A CA 1
ATOM 3021 C C . ALA A 1 394 ? -5.805 -8.394 -29.790 1.00 89.12 394 ALA A C 1
ATOM 3023 O O . ALA A 1 394 ? -6.502 -8.693 -28.818 1.00 89.12 394 ALA A O 1
ATOM 3024 N N . SER A 1 395 ? -5.602 -9.262 -30.789 1.00 89.12 395 SER A N 1
ATOM 3025 C CA . SER A 1 395 ? -6.040 -10.660 -30.713 1.00 89.12 395 SER A CA 1
ATOM 3026 C C . SER A 1 395 ? -5.109 -11.512 -29.844 1.00 89.12 395 SER A C 1
ATOM 3028 O O . SER A 1 395 ? -5.553 -12.495 -29.246 1.00 89.12 395 SER A O 1
ATOM 3030 N N . ARG A 1 396 ? -3.840 -11.101 -29.722 1.00 91.06 396 ARG A N 1
ATOM 3031 C CA . ARG A 1 396 ? -2.787 -11.785 -28.961 1.00 91.06 396 ARG A CA 1
ATOM 3032 C C . ARG A 1 396 ? -2.470 -11.129 -27.626 1.00 91.06 396 ARG A C 1
ATOM 3034 O O . ARG A 1 396 ? -2.002 -11.827 -26.731 1.00 91.06 396 ARG A O 1
ATOM 3041 N N . PHE A 1 397 ? -2.716 -9.832 -27.457 1.00 94.38 397 PHE A N 1
ATOM 3042 C CA . PHE A 1 397 ? -2.345 -9.101 -26.244 1.00 94.38 397 PHE A CA 1
ATOM 3043 C C . PHE A 1 397 ? -3.517 -8.320 -25.651 1.00 94.38 397 PHE A C 1
ATOM 3045 O O . PHE A 1 397 ? -4.201 -7.561 -26.332 1.00 94.38 397 PHE A O 1
ATOM 3052 N N . LEU A 1 398 ? -3.703 -8.466 -24.337 1.00 94.62 398 LEU A N 1
ATOM 3053 C CA . LEU A 1 398 ? -4.604 -7.642 -23.535 1.00 94.62 398 LEU A CA 1
ATOM 3054 C C . LEU A 1 398 ? -3.763 -6.726 -22.641 1.00 94.62 398 LEU A C 1
ATOM 3056 O O . LEU A 1 398 ? -3.256 -7.171 -21.611 1.00 94.62 398 LEU A O 1
ATOM 3060 N N . ILE A 1 399 ? -3.597 -5.464 -23.044 1.00 95.12 399 ILE A N 1
ATOM 3061 C CA . ILE A 1 399 ? -2.772 -4.478 -22.329 1.00 95.12 399 ILE A CA 1
ATOM 3062 C C . ILE A 1 399 ? -3.656 -3.623 -21.414 1.00 95.12 399 ILE A C 1
ATOM 3064 O O . ILE A 1 399 ? -4.467 -2.832 -21.891 1.00 95.12 399 ILE A O 1
ATOM 3068 N N . LEU A 1 400 ? -3.479 -3.756 -20.098 1.00 94.75 400 LEU A N 1
ATOM 3069 C CA . LEU A 1 400 ? -4.301 -3.099 -19.079 1.00 94.75 400 LEU A CA 1
ATOM 3070 C C . LEU A 1 400 ? -3.470 -2.117 -18.238 1.00 94.75 400 LEU A C 1
ATOM 3072 O O . LEU A 1 400 ? -2.477 -2.524 -17.627 1.00 94.75 400 LEU A O 1
ATOM 3076 N N . PRO A 1 401 ? -3.852 -0.830 -18.152 1.00 94.75 401 PRO A N 1
ATOM 3077 C CA . PRO A 1 401 ? -3.240 0.097 -17.210 1.00 94.75 401 PRO A CA 1
ATOM 3078 C C . PRO A 1 401 ? -3.745 -0.158 -15.784 1.00 94.75 401 PRO A C 1
ATOM 3080 O O . PRO A 1 401 ? -4.905 -0.503 -15.572 1.00 94.75 401 PRO A O 1
ATOM 3083 N N . LEU A 1 402 ? -2.892 0.077 -14.788 1.00 91.50 402 LEU A N 1
ATOM 3084 C CA . LEU A 1 402 ? -3.253 -0.001 -13.377 1.00 91.50 402 LEU A CA 1
ATOM 3085 C C . LEU A 1 402 ? -2.614 1.144 -12.582 1.00 91.50 402 LEU A C 1
ATOM 3087 O O . LEU A 1 402 ? -1.407 1.192 -12.350 1.00 91.50 402 LEU A O 1
ATOM 3091 N N . HIS A 1 403 ? -3.448 2.075 -12.122 1.00 89.69 403 HIS A N 1
ATOM 3092 C CA . HIS A 1 403 ? -3.014 3.263 -11.392 1.00 89.69 403 HIS A CA 1
ATOM 3093 C C . HIS A 1 403 ? -4.008 3.639 -10.286 1.00 89.69 403 HIS A C 1
ATOM 3095 O O . HIS A 1 403 ? -5.219 3.470 -10.435 1.00 89.69 403 HIS A O 1
ATOM 3101 N N . GLY A 1 404 ? -3.512 4.203 -9.179 1.00 81.50 404 GLY A N 1
ATOM 3102 C CA . GLY A 1 404 ? -4.330 4.507 -7.995 1.00 81.50 404 GLY A CA 1
ATOM 3103 C C . GLY A 1 404 ? -5.450 5.528 -8.211 1.00 81.50 404 GLY A C 1
ATOM 3104 O O . GLY A 1 404 ? -6.450 5.484 -7.503 1.00 81.50 404 GLY A O 1
ATOM 3105 N N . GLN A 1 405 ? -5.315 6.405 -9.209 1.00 76.81 405 GLN A N 1
ATOM 3106 C CA . GLN A 1 405 ? -6.355 7.374 -9.588 1.00 76.81 405 GLN A CA 1
ATOM 3107 C C . GLN A 1 405 ? -7.422 6.798 -10.534 1.00 76.81 405 GLN A C 1
ATOM 3109 O O . GLN A 1 405 ? -8.398 7.482 -10.829 1.00 76.81 405 GLN A O 1
ATOM 3114 N N . MET A 1 406 ? -7.253 5.569 -11.030 1.00 78.62 406 MET A N 1
ATOM 3115 C CA . MET A 1 406 ? -8.252 4.958 -11.906 1.00 78.62 406 MET A CA 1
ATOM 3116 C C . MET A 1 406 ? -9.545 4.634 -11.140 1.00 78.62 406 MET A C 1
ATOM 3118 O O . MET A 1 406 ? -9.486 4.254 -9.967 1.00 78.62 406 MET A O 1
ATOM 3122 N N . PRO A 1 407 ? -10.715 4.716 -11.798 1.00 76.62 407 PRO A N 1
ATOM 3123 C CA . PRO A 1 407 ? -11.965 4.224 -11.231 1.00 76.62 407 PRO A CA 1
ATOM 3124 C C . PRO A 1 407 ? -11.866 2.750 -10.822 1.00 76.62 407 PRO A C 1
ATOM 3126 O O . PRO A 1 407 ? -11.262 1.938 -11.523 1.00 76.62 407 PRO A O 1
ATOM 3129 N N . SER A 1 408 ? -12.513 2.383 -9.712 1.00 75.19 408 SER A N 1
ATOM 3130 C CA . SER A 1 408 ? -12.432 1.021 -9.162 1.00 75.19 408 SER A CA 1
ATOM 3131 C C . SER A 1 408 ? -12.952 -0.060 -10.111 1.00 75.19 408 SER A C 1
ATOM 3133 O O . SER A 1 408 ? -12.479 -1.183 -10.029 1.00 75.19 408 SER A O 1
ATOM 3135 N N . ALA A 1 409 ? -13.883 0.261 -11.018 1.00 74.75 409 ALA A N 1
ATOM 3136 C CA . ALA A 1 409 ? -14.340 -0.677 -12.044 1.00 74.75 409 ALA A CA 1
ATOM 3137 C C . ALA A 1 409 ? -13.185 -1.110 -12.965 1.00 74.75 409 ALA A C 1
ATOM 3139 O O . ALA A 1 409 ? -12.937 -2.301 -13.098 1.00 74.75 409 ALA A O 1
ATOM 3140 N N . HIS A 1 410 ? -12.408 -0.152 -13.479 1.00 78.81 410 HIS A N 1
ATOM 3141 C CA . HIS A 1 410 ? -11.265 -0.434 -14.351 1.00 78.81 410 HIS A CA 1
ATOM 3142 C C . HIS A 1 410 ? -10.107 -1.116 -13.626 1.00 78.81 410 HIS A C 1
ATOM 3144 O O . HIS A 1 410 ? -9.406 -1.937 -14.203 1.00 78.81 410 HIS A O 1
ATOM 3150 N N . GLN A 1 411 ? -9.908 -0.819 -12.339 1.00 82.50 411 GLN A N 1
ATOM 3151 C CA . GLN A 1 411 ? -8.888 -1.522 -11.558 1.00 82.50 411 GLN A CA 1
ATOM 3152 C C . GLN A 1 411 ? -9.221 -3.008 -11.353 1.00 82.50 411 GLN A C 1
ATOM 3154 O O . GLN A 1 411 ? -8.307 -3.777 -11.083 1.00 82.50 411 GLN A O 1
ATOM 3159 N N . ARG A 1 412 ? -10.495 -3.422 -11.455 1.00 82.12 412 ARG A N 1
ATOM 3160 C CA . ARG A 1 412 ? -10.898 -4.831 -11.296 1.00 82.12 412 ARG A CA 1
ATOM 3161 C C . ARG A 1 412 ? -10.644 -5.678 -12.540 1.00 82.12 412 ARG A C 1
ATOM 3163 O O . ARG A 1 412 ? -10.433 -6.874 -12.393 1.00 82.12 412 ARG A O 1
ATOM 3170 N N . GLU A 1 413 ? -10.589 -5.070 -13.723 1.00 86.25 413 GLU A N 1
ATOM 3171 C CA . GLU A 1 413 ? -10.368 -5.776 -14.998 1.00 86.25 413 GLU A CA 1
ATOM 3172 C C . GLU A 1 413 ? -9.061 -6.594 -15.001 1.00 86.25 413 GLU A C 1
ATOM 3174 O O . GLU A 1 413 ? -8.938 -7.593 -15.702 1.00 86.25 413 GLU A O 1
ATOM 3179 N N . ILE A 1 414 ? -8.081 -6.218 -14.169 1.00 89.38 414 ILE A N 1
ATOM 3180 C CA . ILE A 1 414 ? -6.805 -6.939 -14.036 1.00 89.38 414 ILE A CA 1
ATOM 3181 C C . ILE A 1 414 ? -6.957 -8.360 -13.470 1.00 89.38 414 ILE A C 1
ATOM 3183 O O . ILE A 1 414 ? -6.056 -9.179 -13.664 1.00 89.38 414 ILE A O 1
ATOM 3187 N N . PHE A 1 415 ? -8.038 -8.645 -12.735 1.00 88.44 415 PHE A N 1
ATOM 3188 C CA . PHE A 1 415 ? -8.268 -9.948 -12.103 1.00 88.44 415 PHE A CA 1
ATOM 3189 C C . PHE A 1 415 ? -8.862 -10.968 -13.076 1.00 88.44 415 PHE A C 1
ATOM 3191 O O . PHE A 1 415 ? -8.733 -12.171 -12.848 1.00 88.44 415 PHE A O 1
ATOM 3198 N N . ASP A 1 416 ? -9.456 -10.505 -14.174 1.00 87.81 416 ASP A N 1
ATOM 3199 C CA . ASP A 1 416 ? -10.050 -11.378 -15.174 1.00 87.81 416 ASP A CA 1
ATOM 3200 C C . ASP A 1 416 ? -8.962 -12.090 -15.992 1.00 87.81 416 ASP A C 1
ATOM 3202 O O . ASP A 1 416 ? -7.872 -11.560 -16.262 1.00 87.81 416 ASP A O 1
ATOM 3206 N N . ARG A 1 417 ? -9.246 -13.337 -16.381 1.00 86.44 417 ARG A N 1
ATOM 3207 C CA . ARG A 1 417 ? -8.367 -14.094 -17.279 1.00 86.44 417 ARG A CA 1
ATOM 3208 C C . ARG A 1 417 ? -8.563 -13.612 -18.720 1.00 86.44 417 ARG A C 1
ATOM 3210 O O . ARG A 1 417 ? -9.704 -13.385 -19.131 1.00 86.44 417 ARG A O 1
ATOM 3217 N N . PRO A 1 418 ? -7.484 -13.476 -19.511 1.00 87.69 418 PRO A N 1
ATOM 3218 C CA . PRO A 1 418 ? -7.605 -13.112 -20.917 1.00 87.69 418 PRO A CA 1
ATOM 3219 C C . PRO A 1 418 ? -8.284 -14.227 -21.727 1.00 87.69 418 PRO A C 1
ATOM 3221 O O . PRO A 1 418 ? -8.389 -15.377 -21.292 1.00 87.69 418 PRO A O 1
ATOM 3224 N N . ARG A 1 419 ? -8.720 -13.891 -22.948 1.00 86.25 419 ARG A N 1
ATOM 3225 C CA . ARG A 1 419 ? -9.209 -14.883 -23.919 1.00 86.25 419 ARG A CA 1
ATOM 3226 C C . ARG A 1 419 ? -8.133 -15.939 -24.190 1.00 86.25 419 ARG A C 1
ATOM 3228 O O . ARG A 1 419 ? -6.940 -15.646 -24.147 1.00 86.25 419 ARG A O 1
ATOM 3235 N N . ARG A 1 420 ? -8.550 -17.166 -24.516 1.00 81.44 420 ARG A N 1
ATOM 3236 C CA . ARG A 1 420 ? -7.620 -18.263 -24.823 1.00 81.44 420 ARG A CA 1
ATOM 3237 C C . ARG A 1 420 ? -6.690 -17.869 -25.976 1.00 81.44 420 ARG A C 1
ATOM 3239 O O . ARG A 1 420 ? -7.162 -17.441 -27.023 1.00 81.44 420 ARG A O 1
ATOM 3246 N N . GLY A 1 421 ? -5.385 -18.029 -25.768 1.00 81.31 421 GLY A N 1
ATOM 3247 C CA . GLY A 1 421 ? -4.349 -17.643 -26.732 1.00 81.31 421 GLY A CA 1
ATOM 3248 C C . GLY A 1 421 ? -3.871 -16.191 -26.618 1.00 81.31 421 GLY A C 1
ATOM 3249 O O . GLY A 1 421 ? -2.833 -15.871 -27.187 1.00 81.31 421 GLY A O 1
ATOM 3250 N N . ALA A 1 422 ? -4.560 -15.338 -25.850 1.00 89.62 422 ALA A N 1
ATOM 3251 C CA . ALA A 1 422 ? -4.110 -13.980 -25.576 1.00 89.62 422 ALA A CA 1
ATOM 3252 C C . ALA A 1 422 ? -3.287 -13.911 -24.279 1.00 89.62 422 ALA A C 1
ATOM 3254 O O . ALA A 1 422 ? -3.621 -14.535 -23.270 1.00 89.62 422 ALA A O 1
ATOM 3255 N N . ARG A 1 423 ? -2.223 -13.106 -24.286 1.00 92.94 423 ARG A N 1
ATOM 3256 C CA . ARG A 1 423 ? -1.387 -12.805 -23.123 1.00 92.94 423 ARG A CA 1
ATOM 3257 C C . ARG A 1 423 ? -1.819 -11.487 -22.492 1.00 92.94 423 ARG A C 1
ATOM 3259 O O . ARG A 1 423 ? -1.882 -10.452 -23.154 1.00 92.94 423 ARG A O 1
ATOM 3266 N N . LYS A 1 424 ? -2.074 -11.511 -21.185 1.00 95.44 424 LYS A N 1
ATOM 3267 C CA . LYS A 1 424 ? -2.357 -10.305 -20.401 1.00 95.44 424 LYS A CA 1
ATOM 3268 C C . LYS A 1 424 ? -1.054 -9.576 -20.054 1.00 95.44 424 LYS A C 1
ATOM 3270 O O . LYS A 1 424 ? -0.104 -10.196 -19.577 1.00 95.44 424 LYS A O 1
ATOM 3275 N N . VAL A 1 425 ? -1.021 -8.264 -20.272 1.00 96.81 425 VAL A N 1
ATOM 3276 C CA . VAL A 1 425 ? 0.090 -7.366 -19.926 1.00 96.81 425 VAL A CA 1
ATOM 3277 C C . VAL A 1 425 ? -0.460 -6.235 -19.066 1.00 96.81 425 VAL A C 1
ATOM 3279 O O . VAL A 1 425 ? -1.333 -5.490 -19.497 1.00 96.81 425 VAL A O 1
ATOM 3282 N N . ILE A 1 426 ? 0.037 -6.097 -17.842 1.00 97.19 426 ILE A N 1
ATOM 3283 C CA . ILE A 1 426 ? -0.439 -5.105 -16.876 1.00 97.19 426 ILE A CA 1
ATOM 3284 C C . ILE A 1 426 ? 0.638 -4.039 -16.691 1.00 97.19 426 ILE A C 1
ATOM 3286 O O . ILE A 1 426 ? 1.751 -4.342 -16.264 1.00 97.19 426 ILE A O 1
ATOM 3290 N N . LEU A 1 427 ? 0.300 -2.786 -16.989 1.00 97.50 427 LEU A N 1
ATOM 3291 C CA . LEU A 1 427 ? 1.170 -1.621 -16.829 1.00 97.50 427 LEU A CA 1
ATOM 3292 C C . LEU A 1 427 ? 0.811 -0.907 -15.523 1.00 97.50 427 LEU A C 1
ATOM 3294 O O . LEU A 1 427 ? -0.191 -0.195 -15.464 1.00 97.50 427 LEU A O 1
ATOM 3298 N N . ALA A 1 428 ? 1.602 -1.103 -14.470 1.00 95.88 428 ALA A N 1
ATOM 3299 C CA . ALA A 1 428 ? 1.253 -0.697 -13.112 1.00 95.88 428 ALA A CA 1
ATOM 3300 C C . ALA A 1 428 ? 2.269 0.257 -12.476 1.00 95.88 428 ALA A C 1
ATOM 3302 O O . ALA A 1 428 ? 3.457 0.227 -12.781 1.00 95.88 428 ALA A O 1
ATOM 3303 N N . THR A 1 429 ? 1.816 1.069 -11.519 1.00 93.88 429 THR A N 1
ATOM 3304 C CA . THR A 1 429 ? 2.718 1.692 -10.532 1.00 93.88 429 THR A CA 1
ATOM 3305 C C . THR A 1 429 ? 2.935 0.764 -9.332 1.00 93.88 429 THR A C 1
ATOM 3307 O O . THR A 1 429 ? 2.528 -0.400 -9.335 1.00 93.88 429 THR A O 1
ATOM 3310 N N . ASN A 1 430 ? 3.505 1.291 -8.246 1.00 89.94 430 ASN A N 1
ATOM 3311 C CA . ASN A 1 430 ? 3.595 0.615 -6.949 1.00 89.94 430 ASN A CA 1
ATOM 3312 C C . ASN A 1 430 ? 2.242 0.139 -6.369 1.00 89.94 430 ASN A C 1
ATOM 3314 O O . ASN A 1 430 ? 2.226 -0.579 -5.377 1.00 89.94 430 ASN A O 1
ATOM 3318 N N . ILE A 1 431 ? 1.096 0.472 -6.975 1.00 86.75 431 ILE A N 1
ATOM 3319 C CA . ILE A 1 431 ? -0.206 -0.083 -6.579 1.00 86.75 431 ILE A CA 1
ATOM 3320 C C . ILE A 1 431 ? -0.262 -1.618 -6.670 1.00 86.75 431 ILE A C 1
ATOM 3322 O O . ILE A 1 431 ? -0.972 -2.233 -5.883 1.00 86.75 431 ILE A O 1
ATOM 3326 N N . ALA A 1 432 ? 0.492 -2.238 -7.585 1.00 88.50 432 ALA A N 1
ATOM 3327 C CA . ALA A 1 432 ? 0.568 -3.697 -7.715 1.00 88.50 432 ALA A CA 1
ATOM 3328 C C . ALA A 1 432 ? 1.667 -4.337 -6.844 1.00 88.50 432 ALA A C 1
ATOM 3330 O O . ALA A 1 432 ? 1.828 -5.559 -6.846 1.00 88.50 432 ALA A O 1
ATOM 3331 N N . GLU A 1 433 ? 2.455 -3.525 -6.132 1.00 86.44 433 GLU A N 1
ATOM 3332 C CA . GLU A 1 433 ? 3.637 -3.975 -5.389 1.00 86.44 433 GLU A CA 1
ATOM 3333 C C . GLU A 1 433 ? 3.262 -4.761 -4.140 1.00 86.44 433 GLU A C 1
ATOM 3335 O O . GLU A 1 433 ? 3.913 -5.761 -3.833 1.00 86.44 433 GLU A O 1
ATOM 3340 N N . THR A 1 434 ? 2.184 -4.342 -3.476 1.00 76.75 434 THR A N 1
ATOM 3341 C CA . THR A 1 434 ? 1.624 -4.891 -2.235 1.00 76.75 434 THR A CA 1
ATOM 3342 C C . THR A 1 434 ? 0.112 -5.087 -2.367 1.00 76.75 434 THR A C 1
ATOM 3344 O O . THR A 1 434 ? -0.528 -4.523 -3.253 1.00 76.75 434 THR A O 1
ATOM 3347 N N . SER A 1 435 ? -0.464 -5.952 -1.527 1.00 68.62 435 SER A N 1
ATOM 3348 C CA . SER A 1 435 ? -1.915 -6.094 -1.292 1.00 68.62 435 SER A CA 1
ATOM 3349 C C . SER A 1 435 ? -2.860 -6.473 -2.453 1.00 68.62 435 SER A C 1
ATOM 3351 O O . SER A 1 435 ? -4.001 -6.839 -2.190 1.00 68.62 435 SER A O 1
ATOM 3353 N N . ILE A 1 436 ? -2.433 -6.423 -3.720 1.00 75.94 436 ILE A N 1
ATOM 3354 C CA . ILE A 1 436 ? -3.216 -6.857 -4.891 1.00 75.94 436 ILE A CA 1
ATOM 3355 C C . ILE A 1 436 ? -2.697 -8.202 -5.382 1.00 75.94 436 ILE A C 1
ATOM 3357 O O . ILE A 1 436 ? -1.519 -8.334 -5.707 1.00 75.94 436 ILE A O 1
ATOM 3361 N N . THR A 1 437 ? -3.567 -9.203 -5.473 1.00 75.75 437 THR A N 1
ATOM 3362 C CA . THR A 1 437 ? -3.180 -10.547 -5.911 1.00 75.75 437 THR A CA 1
ATOM 3363 C C . THR A 1 437 ? -3.733 -10.846 -7.290 1.00 75.75 437 THR A C 1
ATOM 3365 O O . THR A 1 437 ? -4.931 -11.028 -7.450 1.00 75.75 437 THR A O 1
ATOM 3368 N N . ILE A 1 438 ? -2.836 -10.850 -8.277 1.00 85.44 438 ILE A N 1
ATOM 3369 C CA . ILE A 1 438 ? -3.128 -11.213 -9.662 1.00 85.44 438 ILE A CA 1
ATOM 3370 C C . ILE A 1 438 ? -2.535 -12.603 -9.876 1.00 85.44 438 ILE A C 1
ATOM 3372 O O . ILE A 1 438 ? -1.313 -12.757 -9.892 1.00 85.44 438 ILE A O 1
ATOM 3376 N N . ASP A 1 439 ? -3.403 -13.609 -9.937 1.00 83.00 439 ASP A N 1
ATOM 3377 C CA . ASP A 1 439 ? -3.000 -15.013 -9.813 1.00 83.00 439 ASP A CA 1
ATOM 3378 C C . ASP A 1 439 ? -2.242 -15.530 -11.044 1.00 83.00 439 ASP A C 1
ATOM 3380 O O . ASP A 1 439 ? -1.425 -16.431 -10.923 1.00 83.00 439 ASP A O 1
ATOM 3384 N N . ASP A 1 440 ? -2.455 -14.957 -12.227 1.00 89.38 440 ASP A N 1
ATOM 3385 C CA . ASP A 1 440 ? -1.867 -15.429 -13.485 1.00 89.38 440 ASP A CA 1
ATOM 3386 C C . ASP A 1 440 ? -0.554 -14.728 -13.880 1.00 89.38 440 ASP A C 1
ATOM 3388 O O . ASP A 1 440 ? -0.035 -14.972 -14.971 1.00 89.38 440 ASP A O 1
ATOM 3392 N N . VAL A 1 441 ? 0.018 -13.883 -13.011 1.00 92.75 441 VAL A N 1
ATOM 3393 C CA . VAL A 1 441 ? 1.318 -13.230 -13.255 1.00 92.75 441 VAL A CA 1
ATOM 3394 C C . VAL A 1 441 ? 2.463 -14.225 -13.089 1.00 92.75 441 VAL A C 1
ATOM 3396 O O . VAL A 1 441 ? 2.628 -14.848 -12.044 1.00 92.75 441 VAL A O 1
ATOM 3399 N N . VAL A 1 442 ? 3.285 -14.325 -14.133 1.00 94.06 442 VAL A N 1
ATOM 3400 C CA . VAL A 1 442 ? 4.447 -15.233 -14.209 1.00 94.06 442 VAL A CA 1
ATOM 3401 C C . VAL A 1 442 ? 5.716 -14.473 -14.589 1.00 94.06 442 VAL A C 1
ATOM 3403 O O . VAL A 1 442 ? 6.825 -14.901 -14.273 1.00 94.06 442 VAL A O 1
ATOM 3406 N N . TYR A 1 443 ? 5.561 -13.320 -15.238 1.00 96.00 443 TYR A N 1
ATOM 3407 C CA . TYR A 1 443 ? 6.667 -12.472 -15.653 1.00 96.00 443 TYR A CA 1
ATOM 3408 C C . TYR A 1 443 ? 6.521 -11.089 -15.033 1.00 96.00 443 TYR A C 1
ATOM 3410 O O . TYR A 1 443 ? 5.447 -10.490 -15.078 1.00 96.00 443 TYR A O 1
ATOM 3418 N N . VAL A 1 444 ? 7.607 -10.565 -14.480 1.00 97.19 444 VAL A N 1
ATOM 3419 C CA . VAL A 1 444 ? 7.685 -9.207 -13.938 1.00 97.19 444 VAL A CA 1
ATOM 3420 C C . VAL A 1 444 ? 8.773 -8.436 -14.671 1.00 97.19 444 VAL A C 1
ATOM 3422 O O . VAL A 1 444 ? 9.879 -8.942 -14.845 1.00 97.19 444 VAL A O 1
ATOM 3425 N N . VAL A 1 445 ? 8.471 -7.202 -15.063 1.00 98.19 445 VAL A N 1
ATOM 3426 C CA . VAL A 1 445 ? 9.449 -6.219 -15.543 1.00 98.19 445 VAL A CA 1
ATOM 3427 C C . VAL A 1 445 ? 9.479 -5.065 -14.545 1.00 98.19 445 VAL A C 1
ATOM 3429 O O . VAL A 1 445 ? 8.474 -4.385 -14.341 1.00 98.19 445 VAL A O 1
ATOM 3432 N N . ASP A 1 446 ? 10.616 -4.847 -13.895 1.00 97.94 446 ASP A N 1
ATOM 3433 C CA . ASP A 1 446 ? 10.784 -3.841 -12.846 1.00 97.94 446 ASP A CA 1
ATOM 3434 C C . ASP A 1 446 ? 11.719 -2.719 -13.302 1.00 97.94 446 ASP A C 1
ATOM 3436 O O . ASP A 1 446 ? 12.924 -2.927 -13.450 1.00 97.94 446 ASP A O 1
ATOM 3440 N N . CYS A 1 447 ? 11.185 -1.507 -13.485 1.00 96.56 447 CYS A N 1
ATOM 3441 C CA . CYS A 1 447 ? 12.012 -0.348 -13.822 1.00 96.56 447 CYS A CA 1
ATOM 3442 C C . CYS A 1 447 ? 12.905 0.150 -12.673 1.00 96.56 447 CYS A C 1
ATOM 3444 O O . CYS A 1 447 ? 13.812 0.943 -12.910 1.00 96.56 447 CYS A O 1
ATOM 3446 N N . GLY A 1 448 ? 12.647 -0.273 -11.430 1.00 95.75 448 GLY A N 1
ATOM 3447 C CA . GLY A 1 448 ? 13.430 0.117 -10.255 1.00 95.75 448 GLY A CA 1
ATOM 3448 C C . GLY A 1 448 ? 13.142 1.513 -9.708 1.00 95.75 448 GLY A C 1
ATOM 3449 O O . GLY A 1 448 ? 13.728 1.892 -8.699 1.00 95.75 448 GLY A O 1
ATOM 3450 N N . LYS A 1 449 ? 12.231 2.277 -10.318 1.00 94.06 449 LYS A N 1
ATOM 3451 C CA . LYS A 1 449 ? 11.835 3.605 -9.834 1.00 94.06 449 LYS A CA 1
ATOM 3452 C C . LYS A 1 449 ? 10.358 3.661 -9.442 1.00 94.06 449 LYS A C 1
ATOM 3454 O O . LYS A 1 449 ? 9.520 2.916 -9.956 1.00 94.06 449 LYS A O 1
ATOM 3459 N N . SER A 1 450 ? 10.026 4.575 -8.541 1.00 92.75 450 SER A N 1
ATOM 3460 C CA . SER A 1 450 ? 8.655 4.999 -8.240 1.00 92.75 450 SER A CA 1
ATOM 3461 C C . SER A 1 450 ? 8.624 6.477 -7.891 1.00 92.75 450 SER A C 1
ATOM 3463 O O . SER A 1 450 ? 9.600 7.017 -7.381 1.00 92.75 450 SER A O 1
ATOM 3465 N N . LYS A 1 451 ? 7.499 7.146 -8.151 1.00 89.62 451 LYS A N 1
ATOM 3466 C CA . LYS A 1 451 ? 7.305 8.512 -7.664 1.00 89.62 451 LYS A CA 1
ATOM 3467 C C . LYS A 1 451 ? 7.104 8.513 -6.155 1.00 89.62 451 LYS A C 1
ATOM 3469 O O . LYS A 1 451 ? 6.230 7.822 -5.634 1.00 89.62 451 LYS A O 1
ATOM 3474 N N . GLU A 1 452 ? 7.880 9.342 -5.485 1.00 86.94 452 GLU A N 1
ATOM 3475 C CA . GLU A 1 452 ? 7.902 9.492 -4.046 1.00 86.94 452 GLU A CA 1
ATOM 3476 C C . GLU A 1 452 ? 7.717 10.953 -3.661 1.00 86.94 452 GLU A C 1
ATOM 3478 O O . GLU A 1 452 ? 8.238 11.865 -4.308 1.00 86.94 452 GLU A O 1
ATOM 3483 N N . LYS A 1 453 ? 6.925 11.182 -2.612 1.00 86.12 453 LYS A N 1
ATOM 3484 C CA . LYS A 1 453 ? 6.820 12.513 -2.027 1.00 86.12 453 LYS A CA 1
ATOM 3485 C C . LYS A 1 453 ? 8.089 12.776 -1.220 1.00 86.12 453 LYS A C 1
ATOM 3487 O O . LYS A 1 453 ? 8.506 11.925 -0.429 1.00 86.12 453 LYS A O 1
ATOM 3492 N N . SER A 1 454 ? 8.660 13.949 -1.440 1.00 87.81 454 SER A N 1
ATOM 3493 C CA . SER A 1 454 ? 9.717 14.543 -0.636 1.00 87.81 454 SER A CA 1
ATOM 3494 C C . SER A 1 454 ? 9.210 15.872 -0.090 1.00 87.81 454 SER A C 1
ATOM 3496 O O . SER A 1 454 ? 8.423 16.564 -0.747 1.00 87.81 454 SER A O 1
ATOM 3498 N N . TYR A 1 455 ? 9.639 16.217 1.117 1.00 89.56 455 TYR A N 1
ATOM 3499 C CA . TYR A 1 455 ? 9.223 17.432 1.793 1.00 89.56 455 TYR A CA 1
ATOM 3500 C C . TYR A 1 455 ? 10.409 18.091 2.485 1.00 89.56 455 TYR A C 1
ATOM 3502 O O . TYR A 1 455 ? 11.077 17.481 3.317 1.00 89.56 455 TYR A O 1
ATOM 3510 N N . ASP A 1 456 ? 10.638 19.353 2.141 1.00 88.94 456 ASP A N 1
ATOM 3511 C CA . ASP A 1 456 ? 11.614 20.217 2.785 1.00 88.94 456 ASP A CA 1
ATOM 3512 C C . ASP A 1 456 ? 10.901 21.128 3.789 1.00 88.94 456 ASP A C 1
ATOM 3514 O O . ASP A 1 456 ? 10.252 22.111 3.420 1.00 88.94 456 ASP A O 1
ATOM 3518 N N . ALA A 1 457 ? 11.041 20.803 5.076 1.00 88.81 457 ALA A N 1
ATOM 3519 C CA . ALA A 1 457 ? 10.429 21.554 6.168 1.00 88.81 457 ALA A CA 1
ATOM 3520 C C . ALA A 1 457 ? 11.046 22.950 6.376 1.00 88.81 457 ALA A C 1
ATOM 3522 O O . ALA A 1 457 ? 10.411 23.815 6.990 1.00 88.81 457 ALA A O 1
ATOM 3523 N N . LEU A 1 458 ? 12.269 23.200 5.885 1.00 89.56 458 LEU A N 1
ATOM 3524 C CA . LEU A 1 458 ? 12.894 24.519 5.976 1.00 89.56 458 LEU A CA 1
ATOM 3525 C C . LEU A 1 458 ? 12.202 25.504 5.036 1.00 89.56 458 LEU A C 1
ATOM 3527 O O . LEU A 1 458 ? 11.892 26.623 5.451 1.00 89.56 458 LEU A O 1
ATOM 3531 N N . ASN A 1 459 ? 11.936 25.054 3.810 1.00 87.62 459 ASN A N 1
ATOM 3532 C CA . ASN A 1 459 ? 11.344 25.861 2.746 1.00 87.62 459 ASN A CA 1
ATOM 3533 C C . ASN A 1 459 ? 9.823 25.678 2.587 1.00 87.62 459 ASN A C 1
ATOM 3535 O O . ASN A 1 459 ? 9.229 26.353 1.751 1.00 87.62 459 ASN A O 1
ATOM 3539 N N . ASP A 1 460 ? 9.196 24.790 3.369 1.00 85.44 460 ASP A N 1
ATOM 3540 C CA . ASP A 1 460 ? 7.768 24.436 3.274 1.00 85.44 460 ASP A CA 1
ATOM 3541 C C . ASP A 1 460 ? 7.378 23.960 1.859 1.00 85.44 460 ASP A C 1
ATOM 3543 O O . ASP A 1 460 ? 6.331 24.305 1.307 1.00 85.44 460 ASP A O 1
ATOM 3547 N N . MET A 1 461 ? 8.265 23.180 1.232 1.00 85.69 461 MET A N 1
ATOM 3548 C CA . MET A 1 461 ? 8.103 22.723 -0.149 1.00 85.69 461 MET A CA 1
ATOM 3549 C C . MET A 1 461 ? 7.957 21.209 -0.221 1.00 85.69 461 MET A C 1
ATOM 3551 O O . MET A 1 461 ? 8.867 20.464 0.134 1.00 85.69 461 MET A O 1
ATOM 3555 N N . ALA A 1 462 ? 6.820 20.758 -0.750 1.00 85.88 462 ALA A N 1
ATOM 3556 C CA . ALA A 1 462 ? 6.595 19.365 -1.110 1.00 85.88 462 ALA A CA 1
ATOM 3557 C C . ALA A 1 462 ? 6.763 19.169 -2.618 1.00 85.88 462 ALA A C 1
ATOM 3559 O O . ALA A 1 462 ? 6.219 19.930 -3.423 1.00 85.88 462 ALA A O 1
ATOM 3560 N N . CYS A 1 463 ? 7.466 18.115 -3.010 1.00 83.94 463 CYS A N 1
ATOM 3561 C CA . CYS A 1 463 ? 7.603 17.706 -4.401 1.00 83.94 463 CYS A CA 1
ATOM 3562 C C . CYS A 1 463 ? 7.346 16.204 -4.551 1.00 83.94 463 CYS A C 1
ATOM 3564 O O . CYS A 1 463 ? 7.509 15.423 -3.616 1.00 83.94 463 CYS A O 1
ATOM 3566 N N . LEU A 1 464 ? 6.901 15.804 -5.741 1.00 85.75 464 LEU A N 1
ATOM 3567 C CA . LEU A 1 464 ? 6.724 14.404 -6.115 1.00 85.75 464 LEU A CA 1
ATOM 3568 C C . LEU A 1 464 ? 7.775 14.076 -7.173 1.00 85.75 464 LEU A C 1
ATOM 3570 O O . LEU A 1 464 ? 7.628 14.479 -8.328 1.00 85.75 464 LEU A O 1
ATOM 3574 N N . LEU A 1 465 ? 8.833 13.378 -6.772 1.00 84.88 465 LEU A N 1
ATOM 3575 C CA . LEU A 1 465 ? 9.989 13.094 -7.619 1.00 84.88 465 LEU A CA 1
ATOM 3576 C C . LEU A 1 465 ? 10.124 11.587 -7.849 1.00 84.88 465 LEU A C 1
ATOM 3578 O O . LEU A 1 465 ? 9.780 10.804 -6.963 1.00 84.88 465 LEU A O 1
ATOM 3582 N N . PRO A 1 466 ? 10.592 11.140 -9.025 1.00 87.88 466 PRO A N 1
ATOM 3583 C CA . PRO A 1 466 ? 11.027 9.761 -9.188 1.00 87.88 466 PRO A CA 1
ATOM 3584 C C . PRO A 1 466 ? 12.187 9.468 -8.229 1.00 87.88 466 PRO A C 1
ATOM 3586 O O . PRO A 1 466 ? 13.132 10.243 -8.141 1.00 87.88 466 PRO A O 1
ATOM 3589 N N . ALA A 1 467 ? 12.117 8.344 -7.528 1.00 91.12 467 ALA A N 1
ATOM 3590 C CA . ALA A 1 467 ? 13.172 7.846 -6.660 1.00 91.12 467 ALA A CA 1
ATOM 3591 C C . ALA A 1 467 ? 13.419 6.363 -6.946 1.00 91.12 467 ALA A C 1
ATOM 3593 O O . ALA A 1 467 ? 12.523 5.648 -7.413 1.00 91.12 467 ALA A O 1
ATOM 3594 N N . TRP A 1 468 ? 14.640 5.905 -6.674 1.00 94.56 468 TRP A N 1
ATOM 3595 C CA . TRP A 1 468 ? 14.952 4.480 -6.671 1.00 94.56 468 TRP A CA 1
ATOM 3596 C C . TRP A 1 468 ? 14.203 3.783 -5.542 1.00 94.56 468 TRP A C 1
ATOM 3598 O O . TRP A 1 468 ? 14.135 4.290 -4.424 1.00 94.56 468 TRP A O 1
ATOM 3608 N N . ILE A 1 469 ? 13.657 2.610 -5.842 1.00 95.19 469 ILE A N 1
ATOM 3609 C CA . ILE A 1 469 ? 12.963 1.793 -4.851 1.00 95.19 469 ILE A CA 1
ATOM 3610 C C . ILE A 1 469 ? 13.948 1.186 -3.850 1.00 95.19 469 ILE A C 1
ATOM 3612 O O . ILE A 1 469 ? 15.151 1.101 -4.096 1.00 95.19 469 ILE A O 1
ATOM 3616 N N . SER A 1 470 ? 13.418 0.700 -2.732 1.00 93.88 470 SER A N 1
ATOM 3617 C CA . SER A 1 470 ? 14.197 -0.095 -1.782 1.00 93.88 470 SER A CA 1
ATOM 3618 C C . SER A 1 470 ? 14.439 -1.528 -2.278 1.00 93.88 470 SER A C 1
ATOM 3620 O O . SER A 1 470 ? 13.677 -2.063 -3.090 1.00 93.88 470 SER A O 1
ATOM 3622 N N . LYS A 1 471 ? 15.447 -2.211 -1.726 1.00 93.81 471 LYS A N 1
ATOM 3623 C CA . LYS A 1 471 ? 15.667 -3.653 -1.943 1.00 93.81 471 LYS A CA 1
ATOM 3624 C C . LYS A 1 471 ? 14.470 -4.478 -1.465 1.00 93.81 471 LYS A C 1
ATOM 3626 O O . LYS A 1 471 ? 14.102 -5.456 -2.115 1.00 93.81 471 LYS A O 1
ATOM 3631 N N . ALA A 1 472 ? 13.811 -4.080 -0.374 1.00 89.25 472 ALA A N 1
ATOM 3632 C CA . ALA A 1 472 ? 12.572 -4.713 0.076 1.00 89.25 472 ALA A CA 1
ATOM 3633 C C . ALA A 1 472 ? 11.462 -4.623 -0.988 1.00 89.25 472 ALA A C 1
ATOM 3635 O O . ALA A 1 472 ? 10.888 -5.651 -1.352 1.00 89.25 472 ALA A O 1
ATOM 3636 N N . SER A 1 473 ? 11.228 -3.439 -1.560 1.00 91.50 473 SER A N 1
ATOM 3637 C CA . SER A 1 473 ? 10.301 -3.234 -2.685 1.00 91.50 473 SER A CA 1
ATOM 3638 C C . SER A 1 473 ? 10.679 -4.089 -3.896 1.00 91.50 473 SER A C 1
ATOM 3640 O O . SER A 1 473 ? 9.845 -4.790 -4.470 1.00 91.50 473 SER A O 1
ATOM 3642 N N . ALA A 1 474 ? 11.965 -4.120 -4.244 1.00 94.00 474 ALA A N 1
ATOM 3643 C CA . ALA A 1 474 ? 12.506 -4.928 -5.332 1.00 94.00 474 ALA A CA 1
ATOM 3644 C C . ALA A 1 474 ? 12.248 -6.440 -5.134 1.00 94.00 474 ALA A C 1
ATOM 3646 O O . ALA A 1 474 ? 11.955 -7.153 -6.103 1.00 94.00 474 ALA A O 1
ATOM 3647 N N . ARG A 1 475 ? 12.319 -6.947 -3.893 1.00 90.50 475 ARG A N 1
ATOM 3648 C CA . ARG A 1 475 ? 11.964 -8.337 -3.537 1.00 90.50 475 ARG A CA 1
ATOM 3649 C C . ARG A 1 475 ? 10.456 -8.586 -3.628 1.00 90.50 475 ARG A C 1
ATOM 3651 O O . ARG A 1 475 ? 10.057 -9.646 -4.109 1.00 90.50 475 ARG A O 1
ATOM 3658 N N . GLN A 1 476 ? 9.625 -7.625 -3.224 1.00 88.94 476 GLN A N 1
ATOM 3659 C CA . GLN A 1 476 ? 8.163 -7.731 -3.312 1.00 88.94 476 GLN A CA 1
ATOM 3660 C C . GLN A 1 476 ? 7.659 -7.757 -4.754 1.00 88.94 476 GLN A C 1
ATOM 3662 O O . GLN A 1 476 ? 6.805 -8.581 -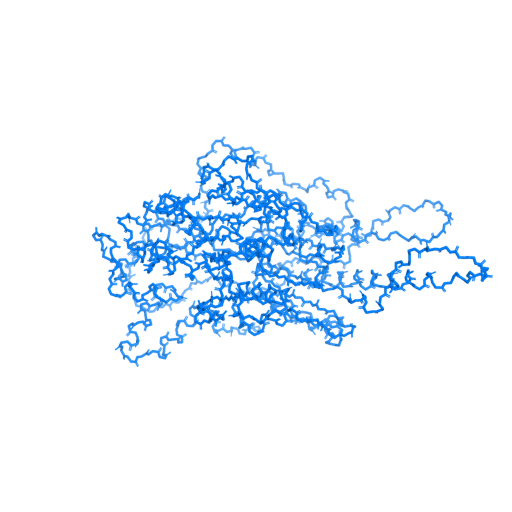5.084 1.00 88.94 476 GLN A O 1
A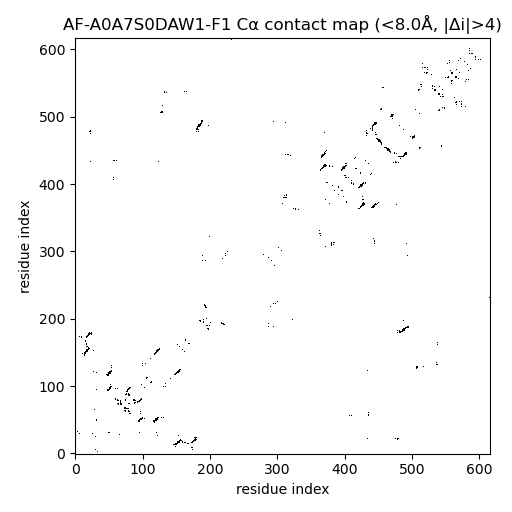TOM 3667 N N . ARG A 1 477 ? 8.219 -6.910 -5.628 1.00 93.19 477 ARG A N 1
ATOM 3668 C CA . ARG A 1 477 ? 7.916 -6.905 -7.069 1.00 93.19 477 ARG A CA 1
ATOM 3669 C C . ARG A 1 477 ? 8.257 -8.245 -7.708 1.00 93.19 477 ARG A C 1
ATOM 3671 O O . ARG A 1 477 ? 7.411 -8.828 -8.378 1.00 93.19 477 ARG A O 1
ATOM 3678 N N . ARG A 1 478 ? 9.442 -8.791 -7.412 1.00 92.31 478 ARG A N 1
ATOM 3679 C CA . ARG A 1 478 ? 9.849 -10.141 -7.839 1.00 92.31 478 ARG A CA 1
ATOM 3680 C C . ARG A 1 478 ? 8.861 -11.215 -7.372 1.00 92.31 478 ARG A C 1
ATOM 3682 O O . ARG A 1 478 ? 8.461 -12.060 -8.167 1.00 92.31 478 ARG A O 1
ATOM 3689 N N . GLY A 1 479 ? 8.418 -11.154 -6.115 1.00 88.44 479 GLY A N 1
ATOM 3690 C CA . GLY A 1 479 ? 7.451 -12.094 -5.532 1.00 88.44 479 GLY A CA 1
ATOM 3691 C C . GLY A 1 479 ? 6.072 -12.118 -6.211 1.00 88.44 479 GLY A C 1
ATOM 3692 O O . GLY A 1 479 ? 5.247 -12.976 -5.894 1.00 88.44 479 GLY A O 1
ATOM 3693 N N . ARG A 1 480 ? 5.794 -11.208 -7.157 1.00 89.69 480 ARG A N 1
ATOM 3694 C CA . ARG A 1 480 ? 4.572 -11.227 -7.976 1.00 89.69 480 ARG A CA 1
ATOM 3695 C C . ARG A 1 480 ? 4.603 -12.291 -9.077 1.00 89.69 480 ARG A C 1
ATOM 3697 O O . ARG A 1 480 ? 3.536 -12.746 -9.457 1.00 89.69 480 ARG A O 1
ATOM 3704 N N . ALA A 1 481 ? 5.783 -12.711 -9.538 1.00 89.69 481 ALA A N 1
ATOM 3705 C CA . ALA A 1 481 ? 5.948 -13.706 -10.603 1.00 89.69 481 ALA A CA 1
ATOM 3706 C C . ALA A 1 481 ? 5.889 -15.170 -10.117 1.00 89.69 481 ALA A C 1
ATOM 3708 O O . ALA A 1 481 ? 5.600 -16.066 -10.901 1.00 89.69 481 ALA A O 1
ATOM 3709 N N . GLY A 1 482 ? 6.180 -15.426 -8.837 1.00 82.81 482 GLY A N 1
ATOM 3710 C CA . GLY A 1 482 ? 6.371 -16.778 -8.289 1.00 82.81 482 GLY A CA 1
ATOM 3711 C C . GLY A 1 482 ? 5.173 -17.355 -7.535 1.00 82.81 482 GLY A C 1
ATOM 3712 O O . GLY A 1 482 ? 5.362 -18.146 -6.613 1.00 82.81 482 GLY A O 1
ATOM 3713 N N . ARG A 1 483 ? 3.944 -16.915 -7.827 1.00 78.62 483 ARG A N 1
ATOM 3714 C CA . ARG A 1 483 ? 2.773 -17.259 -6.996 1.00 78.62 483 ARG A CA 1
ATOM 3715 C C . ARG A 1 483 ? 2.138 -18.596 -7.328 1.00 78.62 483 ARG A C 1
ATOM 3717 O O . ARG A 1 483 ? 1.845 -19.357 -6.417 1.00 78.62 483 ARG A O 1
ATOM 3724 N N . VAL A 1 484 ? 1.915 -18.854 -8.612 1.00 77.38 484 VAL A N 1
ATOM 3725 C CA . VAL A 1 484 ? 1.202 -20.054 -9.086 1.00 77.38 484 VAL A CA 1
ATOM 3726 C C . VAL A 1 484 ? 2.119 -21.079 -9.739 1.00 77.38 484 VAL A C 1
ATOM 3728 O O . VAL A 1 484 ? 1.774 -22.251 -9.817 1.00 77.38 484 VAL A O 1
ATOM 3731 N N . ARG A 1 485 ? 3.277 -20.635 -10.234 1.00 85.69 485 ARG A N 1
ATOM 3732 C CA . ARG A 1 485 ? 4.307 -21.471 -10.858 1.00 85.69 485 ARG A CA 1
ATOM 3733 C C . ARG A 1 485 ? 5.649 -20.727 -10.864 1.00 85.69 485 ARG A C 1
ATOM 3735 O O . ARG A 1 485 ? 5.663 -19.543 -10.513 1.00 85.69 485 ARG A O 1
ATOM 3742 N N . PRO A 1 486 ? 6.770 -21.381 -11.231 1.00 88.88 486 PRO A N 1
ATOM 3743 C CA . PRO A 1 486 ? 8.056 -20.704 -11.371 1.00 88.88 486 PRO A CA 1
ATOM 3744 C C . PRO A 1 486 ? 7.957 -19.482 -12.284 1.00 88.88 486 PRO A C 1
ATOM 3746 O O . PRO A 1 486 ? 7.329 -19.539 -13.341 1.00 88.88 486 PRO A O 1
ATOM 3749 N N . GLY A 1 487 ? 8.564 -18.381 -11.851 1.00 91.88 487 GLY A N 1
ATOM 3750 C CA . GLY A 1 487 ? 8.424 -17.075 -12.491 1.00 91.88 487 GLY A CA 1
ATOM 3751 C C . GLY A 1 487 ? 9.748 -16.482 -12.955 1.00 91.88 487 GLY A C 1
ATOM 3752 O O . GLY A 1 487 ? 10.831 -16.989 -12.643 1.00 91.88 487 GLY A O 1
ATOM 3753 N N . VAL A 1 488 ? 9.666 -15.361 -13.667 1.00 93.94 488 VAL A N 1
ATOM 3754 C CA . VAL A 1 488 ? 10.829 -14.575 -14.102 1.00 93.94 488 VAL A CA 1
ATOM 3755 C C . VAL A 1 488 ? 10.640 -13.109 -13.727 1.00 93.94 488 VAL A C 1
ATOM 3757 O O . VAL A 1 488 ? 9.580 -12.533 -13.957 1.00 93.94 488 VAL A O 1
ATOM 3760 N N . CYS A 1 489 ? 11.682 -12.491 -13.178 1.00 96.31 489 CYS A N 1
ATOM 3761 C CA . CYS A 1 489 ? 11.738 -11.063 -12.889 1.00 96.31 489 CYS A CA 1
ATOM 3762 C C . CYS A 1 489 ? 12.914 -10.428 -13.638 1.00 96.31 489 CYS A C 1
ATOM 3764 O O . CYS A 1 489 ? 14.068 -10.787 -13.401 1.00 96.31 489 CYS A O 1
ATOM 3766 N N . VAL A 1 490 ? 12.621 -9.483 -14.530 1.00 97.19 490 VAL A N 1
ATOM 3767 C CA . VAL A 1 490 ? 13.611 -8.713 -15.290 1.00 97.19 490 VAL A CA 1
ATOM 3768 C C . VAL A 1 490 ? 13.700 -7.307 -14.706 1.00 97.19 490 VAL A C 1
ATOM 3770 O O . VAL A 1 490 ? 12.725 -6.556 -14.720 1.00 97.19 490 VAL A O 1
ATOM 3773 N N . ARG A 1 491 ? 14.872 -6.942 -14.192 1.00 97.56 491 ARG A N 1
ATOM 3774 C CA . ARG A 1 491 ? 15.164 -5.640 -13.586 1.00 97.56 491 ARG A CA 1
ATOM 3775 C C . ARG A 1 491 ? 15.854 -4.748 -14.612 1.00 97.56 491 ARG A C 1
ATOM 3777 O O . ARG A 1 491 ? 16.907 -5.103 -15.130 1.00 97.56 491 ARG A O 1
ATOM 3784 N N . LEU A 1 492 ? 15.298 -3.570 -14.886 1.00 96.75 492 LEU A N 1
ATOM 3785 C CA . LEU A 1 492 ? 15.839 -2.617 -15.872 1.00 96.75 492 LEU A CA 1
ATOM 3786 C C . LEU A 1 492 ? 16.899 -1.681 -15.273 1.00 96.75 492 LEU A C 1
ATOM 3788 O O . LEU A 1 492 ? 17.014 -0.517 -15.654 1.00 96.75 492 LEU A O 1
ATOM 3792 N N . TYR A 1 493 ? 17.649 -2.197 -14.305 1.00 96.25 493 TYR A N 1
ATOM 3793 C CA . TYR A 1 493 ? 18.748 -1.535 -13.619 1.00 96.25 493 TYR A CA 1
ATOM 3794 C C . TYR A 1 493 ? 19.858 -2.541 -13.332 1.00 96.25 493 TYR A C 1
ATOM 3796 O O . TYR A 1 493 ? 19.643 -3.755 -13.347 1.00 96.25 493 TYR A O 1
ATOM 3804 N N . THR A 1 494 ? 21.057 -2.020 -13.104 1.00 95.38 494 THR A N 1
ATOM 3805 C CA . THR A 1 494 ? 22.274 -2.814 -12.922 1.00 95.38 494 THR A CA 1
ATOM 3806 C C . THR A 1 494 ? 22.354 -3.434 -11.530 1.00 95.38 494 THR A C 1
ATOM 3808 O O . THR A 1 494 ? 21.729 -2.956 -10.574 1.00 95.38 494 THR A O 1
ATOM 3811 N N . ARG A 1 495 ? 23.167 -4.484 -11.390 1.00 94.56 495 ARG A N 1
ATOM 3812 C CA . ARG A 1 495 ? 23.490 -5.088 -10.086 1.00 94.56 495 ARG A CA 1
ATOM 3813 C C . ARG A 1 495 ? 24.153 -4.078 -9.157 1.00 94.56 495 ARG A C 1
ATOM 3815 O O . ARG A 1 495 ? 23.755 -3.974 -7.997 1.00 94.56 495 ARG A O 1
ATOM 3822 N N . ALA A 1 496 ? 25.076 -3.278 -9.689 1.00 93.88 496 ALA A N 1
ATOM 3823 C CA . ALA A 1 496 ? 25.703 -2.172 -8.973 1.00 93.88 496 ALA A CA 1
ATOM 3824 C C . ALA A 1 496 ? 24.665 -1.157 -8.457 1.00 93.88 496 ALA A C 1
ATOM 3826 O O . ALA A 1 496 ? 24.696 -0.784 -7.283 1.00 93.88 496 ALA A O 1
ATOM 3827 N N . GLN A 1 497 ? 23.688 -0.760 -9.284 1.00 94.88 497 GLN A N 1
ATOM 3828 C CA . GLN A 1 497 ? 22.613 0.133 -8.842 1.00 94.88 497 GLN A CA 1
ATOM 3829 C C . GLN A 1 497 ? 21.761 -0.515 -7.744 1.00 94.88 497 GLN A C 1
ATOM 3831 O O . GLN A 1 497 ? 21.462 0.133 -6.746 1.00 94.88 497 GLN A O 1
ATOM 3836 N N . HIS A 1 498 ? 21.398 -1.791 -7.885 1.00 96.00 498 HIS A N 1
ATOM 3837 C CA . HIS A 1 498 ? 20.644 -2.517 -6.859 1.00 96.00 498 HIS A CA 1
ATOM 3838 C C . HIS A 1 498 ? 21.406 -2.610 -5.532 1.00 96.00 498 HIS A C 1
ATOM 3840 O O . HIS A 1 498 ? 20.810 -2.447 -4.470 1.00 96.00 498 HIS A O 1
ATOM 3846 N N . ALA A 1 499 ? 22.724 -2.823 -5.568 1.00 95.06 499 ALA A N 1
ATOM 3847 C CA . ALA A 1 499 ? 23.559 -2.854 -4.371 1.00 95.06 499 ALA A CA 1
ATOM 3848 C C . ALA A 1 499 ? 23.535 -1.515 -3.610 1.00 95.06 499 ALA A C 1
ATOM 3850 O O . ALA A 1 499 ? 23.506 -1.534 -2.377 1.00 95.06 499 ALA A O 1
ATOM 3851 N N . ARG A 1 500 ? 23.453 -0.387 -4.334 1.00 94.38 500 ARG A N 1
ATOM 3852 C CA . ARG A 1 500 ? 23.355 0.983 -3.791 1.00 94.38 500 ARG A CA 1
ATOM 3853 C C . ARG A 1 500 ? 21.965 1.356 -3.261 1.00 94.38 500 ARG A C 1
ATOM 3855 O O . ARG A 1 500 ? 21.847 2.346 -2.545 1.00 94.38 500 ARG A O 1
ATOM 3862 N N . MET A 1 501 ? 20.911 0.611 -3.605 1.00 94.75 501 MET A N 1
ATOM 3863 C CA . MET A 1 501 ? 19.558 0.887 -3.106 1.00 94.75 501 MET A CA 1
ATOM 3864 C C . MET A 1 501 ? 19.466 0.667 -1.589 1.00 94.75 501 MET A C 1
ATOM 3866 O O . MET A 1 501 ? 20.058 -0.272 -1.045 1.00 94.75 501 MET A O 1
ATOM 3870 N N . ALA A 1 502 ? 18.671 1.503 -0.915 1.00 93.06 502 ALA A N 1
ATOM 3871 C CA . ALA A 1 502 ? 18.367 1.344 0.505 1.00 93.06 502 ALA A CA 1
ATOM 3872 C C . ALA A 1 502 ? 17.659 0.005 0.769 1.00 93.06 502 ALA A C 1
ATOM 3874 O O . ALA A 1 502 ? 16.881 -0.465 -0.062 1.00 93.06 502 ALA A O 1
ATOM 3875 N N . GLU A 1 503 ? 17.889 -0.614 1.929 1.00 90.56 503 GLU A N 1
ATOM 3876 C CA . GLU A 1 503 ? 17.233 -1.891 2.255 1.00 90.56 503 GLU A CA 1
ATOM 3877 C C . GLU A 1 503 ? 15.710 -1.721 2.401 1.00 90.56 503 GLU A C 1
ATOM 3879 O O . GLU A 1 503 ? 14.944 -2.540 1.888 1.00 90.56 503 GLU A O 1
ATOM 3884 N N . HIS A 1 504 ? 15.273 -0.614 3.011 1.00 88.38 504 HIS A N 1
ATOM 3885 C CA . HIS A 1 504 ? 13.870 -0.300 3.286 1.00 88.38 504 HIS A CA 1
ATOM 3886 C C . HIS A 1 504 ? 13.494 1.103 2.805 1.00 88.38 504 HIS A C 1
ATOM 3888 O O . HIS A 1 504 ? 14.340 1.993 2.721 1.00 88.38 504 HIS A O 1
ATOM 3894 N N . ALA A 1 505 ? 12.214 1.291 2.481 1.00 86.56 505 ALA A N 1
ATOM 3895 C CA . ALA A 1 505 ? 11.681 2.600 2.131 1.00 86.56 505 ALA A CA 1
ATOM 3896 C C . ALA A 1 505 ? 11.631 3.516 3.363 1.00 86.56 505 ALA A C 1
ATOM 3898 O O . ALA A 1 505 ? 11.359 3.068 4.480 1.00 86.56 505 ALA A O 1
ATOM 3899 N N . VAL A 1 506 ? 11.855 4.812 3.148 1.00 89.62 506 VAL A N 1
ATOM 3900 C CA . VAL A 1 506 ? 11.708 5.823 4.200 1.00 89.62 506 VAL A CA 1
ATOM 3901 C C . VAL A 1 506 ? 10.212 5.995 4.523 1.00 89.62 506 VAL A C 1
ATOM 3903 O O . VAL A 1 506 ? 9.414 6.149 3.586 1.00 89.62 506 VAL A O 1
ATOM 3906 N N . PRO A 1 507 ? 9.802 5.996 5.809 1.00 91.56 507 PRO A N 1
ATOM 3907 C CA . PRO A 1 507 ? 8.397 6.145 6.185 1.00 91.56 507 PRO A CA 1
ATOM 3908 C C . PRO A 1 507 ? 7.760 7.400 5.598 1.00 91.56 507 PRO A C 1
ATOM 3910 O O . PRO A 1 507 ? 8.373 8.464 5.556 1.00 91.56 507 PRO A O 1
ATOM 3913 N N . GLU A 1 508 ? 6.503 7.307 5.166 1.00 92.56 508 GLU A N 1
ATOM 3914 C CA . GLU A 1 508 ? 5.820 8.441 4.529 1.00 92.56 508 GLU A CA 1
ATOM 3915 C C . GLU A 1 508 ? 5.691 9.640 5.488 1.00 92.56 508 GLU A C 1
ATOM 3917 O O . GLU A 1 508 ? 5.793 10.794 5.065 1.00 92.56 508 GLU A O 1
ATOM 3922 N N . MET A 1 509 ? 5.556 9.377 6.793 1.00 93.00 509 MET A N 1
ATOM 3923 C CA . MET A 1 509 ? 5.425 10.403 7.835 1.00 93.00 509 MET A CA 1
ATOM 3924 C C . MET A 1 509 ? 6.637 11.344 7.920 1.00 93.00 509 MET A C 1
ATOM 3926 O O . MET A 1 509 ? 6.484 12.487 8.331 1.00 93.00 509 MET A O 1
ATOM 3930 N N . THR A 1 510 ? 7.838 10.915 7.524 1.00 93.31 510 THR A N 1
ATOM 3931 C CA . THR A 1 510 ? 9.055 11.739 7.654 1.00 93.31 510 THR A CA 1
ATOM 3932 C C . THR A 1 510 ? 9.369 12.564 6.404 1.00 93.31 510 THR A C 1
ATOM 3934 O O . THR A 1 510 ? 10.291 13.374 6.424 1.00 93.31 510 THR A O 1
ATOM 3937 N N . ARG A 1 511 ? 8.603 12.389 5.321 1.00 92.44 511 ARG A N 1
ATOM 3938 C CA . ARG A 1 511 ? 8.897 12.946 3.986 1.00 92.44 511 ARG A CA 1
ATOM 3939 C C . ARG A 1 511 ? 7.696 13.596 3.300 1.00 92.44 511 ARG A C 1
ATOM 3941 O O . ARG A 1 511 ? 7.715 13.831 2.093 1.00 92.44 511 ARG A O 1
ATOM 3948 N N . THR A 1 512 ? 6.634 13.873 4.052 1.00 91.88 512 THR A N 1
ATOM 3949 C CA . THR A 1 512 ? 5.405 14.493 3.546 1.00 91.88 512 THR A CA 1
ATOM 3950 C C . THR A 1 512 ? 4.915 15.616 4.459 1.00 91.88 512 THR A C 1
ATOM 3952 O O . THR A 1 512 ? 5.221 15.606 5.652 1.00 91.88 512 THR A O 1
ATOM 3955 N N . PRO A 1 513 ? 4.141 16.580 3.926 1.00 93.50 513 PRO A N 1
ATOM 3956 C CA . PRO A 1 513 ? 3.385 17.520 4.749 1.00 93.50 513 PRO A CA 1
ATOM 3957 C C . PRO A 1 513 ? 2.403 16.800 5.685 1.00 93.50 513 PRO A C 1
ATOM 3959 O O . PRO A 1 513 ? 1.811 15.783 5.316 1.00 93.50 513 PRO A O 1
ATOM 3962 N N . LEU A 1 514 ? 2.233 17.324 6.903 1.00 95.31 514 LEU A N 1
ATOM 3963 C CA . LEU A 1 514 ? 1.579 16.614 8.013 1.00 95.31 514 LEU A CA 1
ATOM 3964 C C . LEU A 1 514 ? 0.232 17.206 8.443 1.00 95.31 514 LEU A C 1
ATOM 3966 O O . LEU A 1 514 ? -0.281 16.855 9.504 1.00 95.31 514 LEU A O 1
ATOM 3970 N N . GLU A 1 515 ? -0.386 18.085 7.657 1.00 94.81 515 GLU A N 1
ATOM 3971 C CA . GLU A 1 515 ? -1.641 18.749 8.041 1.00 94.81 515 GLU A CA 1
ATOM 3972 C C . GLU A 1 515 ? -2.785 17.754 8.223 1.00 94.81 515 GLU A C 1
ATOM 3974 O O . GLU A 1 515 ? -3.571 17.854 9.166 1.00 94.81 515 GLU A O 1
ATOM 3979 N N . GLU A 1 516 ? -2.879 16.773 7.326 1.00 92.31 516 GLU A N 1
ATOM 3980 C CA . GLU A 1 516 ? -3.897 15.726 7.404 1.00 92.31 516 GLU A CA 1
ATOM 3981 C C . GLU A 1 516 ? -3.696 14.858 8.653 1.00 92.31 516 GLU A C 1
ATOM 3983 O O . GLU A 1 516 ? -4.668 14.540 9.343 1.00 92.31 516 GLU A O 1
ATOM 3988 N N . LEU A 1 517 ? -2.440 14.547 8.999 1.00 92.69 517 LEU A N 1
ATOM 3989 C CA . LEU A 1 517 ? -2.101 13.826 10.226 1.00 92.69 517 LEU A CA 1
ATOM 3990 C C . 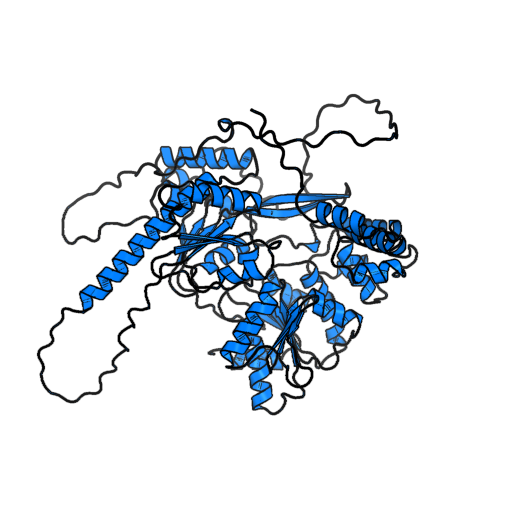LEU A 1 517 ? -2.483 14.643 11.464 1.00 92.69 517 LEU A C 1
ATOM 3992 O O . LEU A 1 517 ? -3.148 14.119 12.354 1.00 92.69 517 LEU A O 1
ATOM 3996 N N . VAL A 1 518 ? -2.110 15.924 11.523 1.00 95.38 518 VAL A N 1
ATOM 3997 C CA . VAL A 1 518 ? -2.416 16.800 12.664 1.00 95.38 518 VAL A CA 1
ATOM 3998 C C . VAL A 1 518 ? -3.931 16.928 12.865 1.00 95.38 518 VAL A C 1
ATOM 4000 O O . VAL A 1 518 ? -4.408 16.786 13.994 1.00 95.38 518 VAL A O 1
ATOM 4003 N N . LEU A 1 519 ? -4.711 17.117 11.793 1.00 93.62 519 LEU A N 1
ATOM 4004 C CA . LEU A 1 519 ? -6.177 17.108 11.872 1.00 93.62 519 LEU A CA 1
ATOM 4005 C C . LEU A 1 519 ? -6.712 15.778 12.405 1.00 93.62 519 LEU A C 1
ATOM 4007 O O . LEU A 1 519 ? -7.577 15.767 13.284 1.00 93.62 519 LEU A O 1
ATOM 4011 N N . ALA A 1 520 ? -6.194 14.659 11.902 1.00 91.12 520 ALA A N 1
ATOM 4012 C CA . ALA A 1 520 ? -6.632 13.338 12.322 1.00 91.12 520 ALA A CA 1
ATOM 4013 C C . ALA A 1 520 ? -6.309 13.074 13.803 1.00 91.12 520 ALA A C 1
ATOM 4015 O O . ALA A 1 520 ? -7.177 12.601 14.538 1.00 91.12 520 ALA A O 1
ATOM 4016 N N . VAL A 1 521 ? -5.125 13.468 14.282 1.00 93.00 521 VAL A N 1
ATOM 4017 C CA . VAL A 1 521 ? -4.747 13.403 15.705 1.00 93.00 521 VAL A CA 1
ATOM 4018 C C . VAL A 1 521 ? -5.730 14.199 16.560 1.00 93.00 521 VAL A C 1
ATOM 4020 O O . VAL A 1 521 ? -6.237 13.687 17.558 1.00 93.00 521 VAL A O 1
ATOM 4023 N N . LYS A 1 522 ? -6.063 15.430 16.162 1.00 92.75 522 LYS A N 1
ATOM 4024 C CA . LYS A 1 522 ? -6.990 16.271 16.932 1.00 92.75 522 LYS A CA 1
ATOM 4025 C C . LYS A 1 522 ? -8.436 15.796 16.872 1.00 92.75 522 LYS A C 1
ATOM 4027 O O . LYS A 1 522 ? -9.165 15.992 17.844 1.00 92.75 522 LYS A O 1
ATOM 4032 N N . SER A 1 523 ? -8.826 15.068 15.827 1.00 91.31 523 SER A N 1
ATOM 4033 C CA . SER A 1 523 ? -10.144 14.421 15.758 1.00 91.31 523 SER A CA 1
ATOM 4034 C C . SER A 1 523 ? -10.348 13.330 16.813 1.00 91.31 523 SER A C 1
ATOM 4036 O O . SER A 1 523 ? -11.478 13.095 17.233 1.00 91.31 523 SER A O 1
ATOM 4038 N N . LEU A 1 524 ? -9.265 12.719 17.315 1.00 88.50 524 LEU A N 1
ATOM 4039 C CA . LEU A 1 524 ? -9.322 11.760 18.425 1.00 88.50 524 LEU A CA 1
ATOM 4040 C C . LEU A 1 524 ? -9.588 12.428 19.784 1.00 88.50 524 LEU A C 1
ATOM 4042 O O . LEU A 1 524 ? -9.717 11.733 20.791 1.00 88.50 524 LEU A O 1
ATOM 4046 N N . ARG A 1 525 ? -9.643 13.769 19.837 1.00 85.62 525 ARG A N 1
ATOM 4047 C CA . ARG A 1 525 ? -9.870 14.568 21.056 1.00 85.62 525 ARG A CA 1
ATOM 4048 C C . ARG A 1 525 ? -8.878 14.252 22.178 1.00 85.62 525 ARG A C 1
ATOM 4050 O O . ARG A 1 525 ? -9.198 14.340 23.365 1.00 85.62 525 ARG A O 1
ATOM 4057 N N . VAL A 1 526 ? -7.654 13.890 21.799 1.00 82.50 526 VAL A N 1
ATOM 4058 C CA . VAL A 1 526 ? -6.554 13.671 22.738 1.00 82.50 526 VAL A CA 1
ATOM 4059 C C . VAL A 1 526 ? -6.072 15.006 23.310 1.00 82.50 526 VAL A C 1
ATOM 4061 O O . VAL A 1 526 ? -6.023 16.014 22.610 1.00 82.50 526 VAL A O 1
ATOM 4064 N N . ARG A 1 527 ? -5.700 15.013 24.596 1.00 83.75 527 ARG A N 1
ATOM 4065 C CA . ARG A 1 527 ? -5.203 16.220 25.288 1.00 83.75 527 ARG A CA 1
ATOM 4066 C C . ARG A 1 527 ? -3.750 16.570 24.954 1.00 83.75 527 ARG A C 1
ATOM 4068 O O . ARG A 1 527 ? -3.298 17.655 25.295 1.00 83.75 527 ARG A O 1
ATOM 4075 N N . VAL A 1 528 ? -3.017 15.654 24.323 1.00 90.94 528 VAL A N 1
ATOM 4076 C CA . VAL A 1 528 ? -1.618 15.872 23.936 1.00 90.94 528 VAL A CA 1
ATOM 4077 C C . VAL A 1 528 ? -1.520 16.782 22.708 1.00 90.94 528 VAL A C 1
ATOM 4079 O O . VAL A 1 528 ? -2.423 16.815 21.862 1.00 90.94 528 VAL A O 1
ATOM 4082 N N . SER A 1 529 ? -0.416 17.525 22.595 1.00 94.25 529 SER A N 1
ATOM 4083 C CA . SER A 1 529 ? -0.117 18.281 21.376 1.00 94.25 529 SER A CA 1
ATOM 4084 C C . SER A 1 529 ? 0.119 17.332 20.201 1.00 94.25 529 SER A C 1
ATOM 4086 O O . SER A 1 529 ? 0.515 16.177 20.389 1.00 94.25 529 SER A O 1
ATOM 4088 N N . ALA A 1 530 ? -0.116 17.804 18.976 1.00 94.06 530 ALA A N 1
ATOM 4089 C CA . ALA A 1 530 ? 0.145 16.984 17.794 1.00 94.06 530 ALA A CA 1
ATOM 4090 C C . ALA A 1 530 ? 1.637 16.622 17.670 1.00 94.06 530 ALA A C 1
ATOM 4092 O O . ALA A 1 530 ? 1.961 15.499 17.290 1.00 94.06 530 ALA A O 1
ATOM 4093 N N . ALA A 1 531 ? 2.534 17.522 18.088 1.00 95.19 531 ALA A N 1
ATOM 4094 C CA . ALA A 1 531 ? 3.972 17.263 18.165 1.00 95.19 531 ALA A CA 1
ATOM 4095 C C . ALA A 1 531 ? 4.318 16.149 19.164 1.00 95.19 531 ALA A C 1
ATOM 4097 O O . ALA A 1 531 ? 5.017 15.204 18.806 1.00 95.19 531 ALA A O 1
ATOM 4098 N N . ALA A 1 532 ? 3.780 16.204 20.389 1.00 95.50 532 ALA A N 1
ATOM 4099 C CA . ALA A 1 532 ? 4.007 15.159 21.389 1.00 95.50 532 ALA A CA 1
ATOM 4100 C C . ALA A 1 532 ? 3.418 13.811 20.953 1.00 95.50 532 ALA A C 1
ATOM 4102 O O . ALA A 1 532 ? 3.976 12.758 21.248 1.00 95.50 532 ALA A O 1
ATOM 4103 N N . PHE A 1 533 ? 2.297 13.834 20.230 1.00 95.00 533 PHE A N 1
ATOM 4104 C CA . PHE A 1 533 ? 1.720 12.630 19.653 1.00 95.00 533 PHE A CA 1
ATOM 4105 C C . PHE A 1 533 ? 2.641 12.020 18.583 1.00 95.00 533 PHE A C 1
ATOM 4107 O O . PHE A 1 533 ? 2.979 10.841 18.684 1.00 95.00 533 PHE A O 1
ATOM 4114 N N . ALA A 1 534 ? 3.067 12.814 17.595 1.00 94.62 534 ALA A N 1
ATOM 4115 C CA . ALA A 1 534 ? 3.912 12.371 16.483 1.00 94.62 534 ALA A CA 1
ATOM 4116 C C . ALA A 1 534 ? 5.308 11.909 16.937 1.00 94.62 534 ALA A C 1
ATOM 4118 O O . ALA A 1 534 ? 5.865 10.978 16.360 1.00 94.62 534 ALA A O 1
ATOM 4119 N N . ALA A 1 535 ? 5.835 12.482 18.024 1.00 96.19 535 ALA A N 1
ATOM 4120 C CA . ALA A 1 535 ? 7.096 12.067 18.643 1.00 96.19 535 ALA A CA 1
ATOM 4121 C C . ALA A 1 535 ? 7.103 10.608 19.140 1.00 96.19 535 ALA A C 1
ATOM 4123 O O . ALA A 1 535 ? 8.165 10.059 19.414 1.00 96.19 535 ALA A O 1
ATOM 4124 N N . ARG A 1 536 ? 5.931 9.969 19.260 1.00 95.50 536 ARG A N 1
ATOM 4125 C CA . ARG A 1 536 ? 5.790 8.566 19.678 1.00 95.50 536 ARG A CA 1
ATOM 4126 C C . ARG A 1 536 ? 5.697 7.589 18.509 1.00 95.50 536 ARG A C 1
ATOM 4128 O O . ARG A 1 536 ? 5.477 6.406 18.761 1.00 95.50 536 ARG A O 1
ATOM 4135 N N . ALA A 1 537 ? 5.796 8.046 17.261 1.00 95.00 537 ALA A N 1
ATOM 4136 C CA . ALA A 1 537 ? 5.862 7.157 16.102 1.00 95.00 537 ALA A CA 1
ATOM 4137 C C . ALA A 1 537 ? 7.106 6.255 16.166 1.00 95.00 537 ALA A C 1
ATOM 4139 O O . ALA A 1 537 ? 8.068 6.566 16.865 1.00 95.00 537 ALA A O 1
ATOM 4140 N N . ILE A 1 538 ? 7.100 5.153 15.409 1.00 93.25 538 ILE A N 1
ATOM 4141 C CA . ILE A 1 538 ? 8.265 4.259 15.280 1.00 93.25 538 ILE A CA 1
ATOM 4142 C C . ILE A 1 538 ? 9.493 5.049 14.809 1.00 93.25 538 ILE A C 1
ATOM 4144 O O . ILE A 1 538 ? 10.585 4.892 15.345 1.00 93.25 538 ILE A O 1
ATOM 4148 N N . GLN A 1 539 ? 9.300 5.915 13.812 1.00 93.25 539 GLN A N 1
ATOM 4149 C CA . GLN A 1 539 ? 10.284 6.900 13.372 1.00 93.25 539 GLN A CA 1
ATOM 4150 C C . GLN A 1 539 ? 9.603 8.273 13.348 1.00 93.25 539 GLN A C 1
ATOM 4152 O O . GLN A 1 539 ? 8.807 8.537 12.443 1.00 93.25 539 GLN A O 1
ATOM 4157 N N . PRO A 1 540 ? 9.851 9.124 14.358 1.00 95.12 540 PRO A N 1
ATOM 4158 C CA . PRO A 1 540 ? 9.227 10.439 14.448 1.00 95.12 540 PRO A CA 1
ATOM 4159 C C . PRO A 1 540 ? 9.571 11.359 13.266 1.00 95.12 540 PRO A C 1
ATOM 4161 O O . PRO A 1 540 ? 10.713 11.348 12.799 1.00 95.12 540 PRO A O 1
ATOM 4164 N N . PRO A 1 541 ? 8.624 12.198 12.802 1.00 95.44 541 PRO A N 1
ATOM 4165 C CA . PRO A 1 541 ? 8.919 13.245 11.831 1.00 95.44 541 PRO A CA 1
ATOM 4166 C C . PRO A 1 541 ? 9.769 14.361 12.444 1.00 95.44 541 PRO A C 1
ATOM 4168 O O . PRO A 1 541 ? 9.835 14.527 13.664 1.00 95.44 541 PRO A O 1
ATOM 4171 N N . GLU A 1 542 ? 10.366 15.189 11.585 1.00 94.00 542 GLU A N 1
ATOM 4172 C CA . GLU A 1 542 ? 11.073 16.383 12.040 1.00 94.00 542 GLU A CA 1
ATOM 4173 C C . GLU A 1 542 ? 10.105 17.335 12.777 1.00 94.00 542 GLU A C 1
ATOM 4175 O O . GLU A 1 542 ? 9.039 17.655 12.238 1.00 94.00 542 GLU A O 1
ATOM 4180 N N . PRO A 1 543 ? 10.455 17.852 13.973 1.00 95.38 543 PRO A N 1
ATOM 4181 C CA . PRO A 1 543 ? 9.572 18.737 14.737 1.00 95.38 543 PRO A CA 1
ATOM 4182 C C . PRO A 1 543 ? 9.084 19.957 13.947 1.00 95.38 543 PRO A C 1
ATOM 4184 O O . PRO A 1 543 ? 7.933 20.372 14.089 1.00 95.38 543 PRO A O 1
ATOM 4187 N N . ARG A 1 544 ? 9.934 20.496 13.062 1.00 95.56 544 ARG A N 1
ATOM 4188 C CA . ARG A 1 544 ? 9.589 21.620 12.185 1.00 95.56 544 ARG A CA 1
ATOM 4189 C C . ARG A 1 544 ? 8.491 21.270 11.181 1.00 95.56 544 ARG A C 1
ATOM 4191 O O . ARG A 1 544 ? 7.619 22.095 10.942 1.00 95.56 544 ARG A O 1
ATOM 4198 N N . ALA A 1 545 ? 8.471 20.047 10.649 1.00 95.94 545 ALA A N 1
ATOM 4199 C CA . ALA A 1 545 ? 7.408 19.605 9.745 1.00 95.94 545 ALA A CA 1
ATOM 4200 C C . ALA A 1 545 ? 6.037 19.609 10.441 1.00 95.94 545 ALA A C 1
ATOM 4202 O O . ALA A 1 545 ? 5.041 20.038 9.858 1.00 95.94 545 ALA A O 1
ATOM 4203 N N . VAL A 1 546 ? 5.994 19.190 11.711 1.00 96.75 546 VAL A N 1
ATOM 4204 C CA . VAL A 1 546 ? 4.767 19.226 12.521 1.00 96.75 546 VAL A CA 1
ATOM 4205 C C . VAL A 1 546 ? 4.369 20.665 12.856 1.00 96.75 546 VAL A C 1
ATOM 4207 O O . VAL A 1 546 ? 3.188 20.999 12.781 1.00 96.75 546 VAL A O 1
ATOM 4210 N N . ALA A 1 547 ? 5.337 21.526 13.186 1.00 96.50 547 ALA A N 1
ATOM 4211 C CA . ALA A 1 547 ? 5.088 22.943 13.450 1.00 96.50 547 ALA A CA 1
ATOM 4212 C C . ALA A 1 547 ? 4.479 23.653 12.228 1.00 96.50 547 ALA A C 1
ATOM 4214 O O . ALA A 1 547 ? 3.417 24.257 12.363 1.00 96.50 547 ALA A O 1
ATOM 4215 N N . ASN A 1 548 ? 5.060 23.481 11.032 1.00 96.88 548 ASN A N 1
ATOM 4216 C CA . ASN A 1 548 ? 4.518 24.035 9.783 1.00 96.88 548 ASN A CA 1
ATOM 4217 C C . ASN A 1 548 ? 3.062 23.589 9.552 1.00 96.88 548 ASN A C 1
ATOM 4219 O O . ASN A 1 548 ? 2.202 24.398 9.202 1.00 96.88 548 ASN A O 1
ATOM 4223 N N . ALA A 1 549 ? 2.764 22.308 9.797 1.00 97.00 549 ALA A N 1
ATOM 4224 C CA . ALA A 1 549 ? 1.415 21.770 9.654 1.00 97.00 549 ALA A CA 1
ATOM 4225 C C . ALA A 1 549 ? 0.419 22.401 10.647 1.00 97.00 549 ALA A C 1
ATOM 4227 O O . ALA A 1 549 ? -0.698 22.756 10.261 1.00 97.00 549 ALA A O 1
ATOM 4228 N N . ILE A 1 550 ? 0.811 22.575 11.915 1.00 97.25 550 ILE A N 1
ATOM 4229 C CA . ILE A 1 550 ? -0.008 23.261 12.928 1.00 97.25 550 ILE A CA 1
ATOM 4230 C C . ILE A 1 550 ? -0.236 24.721 12.522 1.00 97.25 550 ILE A C 1
ATOM 4232 O O . ILE A 1 550 ? -1.382 25.179 12.529 1.00 97.25 550 ILE A O 1
ATOM 4236 N N . ASP A 1 551 ? 0.818 25.434 12.126 1.00 97.12 551 ASP A N 1
ATOM 4237 C CA . ASP A 1 551 ? 0.752 26.841 11.727 1.00 97.12 551 ASP A CA 1
ATOM 4238 C C . ASP A 1 551 ? -0.183 27.046 10.537 1.00 97.12 551 ASP A C 1
ATOM 4240 O O . ASP A 1 551 ? -1.036 27.939 10.561 1.00 97.12 551 ASP A O 1
ATOM 4244 N N . LEU A 1 552 ? -0.105 26.172 9.531 1.00 96.81 552 LEU A N 1
ATOM 4245 C CA . LEU A 1 552 ? -1.018 26.188 8.397 1.00 96.81 552 LEU A CA 1
ATOM 4246 C C . LEU A 1 552 ? -2.468 25.949 8.832 1.00 96.81 552 LEU A C 1
ATOM 4248 O O . LEU A 1 552 ? -3.366 26.686 8.419 1.00 96.81 552 LEU A O 1
ATOM 4252 N N . LEU A 1 553 ? -2.723 24.945 9.673 1.00 97.94 553 LEU A N 1
ATOM 4253 C CA . LEU A 1 553 ? -4.073 24.636 10.147 1.00 97.94 553 LEU A CA 1
ATOM 4254 C C . LEU A 1 553 ? -4.670 25.760 11.004 1.00 97.94 553 LEU A C 1
ATOM 4256 O O . LEU A 1 553 ? -5.870 26.034 10.914 1.00 97.94 553 LEU A O 1
ATOM 4260 N N . VAL A 1 554 ? -3.847 26.450 11.790 1.00 97.94 554 VAL A N 1
ATOM 4261 C CA . VAL A 1 554 ? -4.241 27.666 12.512 1.00 97.94 554 VAL A CA 1
ATOM 4262 C C . VAL A 1 554 ? -4.524 28.805 11.531 1.00 97.94 554 VAL A C 1
ATOM 4264 O O . VAL A 1 554 ? -5.556 29.465 11.652 1.00 97.94 554 VAL A O 1
ATOM 4267 N N . ALA A 1 555 ? -3.670 29.017 10.527 1.00 97.38 555 ALA A N 1
ATOM 4268 C CA . ALA A 1 555 ? -3.834 30.074 9.527 1.00 97.38 555 ALA A CA 1
ATOM 4269 C C . ALA A 1 555 ? -5.115 29.906 8.695 1.00 97.38 555 ALA A C 1
ATOM 4271 O O . ALA A 1 555 ? -5.816 30.881 8.417 1.00 97.38 555 ALA A O 1
ATOM 4272 N N . ILE A 1 556 ? -5.483 28.670 8.341 1.00 96.94 556 ILE A N 1
ATOM 4273 C CA . ILE A 1 556 ? -6.753 28.403 7.654 1.00 96.94 556 ILE A CA 1
ATOM 4274 C C . ILE A 1 556 ? -7.955 28.375 8.613 1.00 96.94 556 ILE A C 1
ATOM 4276 O O . ILE A 1 556 ? -9.086 28.282 8.140 1.00 96.94 556 ILE A O 1
ATOM 4280 N N . GLY A 1 557 ? -7.753 28.511 9.925 1.00 96.94 557 GLY A N 1
ATOM 4281 C CA . GLY A 1 557 ? -8.819 28.543 10.929 1.00 96.94 557 GLY A CA 1
ATOM 4282 C C . GLY A 1 557 ? -9.405 27.171 11.264 1.00 96.94 557 GLY A C 1
ATOM 4283 O O . GLY A 1 557 ? -10.524 27.099 11.767 1.00 96.94 557 GLY A O 1
ATOM 4284 N N . ALA A 1 558 ? -8.689 26.084 10.973 1.00 97.50 558 ALA A N 1
ATOM 4285 C CA . ALA A 1 558 ? -9.083 24.721 11.324 1.00 97.50 558 ALA A CA 1
ATOM 4286 C C . ALA A 1 558 ? -8.780 24.384 12.795 1.00 97.50 558 ALA A C 1
ATOM 4288 O O . ALA A 1 558 ? -9.515 23.614 13.413 1.00 97.50 558 ALA A O 1
ATOM 4289 N N . LEU A 1 559 ? -7.729 24.988 13.358 1.00 97.19 559 LEU A N 1
ATOM 4290 C CA . LEU A 1 559 ? -7.321 24.830 14.756 1.00 97.19 559 LEU A CA 1
ATOM 4291 C C . LEU A 1 559 ? -7.279 26.174 15.485 1.00 97.19 559 LEU A C 1
ATOM 4293 O O . LEU A 1 559 ? -6.965 27.211 14.897 1.00 97.19 559 LEU A O 1
ATOM 4297 N N . ARG A 1 560 ? -7.542 26.157 16.794 1.00 95.56 560 ARG A N 1
ATOM 4298 C CA . ARG A 1 560 ? -7.261 27.296 17.677 1.00 95.56 560 ARG A CA 1
ATOM 4299 C C . ARG A 1 560 ? -5.776 27.321 18.040 1.00 95.56 560 ARG A C 1
ATOM 4301 O O . ARG A 1 560 ? -5.222 26.314 18.464 1.00 95.56 560 ARG A O 1
ATOM 4308 N N . ARG A 1 561 ? -5.143 28.496 17.952 1.00 94.38 561 ARG A N 1
ATOM 4309 C CA . ARG A 1 561 ? -3.704 28.673 18.234 1.00 94.38 561 ARG A CA 1
ATOM 4310 C C . ARG A 1 561 ? -3.297 28.307 19.667 1.00 94.38 561 ARG A C 1
ATOM 4312 O O . ARG A 1 561 ? -2.186 27.849 19.878 1.00 94.38 561 ARG A O 1
ATOM 4319 N N . ARG A 1 562 ? -4.172 28.550 20.650 1.00 91.81 562 ARG A N 1
ATOM 4320 C CA . ARG A 1 562 ? -3.834 28.418 22.078 1.00 91.81 562 ARG A CA 1
ATOM 4321 C C . ARG A 1 562 ? -3.628 26.968 22.519 1.00 91.81 562 ARG A C 1
ATOM 4323 O O . ARG A 1 562 ? -2.780 26.715 23.363 1.00 91.81 562 ARG A O 1
ATOM 4330 N N . ASP A 1 563 ? -4.450 26.057 22.014 1.00 91.00 563 ASP A N 1
ATOM 4331 C CA . ASP A 1 563 ? -4.582 24.692 22.539 1.00 91.00 563 ASP A CA 1
ATOM 4332 C C . ASP A 1 563 ? -4.711 23.626 21.441 1.00 91.00 563 ASP A C 1
ATOM 4334 O O . ASP A 1 563 ? -4.960 22.456 21.734 1.00 91.00 563 ASP A O 1
ATOM 4338 N N . GLU A 1 564 ? -4.553 24.020 20.174 1.00 94.38 564 GLU A N 1
ATOM 4339 C CA . GLU A 1 564 ? -4.706 23.151 19.007 1.00 94.38 564 GLU A CA 1
ATOM 4340 C C . GLU A 1 564 ? -6.083 22.455 18.958 1.00 94.38 564 GLU A C 1
ATOM 4342 O O . GLU A 1 564 ? -6.217 21.365 18.397 1.00 94.38 564 GLU A O 1
ATOM 4347 N N . THR A 1 565 ? -7.124 23.040 19.564 1.00 94.38 565 THR A N 1
ATOM 4348 C CA . THR A 1 565 ? -8.478 22.473 19.504 1.00 94.38 565 THR A CA 1
ATOM 4349 C C . THR A 1 565 ? -9.104 22.689 18.131 1.00 94.38 565 THR A C 1
ATOM 4351 O O . THR A 1 565 ? -8.947 23.752 17.523 1.00 94.38 565 THR A O 1
ATOM 4354 N N . LEU A 1 566 ? -9.849 21.689 17.645 1.00 95.12 566 LEU A N 1
ATOM 4355 C CA . LEU A 1 566 ? -10.597 21.801 16.393 1.00 95.12 566 LEU A CA 1
ATOM 4356 C C . LEU A 1 566 ? -11.648 22.914 16.489 1.00 95.12 566 LEU A C 1
ATOM 4358 O O . LEU A 1 566 ? -12.380 23.042 17.476 1.00 95.12 566 LEU A O 1
ATOM 4362 N N . THR A 1 567 ? -11.721 23.725 15.438 1.00 96.19 567 THR A N 1
ATOM 4363 C CA . THR A 1 567 ? -12.835 24.651 15.213 1.00 96.19 567 THR A CA 1
ATOM 4364 C C . THR A 1 567 ? -13.988 23.923 14.515 1.00 96.19 567 THR A C 1
ATOM 4366 O O . THR A 1 567 ? -13.830 22.792 14.055 1.00 96.19 567 THR A O 1
ATOM 4369 N N . ALA A 1 568 ? -15.144 24.579 14.366 1.00 94.81 568 ALA A N 1
ATOM 4370 C CA . ALA A 1 568 ? -16.243 24.035 13.561 1.00 94.81 568 ALA A CA 1
ATOM 4371 C C . ALA A 1 568 ? -15.810 23.748 12.109 1.00 94.81 568 ALA A C 1
ATOM 4373 O O . ALA A 1 568 ? -16.171 22.720 11.542 1.00 94.81 568 ALA A O 1
ATOM 4374 N N . LEU A 1 569 ? -14.968 24.616 11.531 1.00 95.75 569 LEU A N 1
ATOM 4375 C CA . LEU A 1 569 ? -14.357 24.363 10.228 1.00 95.75 569 LEU A CA 1
ATOM 4376 C C . LEU A 1 569 ? -13.449 23.128 10.281 1.00 95.75 569 LEU A C 1
ATOM 4378 O O . LEU A 1 569 ? -13.562 22.266 9.418 1.00 95.75 569 LEU A O 1
ATOM 4382 N N . GLY A 1 570 ? -12.584 23.017 11.293 1.00 95.50 570 GLY A N 1
ATOM 4383 C CA . GLY A 1 570 ? -11.700 21.863 11.473 1.00 95.50 570 GLY A CA 1
ATOM 4384 C C . GLY A 1 570 ? -12.449 20.529 11.519 1.00 95.50 570 GLY A C 1
ATOM 4385 O O . GLY A 1 570 ? -12.060 19.594 10.821 1.00 95.50 570 GLY A O 1
ATOM 4386 N N . GLU A 1 571 ? -13.558 20.458 12.260 1.00 92.69 571 GLU A N 1
ATOM 4387 C CA . GLU A 1 571 ? -14.430 19.271 12.324 1.00 92.69 571 GLU A CA 1
ATOM 4388 C C . GLU A 1 571 ? -14.988 18.891 10.937 1.00 92.69 571 GLU A C 1
ATOM 4390 O O . GLU A 1 571 ? -15.010 17.714 10.565 1.00 92.69 571 GLU A O 1
ATOM 4395 N N . HIS A 1 572 ? -15.360 19.875 10.108 1.00 92.94 572 HIS A N 1
ATOM 4396 C CA . HIS A 1 572 ? -15.740 19.610 8.717 1.00 92.94 572 HIS A CA 1
ATOM 4397 C C . HIS A 1 572 ? -14.561 19.100 7.879 1.00 92.94 572 HIS A C 1
ATOM 4399 O O . HIS A 1 572 ? -14.728 18.130 7.136 1.00 92.94 572 HIS A O 1
ATOM 4405 N N . LEU A 1 573 ? -13.370 19.693 8.010 1.00 94.44 573 LEU A N 1
ATOM 4406 C CA . LEU A 1 573 ? -12.190 19.301 7.230 1.00 94.44 573 LEU A CA 1
ATOM 4407 C C . LEU A 1 573 ? -11.747 17.862 7.515 1.00 94.44 573 LEU A C 1
ATOM 4409 O O . LEU A 1 573 ? -11.439 17.141 6.572 1.00 94.44 573 LEU A O 1
ATOM 4413 N N . VAL A 1 574 ? -11.813 17.401 8.768 1.00 90.38 574 VAL A N 1
ATOM 4414 C CA . VAL A 1 574 ? -11.533 15.999 9.153 1.00 90.38 574 VAL A CA 1
ATOM 4415 C C . VAL A 1 574 ? -12.406 15.003 8.373 1.00 90.38 574 VAL A C 1
ATOM 4417 O O . VAL A 1 574 ? -12.004 13.874 8.071 1.00 90.38 574 VAL A O 1
ATOM 4420 N N . SER A 1 575 ? -13.634 15.397 8.035 1.00 84.88 575 SER A N 1
ATOM 4421 C CA . SER A 1 575 ? -14.555 14.535 7.299 1.00 84.88 575 SER A CA 1
ATOM 4422 C C . SER A 1 575 ? -14.224 14.440 5.803 1.00 84.88 575 SER A C 1
ATOM 4424 O O . SER A 1 575 ? -14.612 13.458 5.158 1.00 84.88 575 SER A O 1
ATOM 4426 N N . LEU A 1 576 ? -13.472 15.390 5.240 1.00 87.69 576 LEU A N 1
ATOM 4427 C CA . LEU A 1 576 ? -13.205 15.508 3.806 1.00 87.69 576 LEU A CA 1
ATOM 4428 C C . LEU A 1 576 ? -11.904 14.779 3.406 1.00 87.69 576 LEU A C 1
ATOM 4430 O O . LEU A 1 576 ? -10.913 14.863 4.116 1.00 87.69 576 LEU A O 1
ATOM 4434 N N . PRO A 1 577 ? -11.878 14.025 2.289 1.00 82.25 577 PRO A N 1
ATOM 4435 C CA . PRO A 1 577 ? -10.713 13.250 1.857 1.00 82.25 577 PRO A CA 1
ATOM 4436 C C . PRO A 1 577 ? -9.821 14.077 0.917 1.00 82.25 577 PRO A C 1
ATOM 4438 O O . PRO A 1 577 ? -9.476 13.615 -0.168 1.00 82.25 577 PRO A O 1
ATOM 4441 N N . VAL A 1 578 ? -9.558 15.332 1.267 1.00 87.25 578 VAL A N 1
ATOM 4442 C CA . VAL A 1 578 ? -8.786 16.267 0.440 1.00 87.25 578 VAL A CA 1
ATOM 4443 C C . VAL A 1 578 ? -7.849 17.072 1.325 1.00 87.25 578 VAL A C 1
ATOM 4445 O O . VAL A 1 578 ? -8.102 17.214 2.522 1.00 87.25 578 VAL A O 1
ATOM 4448 N N . ASN A 1 579 ? -6.826 17.666 0.710 1.00 88.56 579 ASN A N 1
ATOM 4449 C CA . ASN A 1 579 ? -5.938 18.589 1.401 1.00 88.56 579 ASN A CA 1
ATOM 4450 C C . ASN A 1 579 ? -6.752 19.679 2.142 1.00 88.56 579 ASN A C 1
ATOM 4452 O O . ASN A 1 579 ? -7.692 20.231 1.554 1.00 88.56 579 ASN A O 1
ATOM 4456 N N . PRO A 1 580 ? -6.397 20.057 3.386 1.00 93.62 580 PRO A N 1
ATOM 4457 C CA . PRO A 1 580 ? -7.178 21.002 4.192 1.00 93.62 580 PRO A CA 1
ATOM 4458 C C . PRO A 1 580 ? -7.427 22.365 3.534 1.00 93.62 580 PRO A C 1
ATOM 4460 O O . PRO A 1 580 ? -8.483 22.964 3.747 1.00 93.62 580 PRO A O 1
ATOM 4463 N N . ARG A 1 581 ? -6.500 22.848 2.692 1.00 93.50 581 ARG A N 1
ATOM 4464 C CA . ARG A 1 581 ? -6.674 24.099 1.931 1.00 93.50 581 ARG A CA 1
ATOM 4465 C C . ARG A 1 581 ? -7.813 23.968 0.914 1.00 93.50 581 ARG A C 1
ATOM 4467 O O . ARG A 1 581 ? -8.694 24.825 0.860 1.00 93.50 581 ARG A O 1
ATOM 4474 N N . VAL A 1 582 ? -7.834 22.860 0.170 1.00 93.25 582 VAL A N 1
ATOM 4475 C CA . VAL A 1 582 ? -8.902 22.526 -0.789 1.00 93.25 582 VAL A CA 1
ATOM 4476 C C . VAL A 1 582 ? -10.218 22.272 -0.055 1.00 93.25 582 VAL A C 1
ATOM 4478 O O . VAL A 1 582 ? -11.262 22.771 -0.465 1.00 93.25 582 VAL A O 1
ATOM 4481 N N . GLY A 1 583 ? -10.178 21.566 1.077 1.00 94.38 583 GLY A N 1
ATOM 4482 C CA . GLY A 1 583 ? -11.357 21.326 1.907 1.00 94.38 583 GLY A CA 1
ATOM 4483 C C . GLY A 1 583 ? -12.003 22.627 2.385 1.00 94.38 583 GLY A C 1
ATOM 4484 O O . GLY A 1 583 ? -13.217 22.784 2.267 1.00 94.38 583 GLY A O 1
ATOM 4485 N N . LYS A 1 584 ? -11.205 23.602 2.846 1.00 95.69 584 LYS A N 1
ATOM 4486 C CA . LYS A 1 584 ? -11.718 24.918 3.256 1.00 95.69 584 LYS A CA 1
ATOM 4487 C C . LYS A 1 584 ? -12.378 25.639 2.086 1.00 95.69 584 LYS A C 1
ATOM 4489 O O . LYS A 1 584 ? -13.470 26.172 2.258 1.00 95.69 584 LYS A O 1
ATOM 4494 N N . MET A 1 585 ? -11.740 25.635 0.915 1.00 95.88 585 MET A N 1
ATOM 4495 C CA . MET A 1 585 ? -12.309 26.222 -0.299 1.00 95.88 585 MET A CA 1
ATOM 4496 C C . MET A 1 585 ? -13.682 25.616 -0.612 1.00 95.88 585 MET A C 1
ATOM 4498 O O . MET A 1 585 ? -14.629 26.364 -0.820 1.00 95.88 585 MET A O 1
ATOM 4502 N N . LEU A 1 586 ? -13.812 24.287 -0.582 1.00 95.38 586 LEU A N 1
ATOM 4503 C CA . LEU A 1 586 ? -15.077 23.600 -0.862 1.00 95.38 586 LEU A CA 1
ATOM 4504 C C . LEU A 1 586 ? -16.168 23.923 0.169 1.00 95.38 586 LEU A C 1
ATOM 4506 O O . LEU A 1 586 ? -17.308 24.164 -0.216 1.00 95.38 586 LEU A O 1
ATOM 4510 N N . VAL A 1 587 ? -15.830 23.971 1.462 1.00 94.56 587 VAL A N 1
ATOM 4511 C CA . VAL A 1 587 ? -16.784 24.332 2.529 1.00 94.56 587 VAL A CA 1
ATOM 4512 C C . VAL A 1 587 ? -17.279 25.770 2.359 1.00 94.56 587 VAL A C 1
ATOM 4514 O O . VAL A 1 587 ? -18.480 26.020 2.428 1.00 94.56 587 VAL A O 1
ATOM 4517 N N . VAL A 1 588 ? -16.369 26.712 2.096 1.00 94.19 588 VAL A N 1
ATOM 4518 C CA . VAL A 1 588 ? -16.722 28.122 1.873 1.00 94.19 588 VAL A CA 1
ATOM 4519 C C . VAL A 1 588 ? -17.548 28.278 0.597 1.00 94.19 588 VAL A C 1
ATOM 4521 O O . VAL A 1 588 ? -18.573 28.951 0.611 1.00 94.19 588 VAL A O 1
ATOM 4524 N N . ALA A 1 589 ? -17.156 27.618 -0.491 1.00 95.81 589 ALA A N 1
ATOM 4525 C CA . ALA A 1 589 ? -17.883 27.653 -1.753 1.00 95.81 589 ALA A CA 1
ATOM 4526 C C . ALA A 1 589 ? -19.307 27.097 -1.619 1.00 95.81 589 ALA A C 1
ATOM 4528 O O . ALA A 1 589 ? -20.244 27.697 -2.140 1.00 95.81 589 ALA A O 1
ATOM 4529 N N . ALA A 1 590 ? -19.491 26.003 -0.874 1.00 95.00 590 ALA A N 1
ATOM 4530 C CA . ALA A 1 590 ? -20.815 25.463 -0.574 1.00 95.00 590 ALA A CA 1
ATOM 4531 C C . ALA A 1 590 ? -21.677 26.467 0.209 1.00 95.00 590 ALA A C 1
ATOM 4533 O O . ALA A 1 590 ? -22.836 26.674 -0.143 1.00 95.00 590 ALA A O 1
ATOM 4534 N N . ALA A 1 591 ? -21.108 27.136 1.217 1.00 93.75 591 ALA A N 1
ATOM 4535 C CA . ALA A 1 591 ? -21.812 28.159 1.993 1.00 93.75 591 ALA A CA 1
ATOM 4536 C C . ALA A 1 591 ? -22.213 29.389 1.153 1.00 93.75 591 ALA A C 1
ATOM 4538 O O . ALA A 1 591 ? -23.218 30.028 1.446 1.00 93.75 591 ALA A O 1
ATOM 4539 N N . LEU A 1 592 ? -21.451 29.702 0.100 1.00 95.75 592 LEU A N 1
ATOM 4540 C CA . LEU A 1 592 ? -21.727 30.796 -0.839 1.00 95.75 592 LEU A CA 1
ATOM 4541 C C . LEU A 1 592 ? -22.600 30.377 -2.036 1.00 95.75 592 LEU A C 1
ATOM 4543 O O . LEU A 1 592 ? -22.860 31.196 -2.916 1.00 95.75 592 LEU A O 1
ATOM 4547 N N . GLY A 1 593 ? -23.018 29.110 -2.118 1.00 95.81 593 GLY A N 1
ATOM 4548 C CA . GLY A 1 593 ? -23.763 28.584 -3.267 1.00 95.81 593 GLY A CA 1
ATOM 4549 C C . GLY A 1 593 ? -22.944 28.490 -4.565 1.00 95.81 593 GLY A C 1
ATOM 4550 O O . GLY A 1 593 ? -23.523 28.432 -5.642 1.00 95.81 593 GLY A O 1
ATOM 4551 N N . GLN A 1 594 ? -21.609 28.472 -4.483 1.00 95.88 594 GLN A N 1
ATOM 4552 C CA . GLN A 1 594 ? -20.668 28.458 -5.617 1.00 95.88 594 GLN A CA 1
ATOM 4553 C C . GLN A 1 594 ? -19.868 27.148 -5.690 1.00 95.88 594 GLN A C 1
ATOM 4555 O O . GLN A 1 594 ? -18.657 27.142 -5.922 1.00 95.88 594 GLN A O 1
ATOM 4560 N N . LEU A 1 595 ? -20.527 26.015 -5.440 1.00 94.44 595 LEU A N 1
ATOM 4561 C CA . LEU A 1 595 ? -19.840 24.730 -5.301 1.00 94.44 595 LEU A CA 1
ATOM 4562 C C . LEU A 1 595 ? -19.253 24.212 -6.623 1.00 94.44 595 LEU A C 1
ATOM 4564 O O . LEU A 1 595 ? -18.159 23.656 -6.618 1.00 94.44 595 LEU A O 1
ATOM 4568 N N . GLU A 1 596 ? -19.945 24.398 -7.746 1.00 95.50 596 GLU A N 1
ATOM 4569 C CA . GLU A 1 596 ? -19.537 23.842 -9.042 1.00 95.50 596 GLU A CA 1
ATOM 4570 C C . GLU A 1 596 ? -18.171 24.378 -9.529 1.00 95.50 596 GLU A C 1
ATOM 4572 O O . GLU A 1 596 ? -17.276 23.560 -9.761 1.00 95.50 596 GLU A O 1
ATOM 4577 N N . PRO A 1 597 ? -17.910 25.703 -9.576 1.00 93.75 597 PRO A N 1
ATOM 4578 C CA . PRO A 1 597 ? -16.580 26.213 -9.921 1.00 93.75 597 PRO A CA 1
ATOM 4579 C C . PRO A 1 597 ? -15.485 25.729 -8.962 1.00 93.75 597 PRO A C 1
ATOM 4581 O O . PRO A 1 597 ? -14.378 25.391 -9.385 1.00 93.75 597 PRO A O 1
ATOM 4584 N N . ALA A 1 598 ? -15.792 25.658 -7.664 1.00 94.19 598 ALA A N 1
ATOM 4585 C CA . ALA A 1 598 ? -14.839 25.200 -6.660 1.00 94.19 598 ALA A CA 1
ATOM 4586 C C . ALA A 1 598 ? -14.502 23.710 -6.815 1.00 94.19 598 ALA A C 1
ATOM 4588 O O . ALA A 1 598 ? -13.348 23.329 -6.627 1.00 94.19 598 ALA A O 1
ATOM 4589 N N . LEU A 1 599 ? -15.472 22.872 -7.196 1.00 92.81 599 LEU A N 1
ATOM 4590 C CA . LEU A 1 599 ? -15.237 21.465 -7.521 1.00 92.81 599 LEU A CA 1
ATOM 4591 C C . LEU A 1 599 ? -14.333 21.316 -8.744 1.00 92.81 599 LEU A C 1
ATOM 4593 O O . LEU A 1 599 ? -13.429 20.485 -8.709 1.00 92.81 599 LEU A O 1
ATOM 4597 N N . THR A 1 600 ? -14.505 22.146 -9.774 1.00 91.12 600 THR A N 1
ATOM 4598 C CA . THR A 1 600 ? -13.616 22.161 -10.946 1.00 91.12 600 THR A CA 1
ATOM 4599 C C . THR A 1 600 ? -12.180 22.504 -10.552 1.00 91.12 600 THR A C 1
ATOM 4601 O O . THR A 1 600 ? -11.252 21.795 -10.938 1.00 91.12 600 THR A O 1
ATOM 4604 N N . VAL A 1 601 ? -11.977 23.535 -9.722 1.00 89.56 601 VAL A N 1
ATOM 4605 C CA . VAL A 1 601 ? -10.640 23.912 -9.224 1.00 89.56 601 VAL A CA 1
ATOM 4606 C C . VAL A 1 601 ? -10.046 22.822 -8.329 1.00 89.56 601 VAL A C 1
ATOM 4608 O O . VAL A 1 601 ? -8.866 22.495 -8.459 1.00 89.56 601 VAL A O 1
ATOM 4611 N N . ALA A 1 602 ? -10.847 22.235 -7.436 1.00 89.06 602 ALA A N 1
ATOM 4612 C CA . ALA A 1 602 ? -10.419 21.149 -6.556 1.00 89.06 602 ALA A CA 1
ATOM 4613 C C . ALA A 1 602 ? -10.018 19.902 -7.353 1.00 89.06 602 ALA A C 1
ATOM 4615 O O . ALA A 1 602 ? -8.989 19.294 -7.065 1.00 89.06 602 ALA A O 1
ATOM 4616 N N . ALA A 1 603 ? -10.795 19.547 -8.379 1.00 84.38 603 ALA A N 1
ATOM 4617 C CA . ALA A 1 603 ? -10.451 18.482 -9.306 1.00 84.38 603 ALA A CA 1
ATOM 4618 C C . ALA A 1 603 ? -9.136 18.814 -10.018 1.00 84.38 603 ALA A C 1
ATOM 4620 O O . ALA A 1 603 ? -8.207 18.027 -9.916 1.00 84.38 603 ALA A O 1
ATOM 4621 N N . ALA A 1 604 ? -8.998 20.012 -10.599 1.00 82.19 604 ALA A N 1
ATOM 4622 C CA . ALA A 1 604 ? -7.782 20.458 -11.290 1.00 82.19 604 ALA A CA 1
ATOM 4623 C C . ALA A 1 604 ? -6.513 20.401 -10.431 1.00 82.19 604 ALA A C 1
ATOM 4625 O O . ALA A 1 604 ? -5.436 20.113 -10.940 1.00 82.19 604 ALA A O 1
ATOM 4626 N N . THR A 1 605 ? -6.630 20.698 -9.134 1.00 77.88 605 THR A N 1
ATOM 4627 C CA . THR A 1 605 ? -5.498 20.658 -8.194 1.00 77.88 605 THR A CA 1
ATOM 4628 C C . THR A 1 605 ? -5.195 19.254 -7.678 1.00 77.88 605 THR A C 1
ATOM 4630 O O . THR A 1 605 ? -4.049 18.976 -7.329 1.00 77.88 605 THR A O 1
ATOM 4633 N N . ALA A 1 606 ? -6.194 18.369 -7.617 1.00 68.06 606 ALA A N 1
ATOM 4634 C CA . ALA A 1 606 ? -6.028 16.979 -7.192 1.00 68.06 606 ALA A CA 1
ATOM 4635 C C . ALA A 1 606 ? -5.633 16.035 -8.343 1.00 68.06 606 ALA A C 1
ATOM 4637 O O . ALA A 1 606 ? -5.001 14.999 -8.111 1.00 68.06 606 ALA A O 1
ATOM 4638 N N . THR A 1 607 ? -6.020 16.364 -9.575 1.00 62.84 607 THR A N 1
ATOM 4639 C CA . THR A 1 607 ? -5.703 15.619 -10.796 1.00 62.84 607 THR A CA 1
ATOM 4640 C C . THR A 1 607 ? -4.581 16.292 -11.578 1.00 62.84 607 THR A C 1
ATOM 4642 O O . THR A 1 607 ? -4.038 17.320 -11.185 1.00 62.84 607 THR A O 1
ATOM 4645 N N . ARG A 1 608 ? -4.186 15.678 -12.696 1.00 61.84 608 ARG A N 1
ATOM 4646 C CA . ARG A 1 608 ? -3.235 16.284 -13.627 1.00 61.84 608 ARG A CA 1
ATOM 4647 C C . ARG A 1 608 ? -3.774 17.618 -14.152 1.00 61.84 608 ARG A C 1
ATOM 4649 O O . ARG A 1 608 ? -4.982 17.797 -14.281 1.00 61.84 608 ARG A O 1
ATOM 4656 N N . ASP A 1 609 ? -2.837 18.490 -14.508 1.00 56.66 609 ASP A N 1
ATOM 4657 C CA . ASP A 1 609 ? -3.072 19.678 -15.319 1.00 56.66 609 ASP A CA 1
ATOM 4658 C C . ASP A 1 609 ? -3.895 19.336 -16.579 1.00 56.66 609 ASP A C 1
ATOM 4660 O O . ASP A 1 609 ? -3.542 18.422 -17.331 1.00 56.66 609 ASP A O 1
ATOM 4664 N N . PHE A 1 610 ? -5.009 20.046 -16.778 1.00 57.50 610 PHE A N 1
ATOM 4665 C CA . PHE A 1 610 ? -5.920 19.866 -17.914 1.00 57.50 610 PHE A CA 1
ATOM 4666 C C . PHE A 1 610 ? -5.308 20.338 -19.234 1.00 57.50 610 PHE A C 1
ATOM 4668 O O . PHE A 1 610 ? -5.762 19.944 -20.309 1.00 57.50 610 PHE A O 1
ATOM 4675 N N . PHE A 1 611 ? -4.278 21.182 -19.169 1.00 69.00 611 PHE A N 1
ATOM 4676 C CA . PHE A 1 611 ? -3.631 21.714 -20.352 1.00 69.00 611 PHE A CA 1
ATOM 4677 C C . PHE A 1 611 ? -2.638 20.698 -20.926 1.00 69.00 611 PHE A C 1
ATOM 4679 O O . PHE A 1 611 ? -1.522 20.526 -20.437 1.00 69.00 611 PHE A O 1
ATOM 4686 N N . SER A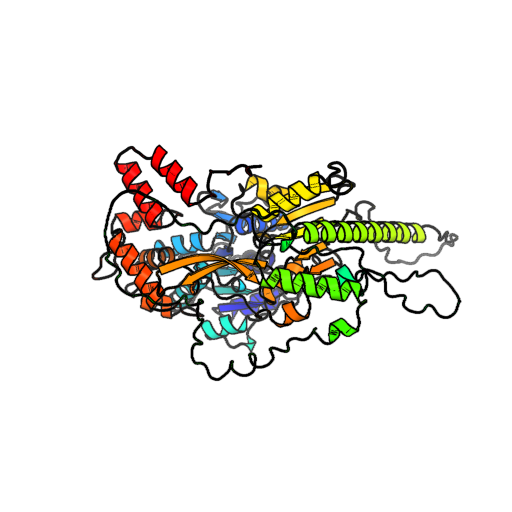 1 612 ? -3.023 20.046 -22.024 1.00 53.47 612 SER A N 1
ATOM 4687 C CA . SER A 1 612 ? -2.062 19.430 -22.936 1.00 53.47 612 SER A CA 1
ATOM 4688 C C . SER A 1 612 ? -1.505 20.519 -23.850 1.00 53.47 612 SER A C 1
ATOM 4690 O O . SER A 1 612 ? -2.223 21.023 -24.712 1.00 53.47 612 SER A O 1
ATOM 4692 N N . ALA A 1 613 ? -0.240 20.895 -23.683 1.00 46.25 613 ALA A N 1
ATOM 4693 C CA . ALA A 1 613 ? 0.439 21.692 -24.697 1.00 46.25 613 ALA A CA 1
ATOM 4694 C C . ALA A 1 613 ? 0.786 20.758 -25.874 1.00 46.25 613 ALA A C 1
ATOM 4696 O O . ALA A 1 613 ? 1.611 19.858 -25.680 1.00 46.25 613 ALA A O 1
ATOM 4697 N N . PRO A 1 614 ? 0.173 20.900 -27.068 1.00 43.19 614 PRO A N 1
ATOM 4698 C CA . PRO A 1 614 ? 0.645 20.168 -28.233 1.00 43.19 614 PRO A CA 1
ATOM 4699 C C . PRO A 1 614 ? 2.103 20.559 -28.488 1.00 43.19 614 PRO A C 1
ATOM 4701 O O . PRO A 1 614 ? 2.469 21.731 -28.368 1.00 43.19 614 PRO A O 1
ATOM 4704 N N . GLY A 1 615 ? 2.945 19.572 -28.802 1.00 37.31 615 GLY A N 1
ATOM 4705 C CA . GLY A 1 615 ? 4.324 19.823 -29.205 1.00 37.31 615 GLY A CA 1
ATOM 4706 C C . GLY A 1 615 ? 4.323 20.745 -30.420 1.00 37.31 615 GLY A C 1
ATOM 4707 O O . GLY A 1 615 ? 3.916 20.333 -31.503 1.00 37.31 615 GLY A O 1
ATOM 4708 N N . GLY A 1 616 ? 4.713 22.006 -30.223 1.00 34.22 616 GLY A N 1
ATOM 4709 C CA . GLY A 1 616 ? 4.955 22.927 -31.326 1.00 34.22 616 GLY A CA 1
ATOM 4710 C C . GLY A 1 616 ? 6.033 22.333 -32.228 1.00 34.22 616 GLY A C 1
ATOM 4711 O O . GLY A 1 616 ? 7.063 21.890 -31.717 1.00 34.22 616 GLY A O 1
ATOM 4712 N N . ARG A 1 617 ? 5.735 22.270 -33.530 1.00 32.09 617 ARG A N 1
ATOM 4713 C CA . ARG A 1 617 ? 6.696 21.912 -34.579 1.00 32.09 617 ARG A CA 1
ATOM 4714 C C . ARG A 1 617 ? 7.952 22.770 -34.506 1.00 32.09 617 ARG A C 1
ATOM 4716 O O . ARG A 1 617 ? 7.816 23.970 -34.170 1.00 32.09 617 ARG A O 1
#